Protein 6XYH (pdb70)

Solvent-accessible surface area: 3726 Å² total; per-residue (Å²): 126,78,73,111,70,97,19,111,5,153,166,142,112,174,97,20,33,195,44,28,40,14,116,134,61,160,197,55,93,65,232,33,119,98,43,59,0,55,199,98

Nearest PDB structures (foldseek):
  6xyh-assembly1_A  TM=9.454E-01  e=1.803E-07  Metridium senile
  6xyi-assembly1_A  TM=8.199E-01  e=5.822E-05  Metridium senile
  2h1z-assembly1_A  TM=6.522E-01  e=2.344E-01  Hadronyche versuta
  1h59-assembly1_B  TM=6.121E-01  e=1.317E+00  Homo sapiens
  6xyh-assembly1_A  TM=1.026E+00  e=2.241E-08  Metridium senile

Structure (mmCIF, N/CA/C/O backbone):
data_6XYH
#
_entry.id   6XYH
#
_cell.length_a   1.000
_cell.length_b   1.000
_cell.length_c   1.000
_cell.angle_alpha   90.00
_cell.angle_beta   90.00
_cell.angle_gamma   90.00
#
_symmetry.space_group_name_H-M   'P 1'
#
loop_
_atom_site.group_PDB
_atom_site.id
_atom_site.type_symbol
_atom_site.label_atom_id
_atom_site.label_alt_id
_atom_site.label_comp_id
_atom_site.label_asym_id
_atom_site.label_entity_id
_atom_site.label_seq_id
_atom_site.pdbx_PDB_ins_code
_atom_site.Cartn_x
_atom_site.Cartn_y
_atom_site.Cartn_z
_atom_site.occupancy
_atom_site.B_iso_or_equiv
_atom_site.auth_seq_id
_atom_site.auth_comp_id
_atom_site.auth_asym_id
_atom_site.auth_atom_id
_atom_site.pdbx_PDB_model_num
ATOM 1 N N . GLY A 1 1 ? 1.330 0.000 0.000 1.00 0.00 1 GLY A N 1
ATOM 2 C CA . GLY A 1 1 ? 2.071 0.001 -1.247 1.00 0.00 1 GLY A CA 1
ATOM 3 C C . GLY A 1 1 ? 2.332 1.401 -1.766 1.00 0.00 1 GLY A C 1
ATOM 4 O O . GLY A 1 1 ? 1.498 2.294 -1.610 1.00 0.00 1 GLY A O 1
ATOM 8 N N . CYS A 1 2 ? 3.492 1.596 -2.384 1.00 0.00 2 CYS A N 1
ATOM 9 C CA . CYS A 1 2 ? 3.862 2.898 -2.926 1.00 0.00 2 CYS A CA 1
ATOM 10 C C . CYS A 1 2 ? 2.867 3.345 -3.993 1.00 0.00 2 CYS A C 1
ATOM 11 O O . CYS A 1 2 ? 2.254 2.520 -4.671 1.00 0.00 2 CYS A O 1
ATOM 18 N N . LYS A 1 3 ? 2.712 4.657 -4.136 1.00 0.00 3 LYS A N 1
ATOM 19 C CA . LYS A 1 3 ? 1.794 5.216 -5.121 1.00 0.00 3 LYS A CA 1
ATOM 20 C C . LYS A 1 3 ? 2.401 5.168 -6.520 1.00 0.00 3 LYS A C 1
ATOM 21 O O . LYS A 1 3 ? 3.614 5.282 -6.684 1.00 0.00 3 LYS A O 1
ATOM 40 N N . ASN A 1 4 ? 1.547 5.000 -7.525 1.00 0.00 4 ASN A N 1
ATOM 41 C CA . ASN A 1 4 ? 2.000 4.938 -8.910 1.00 0.00 4 ASN A CA 1
ATOM 42 C C . ASN A 1 4 ? 2.190 6.340 -9.483 1.00 0.00 4 ASN A C 1
ATOM 43 O O . ASN A 1 4 ? 2.081 7.336 -8.766 1.00 0.00 4 ASN A O 1
ATOM 54 N N . LEU A 1 5 ? 2.475 6.409 -10.779 1.00 0.00 5 LEU A N 1
ATOM 55 C CA . LEU A 1 5 ? 2.680 7.688 -11.449 1.00 0.00 5 LEU A CA 1
ATOM 56 C C . LEU A 1 5 ? 1.386 8.495 -11.491 1.00 0.00 5 LEU A C 1
ATOM 57 O O . LEU A 1 5 ? 0.292 7.933 -11.467 1.00 0.00 5 LEU A O 1
ATOM 73 N N . ASN A 1 6 ? 1.520 9.816 -11.554 1.00 0.00 6 ASN A N 1
ATOM 74 C CA . ASN A 1 6 ? 0.361 10.700 -11.601 1.00 0.00 6 ASN A CA 1
ATOM 75 C C . ASN A 1 6 ? -0.548 10.468 -10.398 1.00 0.00 6 ASN A C 1
ATOM 76 O O . ASN A 1 6 ? -1.740 10.772 -10.440 1.00 0.00 6 ASN A O 1
ATOM 87 N N . SER A 1 7 ? 0.023 9.929 -9.326 1.00 0.00 7 SER A N 1
ATOM 88 C CA . SER A 1 7 ? -0.736 9.653 -8.112 1.00 0.00 7 SER A CA 1
ATOM 89 C C . SER A 1 7 ? -0.939 10.927 -7.297 1.00 0.00 7 SER A C 1
ATOM 90 O O . SER A 1 7 ? 0.020 11.627 -6.969 1.00 0.00 7 SER A O 1
ATOM 98 N N . HIS A 1 8 ? -2.194 11.222 -6.973 1.00 0.00 8 HIS A N 1
ATOM 99 C CA . HIS A 1 8 ? -2.524 12.411 -6.196 1.00 0.00 8 HIS A CA 1
ATOM 100 C C . HIS A 1 8 ? -1.825 12.385 -4.840 1.00 0.00 8 HIS A C 1
ATOM 101 O O . HIS A 1 8 ? -2.209 11.631 -3.945 1.00 0.00 8 HIS A O 1
ATOM 115 N N . CYS A 1 9 ? -0.795 13.213 -4.694 1.00 0.00 9 CYS A N 1
ATOM 116 C CA . CYS A 1 9 ? -0.041 13.285 -3.448 1.00 0.00 9 CYS A CA 1
ATOM 117 C C . CYS A 1 9 ? 0.172 14.735 -3.024 1.00 0.00 9 CYS A C 1
ATOM 118 O O . CYS A 1 9 ? 0.050 15.654 -3.835 1.00 0.00 9 CYS A O 1
ATOM 125 N N . TYR A 1 10 ? 0.491 14.932 -1.750 1.00 0.00 10 TYR A N 1
ATOM 126 C CA . TYR A 1 10 ? 0.719 16.270 -1.217 1.00 0.00 10 TYR A CA 1
ATOM 127 C C . TYR A 1 10 ? 2.209 16.600 -1.195 1.00 0.00 10 TYR A C 1
ATOM 128 O O . TYR A 1 10 ? 3.053 15.709 -1.102 1.00 0.00 10 TYR A O 1
ATOM 146 N N . ARG A 1 11 ? 2.523 17.889 -1.279 1.00 0.00 11 ARG A N 1
ATOM 147 C CA . ARG A 1 11 ? 3.910 18.339 -1.269 1.00 0.00 11 ARG A CA 1
ATOM 148 C C . ARG A 1 11 ? 4.555 18.080 0.090 1.00 0.00 11 ARG A C 1
ATOM 149 O O . ARG A 1 11 ? 5.759 18.270 0.261 1.00 0.00 11 ARG A O 1
ATOM 170 N N . GLN A 1 12 ? 3.746 17.646 1.051 1.00 0.00 12 GLN A N 1
ATOM 171 C CA . GLN A 1 12 ? 4.239 17.363 2.394 1.00 0.00 12 GLN A CA 1
ATOM 172 C C . GLN A 1 12 ? 5.001 16.042 2.427 1.00 0.00 12 GLN A C 1
ATOM 173 O O . GLN A 1 12 ? 6.197 16.011 2.719 1.00 0.00 12 GLN A O 1
ATOM 187 N N . HIS A 1 13 ? 4.300 14.953 2.126 1.00 0.00 13 HIS A N 1
ATOM 188 C CA . HIS A 1 13 ? 4.911 13.629 2.121 1.00 0.00 13 HIS A CA 1
ATOM 189 C C . HIS A 1 13 ? 5.353 13.240 0.713 1.00 0.00 13 HIS A C 1
ATOM 190 O O . HIS A 1 13 ? 5.375 14.072 -0.193 1.00 0.00 13 HIS A O 1
ATOM 204 N N . ARG A 1 14 ? 5.705 11.970 0.539 1.00 0.00 14 ARG A N 1
ATOM 205 C CA . ARG A 1 14 ? 6.148 11.472 -0.758 1.00 0.00 14 ARG A CA 1
ATOM 206 C C . ARG A 1 14 ? 6.239 9.948 -0.752 1.00 0.00 14 ARG A C 1
ATOM 207 O O . ARG A 1 14 ? 7.332 9.383 -0.779 1.00 0.00 14 ARG A O 1
ATOM 228 N N . GLU A 1 15 ? 5.084 9.292 -0.718 1.00 0.00 15 GLU A N 1
ATOM 229 C CA . GLU A 1 15 ? 5.034 7.834 -0.707 1.00 0.00 15 GLU A CA 1
ATOM 230 C C . GLU A 1 15 ? 5.010 7.281 -2.129 1.00 0.00 15 GLU A C 1
ATOM 231 O O . GLU A 1 15 ? 4.444 6.218 -2.384 1.00 0.00 15 GLU A O 1
ATOM 243 N N . CYS A 1 16 ? 5.629 8.010 -3.052 1.00 0.00 16 CYS A N 1
ATOM 244 C CA . CYS A 1 16 ? 5.679 7.594 -4.449 1.00 0.00 16 CYS A CA 1
ATOM 245 C C . CYS A 1 16 ? 6.661 6.442 -4.639 1.00 0.00 16 CYS A C 1
ATOM 246 O O . CYS A 1 16 ? 7.692 6.373 -3.968 1.00 0.00 16 CYS A O 1
ATOM 253 N N . CYS A 1 17 ? 6.335 5.539 -5.557 1.00 0.00 17 CYS A N 1
ATOM 254 C CA . CYS A 1 17 ? 7.186 4.389 -5.837 1.00 0.00 17 CYS A CA 1
ATOM 255 C C . CYS A 1 17 ? 8.604 4.834 -6.185 1.00 0.00 17 CYS A C 1
ATOM 256 O O . CYS A 1 17 ? 8.858 6.019 -6.406 1.00 0.00 17 CYS A O 1
ATOM 263 N N . HIS A 1 18 ? 9.524 3.876 -6.233 1.00 0.00 18 HIS A N 1
ATOM 264 C CA . HIS A 1 18 ? 10.916 4.169 -6.555 1.00 0.00 18 HIS A CA 1
ATOM 265 C C . HIS A 1 18 ? 11.046 4.688 -7.984 1.00 0.00 18 HIS A C 1
ATOM 266 O O . HIS A 1 18 ? 10.757 3.973 -8.943 1.00 0.00 18 HIS A O 1
ATOM 280 N N . GLY A 1 19 ? 11.482 5.937 -8.117 1.00 0.00 19 GLY A N 1
ATOM 281 C CA . GLY A 1 19 ? 11.641 6.530 -9.432 1.00 0.00 19 GLY A CA 1
ATOM 282 C C . GLY A 1 19 ? 10.754 7.743 -9.632 1.00 0.00 19 GLY A C 1
ATOM 283 O O . GLY A 1 19 ? 11.039 8.598 -10.471 1.00 0.00 19 GLY A O 1
ATOM 287 N N . LEU A 1 20 ? 9.675 7.818 -8.861 1.00 0.00 20 LEU A N 1
ATOM 288 C CA . LEU A 1 20 ? 8.741 8.934 -8.959 1.00 0.00 20 LEU A CA 1
ATOM 289 C C . LEU A 1 20 ? 8.963 9.930 -7.824 1.00 0.00 20 LEU A C 1
ATOM 290 O O . LEU A 1 20 ? 9.566 9.600 -6.804 1.00 0.00 20 LEU A O 1
ATOM 306 N N . VAL A 1 21 ? 8.468 11.150 -8.010 1.00 0.00 21 VAL A N 1
ATOM 307 C CA . VAL A 1 21 ? 8.609 12.193 -7.001 1.00 0.00 21 VAL A CA 1
ATOM 308 C C . VAL A 1 21 ? 7.385 13.101 -6.974 1.00 0.00 21 VAL A C 1
ATOM 309 O O . VAL A 1 21 ? 6.768 13.361 -8.008 1.00 0.00 21 VAL A O 1
ATOM 322 N N . CYS A 1 22 ? 7.037 13.581 -5.785 1.00 0.00 22 CYS A N 1
ATOM 323 C CA . CYS A 1 22 ? 5.886 14.461 -5.622 1.00 0.00 22 CYS A CA 1
ATOM 324 C C . CYS A 1 22 ? 6.191 15.860 -6.150 1.00 0.00 22 CYS A C 1
ATOM 325 O O . CYS A 1 22 ? 6.970 16.604 -5.553 1.00 0.00 22 CYS A O 1
ATOM 332 N N . ARG A 1 23 ? 5.572 16.210 -7.272 1.00 0.00 23 ARG A N 1
ATOM 333 C CA . ARG A 1 23 ? 5.778 17.519 -7.882 1.00 0.00 23 ARG A CA 1
ATOM 334 C C . ARG A 1 23 ? 4.488 18.034 -8.513 1.00 0.00 23 ARG A C 1
ATOM 335 O O . ARG A 1 23 ? 3.667 17.253 -8.996 1.00 0.00 23 ARG A O 1
ATOM 356 N N . ARG A 1 24 ? 4.316 19.351 -8.506 1.00 0.00 24 ARG A N 1
ATOM 357 C CA . ARG A 1 24 ? 3.126 19.970 -9.076 1.00 0.00 24 ARG A CA 1
ATOM 358 C C . ARG A 1 24 ? 3.181 19.953 -10.601 1.00 0.00 24 ARG A C 1
ATOM 359 O O . ARG A 1 24 ? 4.252 19.914 -11.207 1.00 0.00 24 ARG A O 1
ATOM 380 N N . PRO A 1 25 ? 2.001 19.982 -11.236 1.00 0.00 25 PRO A N 1
ATOM 381 C CA . PRO A 1 25 ? 1.888 19.971 -12.698 1.00 0.00 25 PRO A CA 1
ATOM 382 C C . PRO A 1 25 ? 2.370 21.274 -13.326 1.00 0.00 25 PRO A C 1
ATOM 383 O O . PRO A 1 25 ? 2.608 22.259 -12.629 1.00 0.00 25 PRO A O 1
ATOM 394 N N . ASN A 1 26 ? 2.511 21.272 -14.648 1.00 0.00 26 ASN A N 1
ATOM 395 C CA . ASN A 1 26 ? 2.964 22.455 -15.370 1.00 0.00 26 ASN A CA 1
ATOM 396 C C . ASN A 1 26 ? 1.855 23.499 -15.454 1.00 0.00 26 ASN A C 1
ATOM 397 O O . ASN A 1 26 ? 2.033 24.644 -15.036 1.00 0.00 26 ASN A O 1
ATOM 408 N N . TYR A 1 27 ? 0.711 23.097 -15.996 1.00 0.00 27 TYR A N 1
ATOM 409 C CA . TYR A 1 27 ? -0.427 23.998 -16.136 1.00 0.00 27 TYR A CA 1
ATOM 410 C C . TYR A 1 27 ? -1.737 23.218 -16.184 1.00 0.00 27 TYR A C 1
ATOM 411 O O . TYR A 1 27 ? -1.911 22.325 -17.011 1.00 0.00 27 TYR A O 1
ATOM 429 N N . GLY A 1 28 ? -2.657 23.564 -15.289 1.00 0.00 28 GLY A N 1
ATOM 430 C CA . GLY A 1 28 ? -3.941 22.888 -15.245 1.00 0.00 28 GLY A CA 1
ATOM 431 C C . GLY A 1 28 ? -5.106 23.857 -15.220 1.00 0.00 28 GLY A C 1
ATOM 432 O O . GLY A 1 28 ? -5.735 24.108 -16.248 1.00 0.00 28 GLY A O 1
ATOM 436 N N . ASN A 1 29 ? -5.396 24.402 -14.043 1.00 0.00 29 ASN A N 1
ATOM 437 C CA . ASN A 1 29 ? -6.496 25.347 -13.889 1.00 0.00 29 ASN A CA 1
ATOM 438 C C . ASN A 1 29 ? -6.288 26.229 -12.662 1.00 0.00 29 ASN A C 1
ATOM 439 O O . ASN A 1 29 ? -5.281 26.112 -11.964 1.00 0.00 29 ASN A O 1
ATOM 450 N N . GLY A 1 30 ? -7.248 27.112 -12.404 1.00 0.00 30 GLY A N 1
ATOM 451 C CA . GLY A 1 30 ? -7.151 28.000 -11.260 1.00 0.00 30 GLY A CA 1
ATOM 452 C C . GLY A 1 30 ? -7.123 27.250 -9.944 1.00 0.00 30 GLY A C 1
ATOM 453 O O . GLY A 1 30 ? -6.053 26.982 -9.397 1.00 0.00 30 GLY A O 1
ATOM 457 N N . ARG A 1 31 ? -8.302 26.912 -9.432 1.00 0.00 31 ARG A N 1
ATOM 458 C CA . ARG A 1 31 ? -8.408 26.190 -8.170 1.00 0.00 31 ARG A CA 1
ATOM 459 C C . ARG A 1 31 ? -8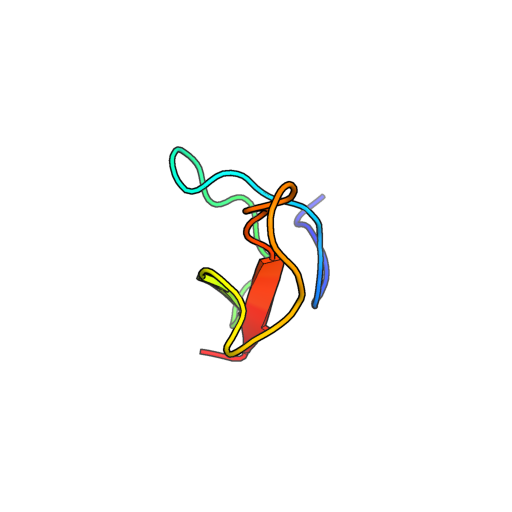.183 24.695 -8.377 1.00 0.00 31 ARG A C 1
ATOM 460 O O . ARG A 1 31 ? -8.928 24.040 -9.104 1.00 0.00 31 ARG A O 1
ATOM 481 N N . GLY A 1 32 ? -7.150 24.163 -7.732 1.00 0.00 32 GLY A N 1
ATOM 482 C CA . GLY A 1 32 ? -6.845 22.750 -7.859 1.00 0.00 32 GLY A CA 1
ATOM 483 C C . GLY A 1 32 ? -5.356 22.486 -7.972 1.00 0.00 32 GLY A C 1
ATOM 484 O O . GLY A 1 32 ? -4.912 21.782 -8.879 1.00 0.00 32 GLY A O 1
ATOM 488 N N . ILE A 1 33 ? -4.585 23.053 -7.051 1.00 0.00 33 ILE A N 1
ATOM 489 C CA . ILE A 1 33 ? -3.138 22.875 -7.052 1.00 0.00 33 ILE A CA 1
ATOM 490 C C . ILE A 1 33 ? -2.743 21.575 -6.359 1.00 0.00 33 ILE A C 1
ATOM 491 O O . ILE A 1 33 ? -2.140 21.590 -5.285 1.00 0.00 33 ILE A O 1
ATOM 507 N N . LEU A 1 34 ? -3.086 20.452 -6.981 1.00 0.00 34 LEU A N 1
ATOM 508 C CA . LEU A 1 34 ? -2.765 19.142 -6.425 1.00 0.00 34 LEU A CA 1
ATOM 509 C C . LEU A 1 34 ? -1.477 18.594 -7.030 1.00 0.00 34 LEU A C 1
ATOM 510 O O . LEU A 1 34 ? -1.284 18.634 -8.245 1.00 0.00 34 LEU A O 1
ATOM 526 N N . TRP A 1 35 ? -0.599 18.083 -6.174 1.00 0.00 35 TRP A N 1
ATOM 527 C CA . TRP A 1 35 ? 0.671 17.525 -6.625 1.00 0.00 35 TRP A CA 1
ATOM 528 C C . TRP A 1 35 ? 0.521 16.051 -6.984 1.00 0.00 35 TRP A C 1
ATOM 529 O O . TRP A 1 35 ? -0.249 15.324 -6.357 1.00 0.00 35 TRP A O 1
ATOM 550 N N . LYS A 1 36 ? 1.263 15.615 -7.997 1.00 0.00 36 LYS A N 1
ATOM 551 C CA . LYS A 1 36 ? 1.214 14.226 -8.439 1.00 0.00 36 LYS A CA 1
ATOM 552 C C . LYS A 1 36 ? 2.618 13.642 -8.552 1.00 0.00 36 LYS A C 1
ATOM 553 O O . LYS A 1 36 ? 3.594 14.372 -8.728 1.00 0.00 36 LYS A O 1
ATOM 572 N N . CYS A 1 37 ? 2.714 12.320 -8.451 1.00 0.00 37 CYS A N 1
ATOM 573 C CA . CYS A 1 37 ? 3.998 11.637 -8.543 1.00 0.00 37 CYS A CA 1
ATOM 574 C C . CYS A 1 37 ? 4.498 11.609 -9.985 1.00 0.00 37 CYS A C 1
ATOM 575 O O . CYS A 1 37 ? 3.947 10.905 -10.831 1.00 0.00 37 CYS A O 1
ATOM 582 N N . VAL A 1 38 ? 5.546 12.380 -10.257 1.00 0.00 38 VAL A N 1
ATOM 583 C CA . VAL A 1 38 ? 6.122 12.443 -11.595 1.00 0.00 38 VAL A CA 1
ATOM 584 C C . VAL A 1 38 ? 7.398 11.613 -11.684 1.00 0.00 38 VAL A C 1
ATOM 585 O O . VAL A 1 38 ? 8.062 11.367 -10.677 1.00 0.00 38 VAL A O 1
ATOM 598 N N . ARG A 1 39 ? 7.735 11.185 -12.896 1.00 0.00 39 ARG A N 1
ATOM 599 C CA . ARG A 1 39 ? 8.932 10.382 -13.117 1.00 0.00 39 ARG A CA 1
ATOM 600 C C . ARG A 1 39 ? 10.188 11.243 -13.030 1.00 0.00 39 ARG A C 1
ATOM 601 O O . ARG A 1 39 ? 10.590 11.872 -14.008 1.00 0.00 39 ARG A O 1
ATOM 622 N N . ALA A 1 40 ? 10.803 11.267 -11.852 1.00 0.00 40 ALA A N 1
ATOM 623 C CA . ALA A 1 40 ? 12.014 12.049 -11.638 1.00 0.00 40 ALA A CA 1
ATOM 624 C C . ALA A 1 40 ? 13.154 11.547 -12.517 1.00 0.00 40 ALA A C 1
ATOM 625 O O . ALA A 1 40 ? 14.275 12.052 -12.443 1.00 0.00 40 ALA A O 1
ATOM 632 N N . GLY A 1 1 ? 2.015 -0.424 -0.001 1.00 0.00 1 GLY A N 2
ATOM 633 C CA . GLY A 1 1 ? 2.984 -0.354 -1.080 1.00 0.00 1 GLY A CA 2
ATOM 634 C C . GLY A 1 1 ? 3.373 1.071 -1.418 1.00 0.00 1 GLY A C 2
ATOM 635 O O . GLY A 1 1 ? 3.502 1.915 -0.530 1.00 0.00 1 GLY A O 2
ATOM 639 N N . CYS A 1 2 ? 3.563 1.342 -2.705 1.00 0.00 2 CYS A N 2
ATOM 640 C CA . CYS A 1 2 ? 3.942 2.674 -3.159 1.00 0.00 2 CYS A CA 2
ATOM 641 C C . CYS A 1 2 ? 2.914 3.228 -4.141 1.00 0.00 2 CYS A C 2
ATOM 642 O O . CYS A 1 2 ? 2.119 2.481 -4.712 1.00 0.00 2 CYS A O 2
ATOM 649 N N . LYS A 1 3 ? 2.936 4.542 -4.333 1.00 0.00 3 LYS A N 2
ATOM 650 C CA . LYS A 1 3 ? 2.008 5.198 -5.247 1.00 0.00 3 LYS A CA 2
ATOM 651 C C . LYS A 1 3 ? 2.549 5.187 -6.673 1.00 0.00 3 LYS A C 2
ATOM 652 O O . LYS A 1 3 ? 3.744 5.375 -6.894 1.00 0.00 3 LYS A O 2
ATOM 671 N N . ASN A 1 4 ? 1.660 4.968 -7.637 1.00 0.00 4 ASN A N 2
ATOM 672 C CA . ASN A 1 4 ? 2.050 4.934 -9.042 1.00 0.00 4 ASN A CA 2
ATOM 673 C C . ASN A 1 4 ? 2.222 6.346 -9.593 1.00 0.00 4 ASN A C 2
ATOM 674 O O . ASN A 1 4 ? 2.163 7.326 -8.849 1.00 0.00 4 ASN A O 2
ATOM 685 N N . LEU A 1 5 ? 2.435 6.443 -10.900 1.00 0.00 5 LEU A N 2
ATOM 686 C CA . LEU A 1 5 ? 2.616 7.735 -11.553 1.00 0.00 5 LEU A CA 2
ATOM 687 C C . LEU A 1 5 ? 1.330 8.554 -11.504 1.00 0.00 5 LEU A C 2
ATOM 688 O O . LEU A 1 5 ? 0.233 8.001 -11.437 1.00 0.00 5 LEU A O 2
ATOM 704 N N . ASN A 1 6 ? 1.474 9.875 -11.541 1.00 0.00 6 ASN A N 2
ATOM 705 C CA . ASN A 1 6 ? 0.323 10.770 -11.503 1.00 0.00 6 ASN A CA 2
ATOM 706 C C . ASN A 1 6 ? -0.545 10.489 -10.280 1.00 0.00 6 ASN A C 2
ATOM 707 O O . ASN A 1 6 ? -1.738 10.794 -10.270 1.00 0.00 6 ASN A O 2
ATOM 718 N N . SER A 1 7 ? 0.062 9.905 -9.252 1.00 0.00 7 SER A N 2
ATOM 719 C CA . SER A 1 7 ? -0.656 9.580 -8.025 1.00 0.00 7 SER A CA 2
ATOM 720 C C . SER A 1 7 ? -0.846 10.822 -7.160 1.00 0.00 7 SER A C 2
ATOM 721 O O . SER A 1 7 ? 0.116 11.519 -6.834 1.00 0.00 7 SER A O 2
ATOM 729 N N . HIS A 1 8 ? -2.094 11.094 -6.792 1.00 0.00 8 HIS A N 2
ATOM 730 C CA . HIS A 1 8 ? -2.411 12.253 -5.965 1.00 0.00 8 HIS A CA 2
ATOM 731 C C . HIS A 1 8 ? -1.615 12.225 -4.663 1.00 0.00 8 HIS A C 2
ATOM 732 O O . HIS A 1 8 ? -1.859 11.391 -3.792 1.00 0.00 8 HIS A O 2
ATOM 746 N N . CYS A 1 9 ? -0.662 13.143 -4.539 1.00 0.00 9 CYS A N 2
ATOM 747 C CA . CYS A 1 9 ? 0.171 13.224 -3.346 1.00 0.00 9 CYS A CA 2
ATOM 748 C C . CYS A 1 9 ? 0.500 14.676 -3.010 1.00 0.00 9 CYS A C 2
ATOM 749 O O . CYS A 1 9 ? 0.756 15.487 -3.899 1.00 0.00 9 CYS A O 2
ATOM 756 N N . TYR A 1 10 ? 0.492 14.995 -1.720 1.00 0.00 10 TYR A N 2
ATOM 757 C CA . TYR A 1 10 ? 0.787 16.348 -1.266 1.00 0.00 10 TYR A CA 2
ATOM 758 C C . TYR A 1 10 ? 2.287 16.542 -1.069 1.00 0.00 10 TYR A C 2
ATOM 759 O O . TYR A 1 10 ? 3.021 15.585 -0.821 1.00 0.00 10 TYR A O 2
ATOM 777 N N . ARG A 1 11 ? 2.736 17.788 -1.181 1.00 0.00 11 ARG A N 2
ATOM 778 C CA . ARG A 1 11 ? 4.149 18.109 -1.016 1.00 0.00 11 ARG A CA 2
ATOM 779 C C . ARG A 1 11 ? 4.593 17.884 0.426 1.00 0.00 11 ARG A C 2
ATOM 780 O O . ARG A 1 11 ? 5.779 17.975 0.741 1.00 0.00 11 ARG A O 2
ATOM 801 N N . GLN A 1 12 ? 3.632 17.591 1.297 1.00 0.00 12 GLN A N 2
ATOM 802 C CA . GLN A 1 12 ? 3.925 17.355 2.706 1.00 0.00 12 GLN A CA 2
ATOM 803 C C . GLN A 1 12 ? 4.567 15.987 2.906 1.00 0.00 12 GLN A C 2
ATOM 804 O O . GLN A 1 12 ? 5.709 15.886 3.358 1.00 0.00 12 GLN A O 2
ATOM 818 N N . HIS A 1 13 ? 3.827 14.935 2.569 1.00 0.00 13 HIS A N 2
ATOM 819 C CA . HIS A 1 13 ? 4.326 13.572 2.712 1.00 0.00 13 HIS A CA 2
ATOM 820 C C . HIS A 1 13 ? 4.993 13.099 1.424 1.00 0.00 13 HIS A C 2
ATOM 821 O O . HIS A 1 13 ? 5.254 13.894 0.521 1.00 0.00 13 HIS A O 2
ATOM 835 N N . ARG A 1 14 ? 5.267 11.801 1.347 1.00 0.00 14 ARG A N 2
ATOM 836 C CA . ARG A 1 14 ? 5.906 11.223 0.171 1.00 0.00 14 ARG A CA 2
ATOM 837 C C . ARG A 1 14 ? 5.969 9.703 0.278 1.00 0.00 14 ARG A C 2
ATOM 838 O O . ARG A 1 14 ? 6.513 9.162 1.241 1.00 0.00 14 ARG A O 2
ATOM 859 N N . GLU A 1 15 ? 5.409 9.020 -0.716 1.00 0.00 15 GLU A N 2
ATOM 860 C CA . GLU A 1 15 ? 5.402 7.562 -0.731 1.00 0.00 15 GLU A CA 2
ATOM 861 C C . GLU A 1 15 ? 5.296 7.033 -2.159 1.00 0.00 15 GLU A C 2
ATOM 862 O O . GLU A 1 15 ? 4.758 5.951 -2.394 1.00 0.00 15 GLU A O 2
ATOM 874 N N . CYS A 1 16 ? 5.813 7.805 -3.109 1.00 0.00 16 CYS A N 2
ATOM 875 C CA . CYS A 1 16 ? 5.777 7.417 -4.514 1.00 0.00 16 CYS A CA 2
ATOM 876 C C . CYS A 1 16 ? 6.740 6.265 -4.785 1.00 0.00 16 CYS A C 2
ATOM 877 O O . CYS A 1 16 ? 7.790 6.157 -4.150 1.00 0.00 16 CYS A O 2
ATOM 884 N N . CYS A 1 17 ? 6.376 5.407 -5.732 1.00 0.00 17 CYS A N 2
ATOM 885 C CA . CYS A 1 17 ? 7.205 4.263 -6.088 1.00 0.00 17 CYS A CA 2
ATOM 886 C C . CYS A 1 17 ? 8.620 4.708 -6.449 1.00 0.00 17 CYS A C 2
ATOM 887 O O . CYS A 1 17 ? 8.881 5.898 -6.628 1.00 0.00 17 CYS A O 2
ATOM 894 N N . HIS A 1 18 ? 9.529 3.744 -6.553 1.00 0.00 18 HIS A N 2
ATOM 895 C CA . HIS A 1 18 ? 10.917 4.036 -6.894 1.00 0.00 18 HIS A CA 2
ATOM 896 C C . HIS A 1 18 ? 11.021 4.615 -8.301 1.00 0.00 18 HIS A C 2
ATOM 897 O O . HIS A 1 18 ? 10.724 3.939 -9.285 1.00 0.00 18 HIS A O 2
ATOM 911 N N . GLY A 1 19 ? 11.444 5.873 -8.389 1.00 0.00 19 GLY A N 2
ATOM 912 C CA . GLY A 1 19 ? 11.578 6.522 -9.680 1.00 0.00 19 GLY A CA 2
ATOM 913 C C . GLY A 1 19 ? 10.684 7.739 -9.813 1.00 0.00 19 GLY A C 2
ATOM 914 O O . GLY A 1 19 ? 10.954 8.632 -10.616 1.00 0.00 19 GLY A O 2
ATOM 918 N N . LEU A 1 20 ? 9.615 7.773 -9.025 1.00 0.00 20 LEU A N 2
ATOM 919 C CA . LEU A 1 20 ? 8.675 8.889 -9.060 1.00 0.00 20 LEU A CA 2
ATOM 920 C C . LEU A 1 20 ? 8.901 9.828 -7.879 1.00 0.00 20 LEU A C 2
ATOM 921 O O . LEU A 1 20 ? 9.509 9.448 -6.878 1.00 0.00 20 LEU A O 2
ATOM 937 N N . VAL A 1 21 ? 8.406 11.055 -8.002 1.00 0.00 21 VAL A N 2
ATOM 938 C CA . VAL A 1 21 ? 8.551 12.048 -6.944 1.00 0.00 21 VAL A CA 2
ATOM 939 C C . VAL A 1 21 ? 7.329 12.957 -6.872 1.00 0.00 21 VAL A C 2
ATOM 940 O O . VAL A 1 21 ? 6.694 13.243 -7.887 1.00 0.00 21 VAL A O 2
ATOM 953 N N . CYS A 1 22 ? 7.004 13.408 -5.665 1.00 0.00 22 CYS A N 2
ATOM 954 C CA . CYS A 1 22 ? 5.858 14.285 -5.459 1.00 0.00 22 CYS A CA 2
ATOM 955 C C . CYS A 1 22 ? 6.152 15.693 -5.967 1.00 0.00 22 CYS A C 2
ATOM 956 O O . CYS A 1 22 ? 6.906 16.443 -5.346 1.00 0.00 22 CYS A O 2
ATOM 963 N N . ARG A 1 23 ? 5.553 16.045 -7.099 1.00 0.00 23 ARG A N 2
ATOM 964 C CA . ARG A 1 23 ? 5.751 17.362 -7.691 1.00 0.00 23 ARG A CA 2
ATOM 965 C C . ARG A 1 23 ? 4.477 17.847 -8.379 1.00 0.00 23 ARG A C 2
ATOM 966 O O . ARG A 1 23 ? 3.603 17.050 -8.720 1.00 0.00 23 ARG A O 2
ATOM 987 N N . ARG A 1 24 ? 4.380 19.157 -8.577 1.00 0.00 24 ARG A N 2
ATOM 988 C CA . ARG A 1 24 ? 3.213 19.748 -9.221 1.00 0.00 24 ARG A CA 2
ATOM 989 C C . ARG A 1 24 ? 3.294 19.596 -10.737 1.00 0.00 24 ARG A C 2
ATOM 990 O O . ARG A 1 24 ? 4.374 19.486 -11.318 1.00 0.00 24 ARG A O 2
ATOM 1011 N N . PRO A 1 25 ? 2.125 19.590 -11.395 1.00 0.00 25 PRO A N 2
ATOM 1012 C CA . PRO A 1 25 ? 2.037 19.452 -12.852 1.00 0.00 25 PRO A CA 2
ATOM 1013 C C . PRO A 1 25 ? 2.554 20.687 -13.583 1.00 0.00 25 PRO A C 2
ATOM 1014 O O . PRO A 1 25 ? 3.141 21.580 -12.973 1.00 0.00 25 PRO A O 2
ATOM 1025 N N . ASN A 1 26 ? 2.330 20.731 -14.892 1.00 0.00 26 ASN A N 2
ATOM 1026 C CA . ASN A 1 26 ? 2.773 21.857 -15.706 1.00 0.00 26 ASN A CA 2
ATOM 1027 C C . ASN A 1 26 ? 1.880 23.074 -15.484 1.00 0.00 26 ASN A C 2
ATOM 1028 O O . ASN A 1 26 ? 2.335 24.111 -15.001 1.00 0.00 26 ASN A O 2
ATOM 1039 N N . TYR A 1 27 ? 0.607 22.939 -15.838 1.00 0.00 27 TYR A N 2
ATOM 1040 C CA . TYR A 1 27 ? -0.350 24.027 -15.680 1.00 0.00 27 TYR A CA 2
ATOM 1041 C C . TYR A 1 27 ? -1.782 23.502 -15.711 1.00 0.00 27 TYR A C 2
ATOM 1042 O O . TYR A 1 27 ? -2.081 22.519 -16.387 1.00 0.00 27 TYR A O 2
ATOM 1060 N N . GLY A 1 28 ? -2.666 24.166 -14.972 1.00 0.00 28 GLY A N 2
ATOM 1061 C CA . GLY A 1 28 ? -4.056 23.753 -14.927 1.00 0.00 28 GLY A CA 2
ATOM 1062 C C . GLY A 1 28 ? -5.001 24.921 -14.724 1.00 0.00 28 GLY A C 2
ATOM 1063 O O . GLY A 1 28 ? -4.727 25.819 -13.929 1.00 0.00 28 GLY A O 2
ATOM 1067 N N . ASN A 1 29 ? -6.117 24.909 -15.446 1.00 0.00 29 ASN A N 2
ATOM 1068 C CA . ASN A 1 29 ? -7.106 25.977 -15.342 1.00 0.00 29 ASN A CA 2
ATOM 1069 C C . ASN A 1 29 ? -7.965 25.803 -14.094 1.00 0.00 29 ASN A C 2
ATOM 1070 O O . ASN A 1 29 ? -8.530 24.735 -13.860 1.00 0.00 29 ASN A O 2
ATOM 1081 N N . GLY A 1 30 ? -8.060 26.861 -13.295 1.00 0.00 30 GLY A N 2
ATOM 1082 C CA . GLY A 1 30 ? -8.853 26.806 -12.081 1.00 0.00 30 GLY A CA 2
ATOM 1083 C C . GLY A 1 30 ? -7.997 26.792 -10.830 1.00 0.00 30 GLY A C 2
ATOM 1084 O O . GLY A 1 30 ? -6.848 26.351 -10.860 1.00 0.00 30 GLY A O 2
ATOM 1088 N N . ARG A 1 31 ? -8.557 27.278 -9.726 1.00 0.00 31 ARG A N 2
ATOM 1089 C CA . ARG A 1 31 ? -7.836 27.322 -8.460 1.00 0.00 31 ARG A CA 2
ATOM 1090 C C . ARG A 1 31 ? -7.744 25.931 -7.838 1.00 0.00 31 ARG A C 2
ATOM 1091 O O . ARG A 1 31 ? -8.753 25.252 -7.659 1.00 0.00 31 ARG A O 2
ATOM 1112 N N . GLY A 1 32 ? -6.524 25.515 -7.511 1.00 0.00 32 GLY A N 2
ATOM 1113 C CA . GLY A 1 32 ? -6.322 24.208 -6.914 1.00 0.00 32 GLY A CA 2
ATOM 1114 C C . GLY A 1 32 ? -5.093 23.505 -7.457 1.00 0.00 32 GLY A C 2
ATOM 1115 O O . GLY A 1 32 ? -5.189 22.701 -8.384 1.00 0.00 32 GLY A O 2
ATOM 1119 N N . ILE A 1 33 ? -3.936 23.811 -6.880 1.00 0.00 33 ILE A N 2
ATOM 1120 C CA . ILE A 1 33 ? -2.684 23.203 -7.312 1.00 0.00 33 ILE A CA 2
ATOM 1121 C C . ILE A 1 33 ? -2.463 21.856 -6.633 1.00 0.00 33 ILE A C 2
ATOM 1122 O O . ILE A 1 33 ? -1.988 21.791 -5.498 1.00 0.00 33 ILE A O 2
ATOM 1138 N N . LEU A 1 34 ? -2.808 20.782 -7.335 1.00 0.00 34 LEU A N 2
ATOM 1139 C CA . LEU A 1 34 ? -2.646 19.434 -6.801 1.00 0.00 34 LEU A CA 2
ATOM 1140 C C . LEU A 1 34 ? -1.332 18.817 -7.270 1.00 0.00 34 LEU A C 2
ATOM 1141 O O . LEU A 1 34 ? -0.995 18.876 -8.453 1.00 0.00 34 LEU A O 2
ATOM 1157 N N . TRP A 1 35 ? -0.596 18.225 -6.337 1.00 0.00 35 TRP A N 2
ATOM 1158 C CA . TRP A 1 35 ? 0.680 17.595 -6.655 1.00 0.00 35 TRP A CA 2
ATOM 1159 C C . TRP A 1 35 ? 0.503 16.100 -6.900 1.00 0.00 35 TRP A C 2
ATOM 1160 O O . TRP A 1 35 ? -0.317 15.447 -6.253 1.00 0.00 35 TRP A O 2
ATOM 1181 N N . LYS A 1 36 ? 1.277 15.563 -7.837 1.00 0.00 36 LYS A N 2
ATOM 1182 C CA . LYS A 1 36 ? 1.207 14.144 -8.167 1.00 0.00 36 LYS A CA 2
ATOM 1183 C C . LYS A 1 36 ? 2.604 13.554 -8.328 1.00 0.00 36 LYS A C 2
ATOM 1184 O O . LYS A 1 36 ? 3.586 14.284 -8.462 1.00 0.00 36 LYS A O 2
ATOM 1203 N N . CYS A 1 37 ? 2.686 12.227 -8.316 1.00 0.00 37 CYS A N 2
ATOM 1204 C CA . CYS A 1 37 ? 3.962 11.538 -8.461 1.00 0.00 37 CYS A CA 2
ATOM 1205 C C . CYS A 1 37 ? 4.441 11.581 -9.910 1.00 0.00 37 CYS A C 2
ATOM 1206 O O . CYS A 1 37 ? 3.882 10.913 -10.780 1.00 0.00 37 CYS A O 2
ATOM 1213 N N . VAL A 1 38 ? 5.480 12.371 -10.161 1.00 0.00 38 VAL A N 2
ATOM 1214 C CA . VAL A 1 38 ? 6.036 12.500 -11.502 1.00 0.00 38 VAL A CA 2
ATOM 1215 C C . VAL A 1 38 ? 7.334 11.712 -11.638 1.00 0.00 38 VAL A C 2
ATOM 1216 O O . VAL A 1 38 ? 8.017 11.446 -10.649 1.00 0.00 38 VAL A O 2
ATOM 1229 N N . ARG A 1 39 ? 7.668 11.340 -12.869 1.00 0.00 39 ARG A N 2
ATOM 1230 C CA . ARG A 1 39 ? 8.884 10.581 -13.135 1.00 0.00 39 ARG A CA 2
ATOM 1231 C C . ARG A 1 39 ? 10.119 11.465 -12.994 1.00 0.00 39 ARG A C 2
ATOM 1232 O O . ARG A 1 39 ? 10.505 12.163 -13.931 1.00 0.00 39 ARG A O 2
ATOM 1253 N N . ALA A 1 40 ? 10.733 11.431 -11.815 1.00 0.00 40 ALA A N 2
ATOM 1254 C CA . ALA A 1 40 ? 11.924 12.228 -11.552 1.00 0.00 40 ALA A CA 2
ATOM 1255 C C . ALA A 1 40 ? 13.076 11.812 -12.461 1.00 0.00 40 ALA A C 2
ATOM 1256 O O . ALA A 1 40 ? 13.269 10.626 -12.730 1.00 0.00 40 ALA A O 2
ATOM 1263 N N . GLY A 1 1 ? 1.555 -0.430 -0.583 1.00 0.00 1 GLY A N 3
ATOM 1264 C CA . GLY A 1 1 ? 2.816 -0.235 -1.273 1.00 0.00 1 GLY A CA 3
ATOM 1265 C C . GLY A 1 1 ? 2.989 1.186 -1.773 1.00 0.00 1 GLY A C 3
ATOM 1266 O O . GLY A 1 1 ? 2.115 2.031 -1.578 1.00 0.00 1 GLY A O 3
ATOM 1270 N N . CYS A 1 2 ? 4.120 1.451 -2.418 1.00 0.00 2 CYS A N 3
ATOM 1271 C CA . CYS A 1 2 ? 4.407 2.780 -2.945 1.00 0.00 2 CYS A CA 3
ATOM 1272 C C . CYS A 1 2 ? 3.255 3.282 -3.811 1.00 0.00 2 CYS A C 3
ATOM 1273 O O . CYS A 1 2 ? 2.358 2.520 -4.173 1.00 0.00 2 CYS A O 3
ATOM 1280 N N . LYS A 1 3 ? 3.286 4.569 -4.139 1.00 0.00 3 LYS A N 3
ATOM 1281 C CA . LYS A 1 3 ? 2.246 5.174 -4.963 1.00 0.00 3 LYS A CA 3
ATOM 1282 C C . LYS A 1 3 ? 2.654 5.184 -6.433 1.00 0.00 3 LYS A C 3
ATOM 1283 O O . LYS A 1 3 ? 3.820 5.398 -6.762 1.00 0.00 3 LYS A O 3
ATOM 1302 N N . ASN A 1 4 ? 1.685 4.953 -7.313 1.00 0.00 4 ASN A N 3
ATOM 1303 C CA . ASN A 1 4 ? 1.944 4.937 -8.748 1.00 0.00 4 ASN A CA 3
ATOM 1304 C C . ASN A 1 4 ? 2.031 6.356 -9.301 1.00 0.00 4 ASN A C 3
ATOM 1305 O O . ASN A 1 4 ? 2.012 7.330 -8.548 1.00 0.00 4 ASN A O 3
ATOM 1316 N N . LEU A 1 5 ? 2.127 6.465 -10.622 1.00 0.00 5 LEU A N 3
ATOM 1317 C CA . LEU A 1 5 ? 2.217 7.765 -11.277 1.00 0.00 5 LEU A CA 3
ATOM 1318 C C . LEU A 1 5 ? 0.918 8.548 -11.114 1.00 0.00 5 LEU A C 3
ATOM 1319 O O . LEU A 1 5 ? -0.155 7.965 -10.964 1.00 0.00 5 LEU A O 3
ATOM 1335 N N . ASN A 1 6 ? 1.023 9.873 -11.147 1.00 0.00 6 ASN A N 3
ATOM 1336 C CA . ASN A 1 6 ? -0.144 10.736 -11.004 1.00 0.00 6 ASN A 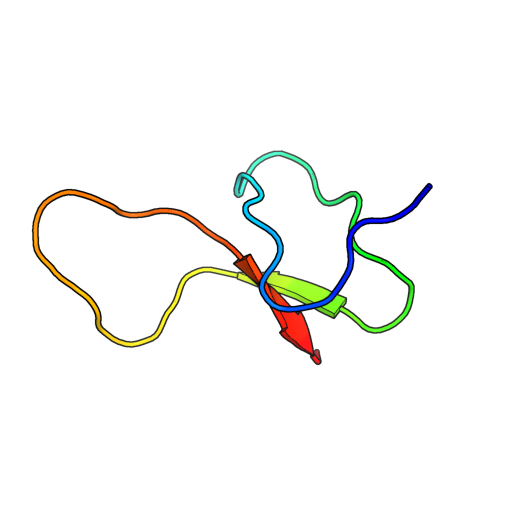CA 3
ATOM 1337 C C . ASN A 1 6 ? -0.886 10.437 -9.705 1.00 0.00 6 ASN A C 3
ATOM 1338 O O . ASN A 1 6 ? -2.078 10.719 -9.580 1.00 0.00 6 ASN A O 3
ATOM 1349 N N . SER A 1 7 ? -0.173 9.864 -8.741 1.00 0.00 7 SER A N 3
ATOM 1350 C CA . SER A 1 7 ? -0.764 9.524 -7.452 1.00 0.00 7 SER A CA 3
ATOM 1351 C C . SER A 1 7 ? -0.883 10.760 -6.565 1.00 0.00 7 SER A C 3
ATOM 1352 O O . SER A 1 7 ? 0.095 11.475 -6.343 1.00 0.00 7 SER A O 3
ATOM 1360 N N . HIS A 1 8 ? -2.088 11.006 -6.062 1.00 0.00 8 HIS A N 3
ATOM 1361 C CA . HIS A 1 8 ? -2.336 12.155 -5.198 1.00 0.00 8 HIS A CA 3
ATOM 1362 C C . HIS A 1 8 ? -1.368 12.167 -4.019 1.00 0.00 8 HIS A C 3
ATOM 1363 O O . HIS A 1 8 ? -1.495 11.368 -3.090 1.00 0.00 8 HIS A O 3
ATOM 1377 N N . CYS A 1 9 ? -0.401 13.077 -4.063 1.00 0.00 9 CYS A N 3
ATOM 1378 C CA . CYS A 1 9 ? 0.589 13.193 -2.999 1.00 0.00 9 CYS A CA 3
ATOM 1379 C C . CYS A 1 9 ? 0.990 14.649 -2.786 1.00 0.00 9 CYS A C 3
ATOM 1380 O O . CYS A 1 9 ? 1.475 15.312 -3.703 1.00 0.00 9 CYS A O 3
ATOM 1387 N N . TYR A 1 10 ? 0.785 15.141 -1.569 1.00 0.00 10 TYR A N 3
ATOM 1388 C CA . TYR A 1 10 ? 1.122 16.520 -1.235 1.00 0.00 10 TYR A CA 3
ATOM 1389 C C . TYR A 1 10 ? 2.625 16.677 -1.024 1.00 0.00 10 TYR A C 3
ATOM 1390 O O . TYR A 1 10 ? 3.341 15.695 -0.825 1.00 0.00 10 TYR A O 3
ATOM 1408 N N . ARG A 1 11 ? 3.096 17.919 -1.068 1.00 0.00 11 ARG A N 3
ATOM 1409 C CA . ARG A 1 11 ? 4.513 18.206 -0.883 1.00 0.00 11 ARG A CA 3
ATOM 1410 C C . ARG A 1 11 ? 4.947 17.901 0.548 1.00 0.00 11 ARG A C 3
ATOM 1411 O O . ARG A 1 11 ? 6.136 17.927 0.864 1.00 0.00 11 ARG A O 3
ATOM 1432 N N . GLN A 1 12 ? 3.975 17.612 1.407 1.00 0.00 12 GLN A N 3
ATOM 1433 C CA . GLN A 1 12 ? 4.257 17.304 2.804 1.00 0.00 12 GLN A CA 3
ATOM 1434 C C . GLN A 1 12 ? 4.840 15.901 2.944 1.00 0.00 12 GLN A C 3
ATOM 1435 O O . GLN A 1 12 ? 5.971 15.731 3.401 1.00 0.00 12 GLN A O 3
ATOM 1449 N N . HIS A 1 13 ? 4.061 14.899 2.549 1.00 0.00 13 HIS A N 3
ATOM 1450 C CA . HIS A 1 13 ? 4.501 13.511 2.631 1.00 0.00 13 HIS A CA 3
ATOM 1451 C C . HIS A 1 13 ? 5.139 13.065 1.319 1.00 0.00 13 HIS A C 3
ATOM 1452 O O . HIS A 1 13 ? 5.127 13.799 0.330 1.00 0.00 13 HIS A O 3
ATOM 1466 N N . ARG A 1 14 ? 5.697 11.859 1.317 1.00 0.00 14 ARG A N 3
ATOM 1467 C CA . ARG A 1 14 ? 6.342 11.317 0.127 1.00 0.00 14 ARG A CA 3
ATOM 1468 C C . ARG A 1 14 ? 6.465 9.799 0.220 1.00 0.00 14 ARG A C 3
ATOM 1469 O O . ARG A 1 14 ? 7.097 9.273 1.135 1.00 0.00 14 ARG A O 3
ATOM 1490 N N . GLU A 1 15 ? 5.856 9.101 -0.734 1.00 0.00 15 GLU A N 3
ATOM 1491 C CA . GLU A 1 15 ? 5.897 7.644 -0.758 1.00 0.00 15 GLU A CA 3
ATOM 1492 C C . GLU A 1 15 ? 5.690 7.117 -2.176 1.00 0.00 15 GLU A C 3
ATOM 1493 O O . GLU A 1 15 ? 5.161 6.023 -2.373 1.00 0.00 15 GLU A O 3
ATOM 1505 N N . CYS A 1 16 ? 6.110 7.905 -3.160 1.00 0.00 16 CYS A N 3
ATOM 1506 C CA . CYS A 1 16 ? 5.971 7.521 -4.559 1.00 0.00 16 CYS A CA 3
ATOM 1507 C C . CYS A 1 16 ? 6.930 6.386 -4.910 1.00 0.00 16 CYS A C 3
ATOM 1508 O O . CYS A 1 16 ? 8.037 6.307 -4.377 1.00 0.00 16 CYS A O 3
ATOM 1515 N N . CYS A 1 17 ? 6.497 5.510 -5.810 1.00 0.00 17 CYS A N 3
ATOM 1516 C CA . CYS A 1 17 ? 7.315 4.380 -6.233 1.00 0.00 17 CYS A CA 3
ATOM 1517 C C . CYS A 1 17 ? 8.684 4.850 -6.716 1.00 0.00 17 CYS A C 3
ATOM 1518 O O . CYS A 1 17 ? 8.904 6.043 -6.929 1.00 0.00 17 CYS A O 3
ATOM 1525 N N . HIS A 1 18 ? 9.602 3.904 -6.886 1.00 0.00 18 HIS A N 3
ATOM 1526 C CA . HIS A 1 18 ? 10.951 4.220 -7.344 1.00 0.00 18 HIS A CA 3
ATOM 1527 C C . HIS A 1 18 ? 10.923 4.795 -8.757 1.00 0.00 18 HIS A C 3
ATOM 1528 O O . HIS A 1 18 ? 10.544 4.113 -9.708 1.00 0.00 18 HIS A O 3
ATOM 1542 N N . GLY A 1 19 ? 11.328 6.055 -8.886 1.00 0.00 19 GLY A N 3
ATOM 1543 C CA . GLY A 1 19 ? 11.341 6.700 -10.186 1.00 0.00 19 GLY A CA 3
ATOM 1544 C C . GLY A 1 19 ? 10.408 7.894 -10.250 1.00 0.00 19 GLY A C 3
ATOM 1545 O O . GLY A 1 19 ? 10.591 8.790 -11.074 1.00 0.00 19 GLY A O 3
ATOM 1549 N N . LEU A 1 20 ? 9.405 7.906 -9.379 1.00 0.00 20 LEU A N 3
ATOM 1550 C CA . LEU A 1 20 ? 8.439 8.998 -9.341 1.00 0.00 20 LEU A CA 3
ATOM 1551 C C . LEU A 1 20 ? 8.734 9.946 -8.183 1.00 0.00 20 LEU A C 3
ATOM 1552 O O . LEU A 1 20 ? 9.433 9.587 -7.235 1.00 0.00 20 LEU A O 3
ATOM 1568 N N . VAL A 1 21 ? 8.196 11.159 -8.266 1.00 0.00 21 VAL A N 3
ATOM 1569 C CA . VAL A 1 21 ? 8.400 12.159 -7.224 1.00 0.00 21 VAL A CA 3
ATOM 1570 C C . VAL A 1 21 ? 7.162 13.032 -7.052 1.00 0.00 21 VAL A C 3
ATOM 1571 O O . VAL A 1 21 ? 6.478 13.357 -8.022 1.00 0.00 21 VAL A O 3
ATOM 1584 N N . CYS A 1 22 ? 6.880 13.410 -5.809 1.00 0.00 22 CYS A N 3
ATOM 1585 C CA . CYS A 1 22 ? 5.725 14.246 -5.507 1.00 0.00 22 CYS A CA 3
ATOM 1586 C C . CYS A 1 22 ? 5.967 15.687 -5.946 1.00 0.00 22 CYS A C 3
ATOM 1587 O O . CYS A 1 22 ? 6.714 16.425 -5.304 1.00 0.00 22 CYS A O 3
ATOM 1594 N N . ARG A 1 23 ? 5.330 16.081 -7.044 1.00 0.00 23 ARG A N 3
ATOM 1595 C CA . ARG A 1 23 ? 5.476 17.433 -7.570 1.00 0.00 23 ARG A CA 3
ATOM 1596 C C . ARG A 1 23 ? 4.179 17.909 -8.215 1.00 0.00 23 ARG A C 3
ATOM 1597 O O . ARG A 1 23 ? 3.295 17.107 -8.520 1.00 0.00 23 ARG A O 3
ATOM 1618 N N . ARG A 1 24 ? 4.071 19.217 -8.421 1.00 0.00 24 ARG A N 3
ATOM 1619 C CA . ARG A 1 24 ? 2.881 19.800 -9.029 1.00 0.00 24 ARG A CA 3
ATOM 1620 C C . ARG A 1 24 ? 2.929 19.674 -10.549 1.00 0.00 24 ARG A C 3
ATOM 1621 O O . ARG A 1 24 ? 3.997 19.588 -11.156 1.00 0.00 24 ARG A O 3
ATOM 1642 N N . PRO A 1 25 ? 1.746 19.661 -11.180 1.00 0.00 25 PRO A N 3
ATOM 1643 C CA . PRO A 1 25 ? 1.626 19.546 -12.636 1.00 0.00 25 PRO A CA 3
ATOM 1644 C C . PRO A 1 25 ? 2.109 20.799 -13.359 1.00 0.00 25 PRO A C 3
ATOM 1645 O O . PRO A 1 25 ? 2.896 20.719 -14.301 1.00 0.00 25 PRO A O 3
ATOM 1656 N N . ASN A 1 26 ? 1.632 21.956 -12.910 1.00 0.00 26 ASN A N 3
ATOM 1657 C CA . ASN A 1 26 ? 2.015 23.226 -13.515 1.00 0.00 26 ASN A CA 3
ATOM 1658 C C . ASN A 1 26 ? 1.546 23.302 -14.965 1.00 0.00 26 ASN A C 3
ATOM 1659 O O . ASN A 1 26 ? 2.223 23.877 -15.818 1.00 0.00 26 ASN A O 3
ATOM 1670 N N . TYR A 1 27 ? 0.384 22.719 -15.236 1.00 0.00 27 TYR A N 3
ATOM 1671 C CA . TYR A 1 27 ? -0.176 22.719 -16.582 1.00 0.00 27 TYR A CA 3
ATOM 1672 C C . TYR A 1 27 ? -0.822 24.063 -16.904 1.00 0.00 27 TYR A C 3
ATOM 1673 O O . TYR A 1 27 ? -0.809 24.513 -18.049 1.00 0.00 27 TYR A O 3
ATOM 1691 N N . GLY A 1 28 ? -1.386 24.701 -15.882 1.00 0.00 28 GLY A N 3
ATOM 1692 C CA . GLY A 1 28 ? -2.029 25.987 -16.075 1.00 0.00 28 GLY A CA 3
ATOM 1693 C C . GLY A 1 28 ? -3.475 25.986 -15.620 1.00 0.00 28 GLY A C 3
ATOM 1694 O O . GLY A 1 28 ? -4.290 26.762 -16.118 1.00 0.00 28 GLY A O 3
ATOM 1698 N N . ASN A 1 29 ? -3.795 25.112 -14.671 1.00 0.00 29 ASN A N 3
ATOM 1699 C CA . ASN A 1 29 ? -5.153 25.012 -14.150 1.00 0.00 29 ASN A CA 3
ATOM 1700 C C . ASN A 1 29 ? -5.379 26.014 -13.022 1.00 0.00 29 ASN A C 3
ATOM 1701 O O . ASN A 1 29 ? -4.706 25.968 -11.993 1.00 0.00 29 ASN A O 3
ATOM 1712 N N . GLY A 1 30 ? -6.331 26.919 -13.223 1.00 0.00 30 GLY A N 3
ATOM 1713 C CA . GLY A 1 30 ? -6.629 27.919 -12.215 1.00 0.00 30 GLY A CA 3
ATOM 1714 C C . GLY A 1 30 ? -7.741 27.487 -11.280 1.00 0.00 30 GLY A C 3
ATOM 1715 O O . GLY A 1 30 ? -8.461 28.322 -10.733 1.00 0.00 30 GLY A O 3
ATOM 1719 N N . ARG A 1 31 ? -7.884 26.178 -11.098 1.00 0.00 31 ARG A N 3
ATOM 1720 C CA . ARG A 1 31 ? -8.919 25.636 -10.226 1.00 0.00 31 ARG A CA 3
ATOM 1721 C C . ARG A 1 31 ? -8.655 24.165 -9.919 1.00 0.00 31 ARG A C 3
ATOM 1722 O O . ARG A 1 31 ? -9.404 23.287 -10.347 1.00 0.00 31 ARG A O 3
ATOM 1743 N N . GLY A 1 32 ? -7.585 23.903 -9.175 1.00 0.00 32 GLY A N 3
ATOM 1744 C CA . GLY A 1 32 ? -7.242 22.537 -8.825 1.00 0.00 32 GLY A CA 3
ATOM 1745 C C . GLY A 1 32 ? -5.785 22.388 -8.431 1.00 0.00 32 GLY A C 3
ATOM 1746 O O . GLY A 1 32 ? -4.990 21.814 -9.175 1.00 0.00 32 GLY A O 3
ATOM 1750 N N . ILE A 1 33 ? -5.435 22.907 -7.259 1.00 0.00 33 ILE A N 3
ATOM 1751 C CA . ILE A 1 33 ? -4.065 22.830 -6.768 1.00 0.00 33 ILE A CA 3
ATOM 1752 C C . ILE A 1 33 ? -3.814 21.511 -6.044 1.00 0.00 33 ILE A C 3
ATOM 1753 O O . ILE A 1 33 ? -4.122 21.372 -4.860 1.00 0.00 33 ILE A O 3
ATOM 1769 N N . LEU A 1 34 ? -3.252 20.546 -6.763 1.00 0.00 34 LEU A N 3
ATOM 1770 C CA . LEU A 1 34 ? -2.957 19.238 -6.189 1.00 0.00 34 LEU A CA 3
ATOM 1771 C C . LEU A 1 34 ? -1.661 18.671 -6.761 1.00 0.00 34 LEU A C 3
ATOM 1772 O O . LEU A 1 34 ? -1.408 18.768 -7.962 1.00 0.00 34 LEU A O 3
ATOM 1788 N N . TRP A 1 35 ? -0.847 18.079 -5.895 1.00 0.00 35 TRP A N 3
ATOM 1789 C CA . TRP A 1 35 ? 0.421 17.495 -6.316 1.00 0.00 35 TRP A CA 3
ATOM 1790 C C . TRP A 1 35 ? 0.276 15.997 -6.561 1.00 0.00 35 TRP A C 3
ATOM 1791 O O . TRP A 1 35 ? -0.456 15.309 -5.850 1.00 0.00 35 TRP A O 3
ATOM 1812 N N . LYS A 1 36 ? 0.977 15.497 -7.573 1.00 0.00 36 LYS A N 3
ATOM 1813 C CA . LYS A 1 36 ? 0.928 14.080 -7.912 1.00 0.00 36 LYS A CA 3
ATOM 1814 C C . LYS A 1 36 ? 2.328 13.535 -8.180 1.00 0.00 36 LYS A C 3
ATOM 1815 O O . LYS A 1 36 ? 3.264 14.296 -8.425 1.00 0.00 36 LYS A O 3
ATOM 1834 N N . CYS A 1 37 ? 2.463 12.214 -8.132 1.00 0.00 37 CYS A N 3
ATOM 1835 C CA . CYS A 1 37 ? 3.747 11.567 -8.370 1.00 0.00 37 CYS A CA 3
ATOM 1836 C C . CYS A 1 37 ? 4.107 11.601 -9.853 1.00 0.00 37 CYS A C 3
ATOM 1837 O O . CYS A 1 37 ? 3.501 10.903 -10.666 1.00 0.00 37 CYS A O 3
ATOM 1844 N N . VAL A 1 38 ? 5.097 12.418 -10.197 1.00 0.00 38 VAL A N 3
ATOM 1845 C CA . VAL A 1 38 ? 5.539 12.543 -11.581 1.00 0.00 38 VAL A CA 3
ATOM 1846 C C . VAL A 1 38 ? 6.833 11.772 -11.817 1.00 0.00 38 VAL A C 3
ATOM 1847 O O . VAL A 1 38 ? 7.599 11.525 -10.885 1.00 0.00 38 VAL A O 3
ATOM 1860 N N . ARG A 1 39 ? 7.070 11.393 -13.068 1.00 0.00 39 ARG A N 3
ATOM 1861 C CA . ARG A 1 39 ? 8.271 10.649 -13.427 1.00 0.00 39 ARG A CA 3
ATOM 1862 C C . ARG A 1 39 ? 9.499 11.555 -13.406 1.00 0.00 39 ARG A C 3
ATOM 1863 O O . ARG A 1 39 ? 9.792 12.243 -14.383 1.00 0.00 39 ARG A O 3
ATOM 1884 N N . ALA A 1 40 ? 10.212 11.551 -12.284 1.00 0.00 40 ALA A N 3
ATOM 1885 C CA . ALA A 1 40 ? 11.408 12.372 -12.136 1.00 0.00 40 ALA A CA 3
ATOM 1886 C C . ALA A 1 40 ? 12.484 11.958 -13.134 1.00 0.00 40 ALA A C 3
ATOM 1887 O O . ALA A 1 40 ? 12.966 12.777 -13.917 1.00 0.00 40 ALA A O 3
ATOM 1894 N N . GLY A 1 1 ? 3.089 0.060 0.978 1.00 0.00 1 GLY A N 4
ATOM 1895 C CA . GLY A 1 1 ? 2.810 0.181 -0.441 1.00 0.00 1 GLY A CA 4
ATOM 1896 C C . GLY A 1 1 ? 3.055 1.583 -0.963 1.00 0.00 1 GLY A C 4
ATOM 1897 O O . GLY A 1 1 ? 2.780 2.567 -0.275 1.00 0.00 1 GLY A O 4
ATOM 1901 N N . CYS A 1 2 ? 3.576 1.676 -2.182 1.00 0.00 2 CYS A N 4
ATOM 1902 C CA . CYS A 1 2 ? 3.861 2.968 -2.795 1.00 0.00 2 CYS A CA 4
ATOM 1903 C C . CYS A 1 2 ? 2.840 3.291 -3.882 1.00 0.00 2 CYS A C 4
ATOM 1904 O O . CYS A 1 2 ? 2.167 2.401 -4.402 1.00 0.00 2 CYS A O 4
ATOM 1911 N N . LYS A 1 3 ? 2.729 4.572 -4.219 1.00 0.00 3 LYS A N 4
ATOM 1912 C CA . LYS A 1 3 ? 1.792 5.015 -5.244 1.00 0.00 3 LYS A CA 4
ATOM 1913 C C . LYS A 1 3 ? 2.440 4.982 -6.625 1.00 0.00 3 LYS A C 4
ATOM 1914 O O . LYS A 1 3 ? 3.658 5.099 -6.752 1.00 0.00 3 LYS A O 4
ATOM 1933 N N . ASN A 1 4 ? 1.617 4.824 -7.656 1.00 0.00 4 ASN A N 4
ATOM 1934 C CA . ASN A 1 4 ? 2.111 4.777 -9.028 1.00 0.00 4 ASN A CA 4
ATOM 1935 C C . ASN A 1 4 ? 2.280 6.184 -9.594 1.00 0.00 4 ASN A C 4
ATOM 1936 O O . ASN A 1 4 ? 2.184 7.173 -8.866 1.00 0.00 4 ASN A O 4
ATOM 1947 N N . LEU A 1 5 ? 2.532 6.266 -10.895 1.00 0.00 5 LEU A N 4
ATOM 1948 C CA . LEU A 1 5 ? 2.714 7.551 -11.560 1.00 0.00 5 LEU A CA 4
ATOM 1949 C C . LEU A 1 5 ? 1.412 8.347 -11.573 1.00 0.00 5 LEU A C 4
ATOM 1950 O O . LEU A 1 5 ? 0.324 7.776 -11.506 1.00 0.00 5 LEU A O 4
ATOM 1966 N N . ASN A 1 6 ? 1.532 9.667 -11.663 1.00 0.00 6 ASN A N 4
ATOM 1967 C CA . ASN A 1 6 ? 0.365 10.541 -11.687 1.00 0.00 6 ASN A CA 4
ATOM 1968 C C . ASN A 1 6 ? -0.514 10.309 -10.462 1.00 0.00 6 ASN A C 4
ATOM 1969 O O . ASN A 1 6 ? -1.709 10.604 -10.477 1.00 0.00 6 ASN A O 4
ATOM 1980 N N . SER A 1 7 ? 0.087 9.779 -9.401 1.00 0.00 7 SER A N 4
ATOM 1981 C CA . SER A 1 7 ? -0.641 9.505 -8.168 1.00 0.00 7 SER A CA 4
ATOM 1982 C C . SER A 1 7 ? -0.825 10.780 -7.350 1.00 0.00 7 SER A C 4
ATOM 1983 O O . SER A 1 7 ? 0.127 11.526 -7.120 1.00 0.00 7 SER A O 4
ATOM 1991 N N . HIS A 1 8 ? -2.056 11.022 -6.913 1.00 0.00 8 HIS A N 4
ATOM 1992 C CA . HIS A 1 8 ? -2.366 12.207 -6.119 1.00 0.00 8 HIS A CA 4
ATOM 1993 C C . HIS A 1 8 ? -1.603 12.191 -4.799 1.00 0.00 8 HIS A C 4
ATOM 1994 O O . HIS A 1 8 ? -1.844 11.342 -3.940 1.00 0.00 8 HIS A O 4
ATOM 2008 N N . CYS A 1 9 ? -0.680 13.134 -4.643 1.00 0.00 9 CYS A N 4
ATOM 2009 C CA . CYS A 1 9 ? 0.120 13.229 -3.428 1.00 0.00 9 CYS A CA 4
ATOM 2010 C C . CYS A 1 9 ? 0.281 14.683 -2.994 1.00 0.00 9 CYS A C 4
ATOM 2011 O O . CYS A 1 9 ? 0.398 15.581 -3.829 1.00 0.00 9 CYS A O 4
ATOM 2018 N N . TYR A 1 10 ? 0.287 14.908 -1.685 1.00 0.00 10 TYR A N 4
ATOM 2019 C CA . TYR A 1 10 ? 0.432 16.252 -1.140 1.00 0.00 10 TYR A CA 4
ATOM 2020 C C . TYR A 1 10 ? 1.890 16.699 -1.173 1.00 0.00 10 TYR A C 4
ATOM 2021 O O . TYR A 1 10 ? 2.804 15.875 -1.155 1.00 0.00 10 TYR A O 4
ATOM 2039 N N . ARG A 1 11 ? 2.099 18.011 -1.220 1.00 0.00 11 ARG A N 4
ATOM 2040 C CA . ARG A 1 11 ? 3.445 18.569 -1.256 1.00 0.00 11 ARG A CA 4
ATOM 2041 C C . ARG A 1 11 ? 4.168 18.330 0.066 1.00 0.00 11 ARG A C 4
ATOM 2042 O O . ARG A 1 11 ? 5.358 18.617 0.194 1.00 0.00 11 ARG A O 4
ATOM 2063 N N . GLN A 1 12 ? 3.441 17.804 1.046 1.00 0.00 12 GLN A N 4
ATOM 2064 C CA . GLN A 1 12 ? 4.013 17.528 2.358 1.00 0.00 12 GLN A CA 4
ATOM 2065 C C . GLN A 1 12 ? 4.771 16.205 2.354 1.00 0.00 12 GLN A C 4
ATOM 2066 O O . GLN A 1 12 ? 5.983 16.171 2.572 1.00 0.00 12 GLN A O 4
ATOM 2080 N N . HIS A 1 13 ? 4.051 15.116 2.105 1.00 0.00 13 HIS A N 4
ATOM 2081 C CA . HIS A 1 13 ? 4.656 13.790 2.072 1.00 0.00 13 HIS A CA 4
ATOM 2082 C C . HIS A 1 13 ? 5.002 13.386 0.642 1.00 0.00 13 HIS A C 4
ATOM 2083 O O . HIS A 1 13 ? 4.970 14.211 -0.271 1.00 0.00 13 HIS A O 4
ATOM 2097 N N . ARG A 1 14 ? 5.333 12.112 0.456 1.00 0.00 14 ARG A N 4
ATOM 2098 C CA . ARG A 1 14 ? 5.687 11.600 -0.863 1.00 0.00 14 ARG A CA 4
ATOM 2099 C C . ARG A 1 14 ? 5.858 10.084 -0.829 1.00 0.00 14 ARG A C 4
ATOM 2100 O O . ARG A 1 14 ? 6.979 9.577 -0.818 1.00 0.00 14 ARG A O 4
ATOM 2121 N N . GLU A 1 15 ? 4.739 9.367 -0.811 1.00 0.00 15 GLU A N 4
ATOM 2122 C CA . GLU A 1 15 ? 4.766 7.910 -0.777 1.00 0.00 15 GLU A CA 4
ATOM 2123 C C . GLU A 1 15 ? 4.814 7.333 -2.189 1.00 0.00 15 GLU A C 4
ATOM 2124 O O . GLU A 1 15 ? 4.295 6.246 -2.446 1.00 0.00 15 GLU A O 4
ATOM 2136 N N . CYS A 1 16 ? 5.440 8.069 -3.101 1.00 0.00 16 CYS A N 4
ATOM 2137 C CA . CYS A 1 16 ? 5.555 7.633 -4.488 1.00 0.00 16 CYS A CA 4
ATOM 2138 C C . CYS A 1 16 ? 6.572 6.503 -4.620 1.00 0.00 16 CYS A C 4
ATOM 2139 O O . CYS A 1 16 ? 7.592 6.487 -3.930 1.00 0.00 16 CYS A O 4
ATOM 2146 N N . CYS A 1 17 ? 6.286 5.559 -5.510 1.00 0.00 17 CYS A N 4
ATOM 2147 C CA . CYS A 1 17 ? 7.174 4.424 -5.733 1.00 0.00 17 CYS A CA 4
ATOM 2148 C C . CYS A 1 17 ? 8.582 4.896 -6.085 1.00 0.00 17 CYS A C 4
ATOM 2149 O O . CYS A 1 17 ? 8.808 6.081 -6.333 1.00 0.00 17 CYS A O 4
ATOM 2156 N N . HIS A 1 18 ? 9.526 3.960 -6.104 1.00 0.00 18 HIS A N 4
ATOM 2157 C CA . HIS A 1 18 ? 10.913 4.280 -6.426 1.00 0.00 18 HIS A CA 4
ATOM 2158 C C . HIS A 1 18 ? 11.037 4.771 -7.865 1.00 0.00 18 HIS A C 4
ATOM 2159 O O . HIS A 1 18 ? 10.729 4.044 -8.808 1.00 0.00 18 HIS A O 4
ATOM 2173 N N . GLY A 1 19 ? 11.490 6.011 -8.025 1.00 0.00 19 GLY A N 4
ATOM 2174 C CA . GLY A 1 19 ? 11.647 6.578 -9.351 1.00 0.00 19 GLY A CA 4
ATOM 2175 C C . GLY A 1 19 ? 10.741 7.772 -9.582 1.00 0.00 19 GLY A C 4
ATOM 2176 O O . GLY A 1 19 ? 11.016 8.613 -10.439 1.00 0.00 19 GLY A O 4
ATOM 2180 N N . LEU A 1 20 ? 9.657 7.846 -8.818 1.00 0.00 20 LEU A N 4
ATOM 2181 C CA . LEU A 1 20 ? 8.706 8.945 -8.943 1.00 0.00 20 LEU A CA 4
ATOM 2182 C C . LEU A 1 20 ? 8.907 9.969 -7.831 1.00 0.00 20 LEU A C 4
ATOM 2183 O O . LEU A 1 20 ? 9.494 9.666 -6.792 1.00 0.00 20 LEU A O 4
ATOM 2199 N N . VAL A 1 21 ? 8.414 11.183 -8.055 1.00 0.00 21 VAL A N 4
ATOM 2200 C CA . VAL A 1 21 ? 8.537 12.252 -7.070 1.00 0.00 21 VAL A CA 4
ATOM 2201 C C . VAL A 1 21 ? 7.319 13.168 -7.099 1.00 0.00 21 VAL A C 4
ATOM 2202 O O . VAL A 1 21 ? 6.683 13.342 -8.140 1.00 0.00 21 VAL A O 4
ATOM 2215 N N . CYS A 1 22 ? 6.998 13.754 -5.950 1.00 0.00 22 CYS A N 4
ATOM 2216 C CA . CYS A 1 22 ? 5.856 14.653 -5.843 1.00 0.00 22 CYS A CA 4
ATOM 2217 C C . CYS A 1 22 ? 6.153 15.992 -6.512 1.00 0.00 22 CYS A C 4
ATOM 2218 O O . CYS A 1 22 ? 6.985 16.765 -6.037 1.00 0.00 22 CYS A O 4
ATOM 2225 N N . ARG A 1 23 ? 5.467 16.259 -7.619 1.00 0.00 23 ARG A N 4
ATOM 2226 C CA . ARG A 1 23 ? 5.657 17.503 -8.354 1.00 0.00 23 ARG A CA 4
ATOM 2227 C C . ARG A 1 23 ? 4.345 17.977 -8.971 1.00 0.00 23 ARG A C 4
ATOM 2228 O O . ARG A 1 23 ? 3.456 17.173 -9.257 1.00 0.00 23 ARG A O 4
ATOM 2249 N N . ARG A 1 24 ? 4.230 19.285 -9.174 1.00 0.00 24 ARG A N 4
ATOM 2250 C CA . ARG A 1 24 ? 3.025 19.865 -9.755 1.00 0.00 24 ARG A CA 4
ATOM 2251 C C . ARG A 1 24 ? 3.036 19.733 -11.275 1.00 0.00 24 ARG A C 4
ATOM 2252 O O . ARG A 1 24 ? 4.089 19.638 -11.906 1.00 0.00 24 ARG A O 4
ATOM 2273 N N . PRO A 1 25 ? 1.838 19.725 -11.877 1.00 0.00 25 PRO A N 4
ATOM 2274 C CA . PRO A 1 25 ? 1.683 19.604 -13.330 1.00 0.00 25 PRO A CA 4
ATOM 2275 C C . PRO A 1 25 ? 2.156 20.851 -14.069 1.00 0.00 25 PRO A C 4
ATOM 2276 O O . PRO A 1 25 ? 2.591 21.822 -13.452 1.00 0.00 25 PRO A O 4
ATOM 2287 N N . ASN A 1 26 ? 2.068 20.816 -15.395 1.00 0.00 26 ASN A N 4
ATOM 2288 C CA . ASN A 1 26 ? 2.488 21.945 -16.219 1.00 0.00 26 ASN A CA 4
ATOM 2289 C C . ASN A 1 26 ? 1.371 22.977 -16.336 1.00 0.00 26 ASN A C 4
ATOM 2290 O O . ASN A 1 26 ? 1.478 24.085 -15.810 1.00 0.00 26 ASN A O 4
ATOM 2301 N N . TYR A 1 27 ? 0.300 22.606 -17.029 1.00 0.00 27 TYR A N 4
ATOM 2302 C CA . TYR A 1 27 ? -0.836 23.500 -17.218 1.00 0.00 27 TYR A CA 4
ATOM 2303 C C . TYR A 1 27 ? -1.788 23.429 -16.028 1.00 0.00 27 TYR A C 4
ATOM 2304 O O . TYR A 1 27 ? -1.921 22.389 -15.385 1.00 0.00 27 TYR A O 4
ATOM 2322 N N . GLY A 1 28 ? -2.450 24.546 -15.741 1.00 0.00 28 GLY A N 4
ATOM 2323 C CA . GLY A 1 28 ? -3.383 24.591 -14.630 1.00 0.00 28 GLY A CA 4
ATOM 2324 C C . GLY A 1 28 ? -3.495 25.976 -14.023 1.00 0.00 28 GLY A C 4
ATOM 2325 O O . GLY A 1 28 ? -4.032 26.891 -14.645 1.00 0.00 28 GLY A O 4
ATOM 2329 N N . ASN A 1 29 ? -2.989 26.129 -12.804 1.00 0.00 29 ASN A N 4
ATOM 2330 C CA . ASN A 1 29 ? -3.038 27.411 -12.112 1.00 0.00 29 ASN A CA 4
ATOM 2331 C C . ASN A 1 29 ? -4.480 27.836 -11.854 1.00 0.00 29 ASN A C 4
ATOM 2332 O O . ASN A 1 29 ? -4.820 29.014 -11.960 1.00 0.00 29 ASN A O 4
ATOM 2343 N N . GLY A 1 30 ? -5.325 26.868 -11.514 1.00 0.00 30 GLY A N 4
ATOM 2344 C CA . GLY A 1 30 ? -6.721 27.161 -11.246 1.00 0.00 30 GLY A CA 4
ATOM 2345 C C . GLY A 1 30 ? -7.214 26.514 -9.967 1.00 0.00 30 GLY A C 4
ATOM 2346 O O . GLY A 1 30 ? -6.471 26.405 -8.992 1.00 0.00 30 GLY A O 4
ATOM 2350 N N . ARG A 1 31 ? -8.472 26.083 -9.971 1.00 0.00 31 ARG A N 4
ATOM 2351 C CA . ARG A 1 31 ? -9.064 25.446 -8.801 1.00 0.00 31 ARG A CA 4
ATOM 2352 C C . ARG A 1 31 ? -8.644 23.982 -8.709 1.00 0.00 31 ARG A C 4
ATOM 2353 O O . ARG A 1 31 ? -8.887 23.197 -9.624 1.00 0.00 31 ARG A O 4
ATOM 2374 N N . GLY A 1 32 ? -8.011 23.622 -7.596 1.00 0.00 32 GLY A N 4
ATOM 2375 C CA . GLY A 1 32 ? -7.567 22.253 -7.405 1.00 0.00 32 GLY A CA 4
ATOM 2376 C C . GLY A 1 32 ? -6.058 22.140 -7.322 1.00 0.00 32 GLY A C 4
ATOM 2377 O O . GLY A 1 32 ? -5.416 21.634 -8.243 1.00 0.00 32 GLY A O 4
ATOM 2381 N N . ILE A 1 33 ? -5.490 22.613 -6.218 1.00 0.00 33 ILE A N 4
ATOM 2382 C CA . ILE A 1 33 ? -4.047 22.562 -6.020 1.00 0.00 33 ILE A CA 4
ATOM 2383 C C . ILE A 1 33 ? -3.616 21.213 -5.456 1.00 0.00 33 ILE A C 4
ATOM 2384 O O . ILE A 1 33 ? -3.697 20.977 -4.249 1.00 0.00 33 ILE A O 4
ATOM 2400 N N . LEU A 1 34 ? -3.157 20.329 -6.335 1.00 0.00 34 LEU A N 4
ATOM 2401 C CA . LEU A 1 34 ? -2.711 19.002 -5.925 1.00 0.00 34 LEU A CA 4
ATOM 2402 C C . LEU A 1 34 ? -1.518 18.547 -6.760 1.00 0.00 34 LEU A C 4
ATOM 2403 O O . LEU A 1 34 ? -1.493 18.731 -7.977 1.00 0.00 34 LEU A O 4
ATOM 2419 N N . TRP A 1 35 ? -0.534 17.950 -6.098 1.00 0.00 35 TRP A N 4
ATOM 2420 C CA . TRP A 1 35 ? 0.661 17.466 -6.780 1.00 0.00 35 TRP A CA 4
ATOM 2421 C C . TRP A 1 35 ? 0.544 15.978 -7.093 1.00 0.00 35 TRP A C 4
ATOM 2422 O O . TRP A 1 35 ? -0.083 15.224 -6.349 1.00 0.00 35 TRP A O 4
ATOM 2443 N N . LYS A 1 36 ? 1.152 15.561 -8.199 1.00 0.00 36 LYS A N 4
ATOM 2444 C CA . LYS A 1 36 ? 1.117 14.163 -8.611 1.00 0.00 36 LYS A CA 4
ATOM 2445 C C . LYS A 1 36 ? 2.527 13.586 -8.696 1.00 0.00 36 LYS A C 4
ATOM 2446 O O . LYS A 1 36 ? 3.501 14.322 -8.850 1.00 0.00 36 LYS A O 4
ATOM 2465 N N . CYS A 1 37 ? 2.627 12.265 -8.597 1.00 0.00 37 CYS A N 4
ATOM 2466 C CA . CYS A 1 37 ? 3.917 11.588 -8.664 1.00 0.00 37 CYS A CA 4
ATOM 2467 C C . CYS A 1 37 ? 4.438 11.551 -10.098 1.00 0.00 37 CYS A C 4
ATOM 2468 O O . CYS A 1 37 ? 3.913 10.825 -10.942 1.00 0.00 37 CYS A O 4
ATOM 2475 N N . VAL A 1 38 ? 5.474 12.340 -10.365 1.00 0.00 38 VAL A N 4
ATOM 2476 C CA . VAL A 1 38 ? 6.067 12.397 -11.696 1.00 0.00 38 VAL A CA 4
ATOM 2477 C C . VAL A 1 38 ? 7.356 11.585 -11.758 1.00 0.00 38 VAL A C 4
ATOM 2478 O O . VAL A 1 38 ? 8.005 11.352 -10.738 1.00 0.00 38 VAL A O 4
ATOM 2491 N N . ARG A 1 39 ? 7.722 11.158 -12.962 1.00 0.00 39 ARG A N 4
ATOM 2492 C CA . ARG A 1 39 ? 8.934 10.371 -13.158 1.00 0.00 39 ARG A CA 4
ATOM 2493 C C . ARG A 1 39 ? 10.176 11.249 -13.046 1.00 0.00 39 ARG A C 4
ATOM 2494 O O . ARG A 1 39 ? 10.588 11.885 -14.016 1.00 0.00 39 ARG A O 4
ATOM 2515 N N . ALA A 1 40 ? 10.769 11.279 -11.857 1.00 0.00 40 ALA A N 4
ATOM 2516 C CA . ALA A 1 40 ? 11.965 12.078 -11.620 1.00 0.00 40 ALA A CA 4
ATOM 2517 C C . ALA A 1 40 ? 13.128 11.594 -12.480 1.00 0.00 40 ALA A C 4
ATOM 2518 O O . ALA A 1 40 ? 14.227 12.146 -12.421 1.00 0.00 40 ALA A O 4
ATOM 2525 N N . GLY A 1 1 ? 1.525 0.084 0.213 1.00 0.00 1 GLY A N 5
ATOM 2526 C CA . GLY A 1 1 ? 2.254 0.063 -1.042 1.00 0.00 1 GLY A CA 5
ATOM 2527 C C . GLY A 1 1 ? 2.424 1.447 -1.636 1.00 0.00 1 GLY A C 5
ATOM 2528 O O . GLY A 1 1 ? 1.497 2.257 -1.620 1.00 0.00 1 GLY A O 5
ATOM 2532 N N . CYS A 1 2 ? 3.614 1.721 -2.162 1.00 0.00 2 CYS A N 5
ATOM 2533 C CA . CYS A 1 2 ? 3.904 3.017 -2.762 1.00 0.00 2 CYS A CA 5
ATOM 2534 C C . CYS A 1 2 ? 2.880 3.359 -3.840 1.00 0.00 2 CYS A C 5
ATOM 2535 O O . CYS A 1 2 ? 2.133 2.495 -4.300 1.00 0.00 2 CYS A O 5
ATOM 2542 N N . LYS A 1 3 ? 2.851 4.626 -4.240 1.00 0.00 3 LYS A N 5
ATOM 2543 C CA . LYS A 1 3 ? 1.920 5.084 -5.265 1.00 0.00 3 LYS A CA 5
ATOM 2544 C C . LYS A 1 3 ? 2.578 5.074 -6.641 1.00 0.00 3 LYS A C 5
ATOM 2545 O O . LYS A 1 3 ? 3.786 5.268 -6.763 1.00 0.00 3 LYS A O 5
ATOM 2564 N N . ASN A 1 4 ? 1.773 4.847 -7.675 1.00 0.00 4 ASN A N 5
ATOM 2565 C CA . ASN A 1 4 ? 2.278 4.813 -9.043 1.00 0.00 4 ASN A CA 5
ATOM 2566 C C . ASN A 1 4 ? 2.426 6.224 -9.603 1.00 0.00 4 ASN A C 5
ATOM 2567 O O . ASN A 1 4 ? 2.342 7.208 -8.868 1.00 0.00 4 ASN A O 5
ATOM 2578 N N . LEU A 1 5 ? 2.648 6.315 -10.910 1.00 0.00 5 LEU A N 5
ATOM 2579 C CA . LEU A 1 5 ? 2.808 7.606 -11.571 1.00 0.00 5 LEU A CA 5
ATOM 2580 C C . LEU A 1 5 ? 1.501 8.393 -11.552 1.00 0.00 5 LEU A C 5
ATOM 2581 O O . LEU A 1 5 ? 0.417 7.814 -11.491 1.00 0.00 5 LEU A O 5
ATOM 2597 N N . ASN A 1 6 ? 1.613 9.716 -11.606 1.00 0.00 6 ASN A N 5
ATOM 2598 C CA . ASN A 1 6 ? 0.440 10.583 -11.596 1.00 0.00 6 ASN A CA 5
ATOM 2599 C C . ASN A 1 6 ? -0.419 10.322 -10.363 1.00 0.00 6 ASN A C 5
ATOM 2600 O O . ASN A 1 6 ? -1.617 10.607 -10.356 1.00 0.00 6 ASN A O 5
ATOM 2611 N N . SER A 1 7 ? 0.201 9.779 -9.320 1.00 0.00 7 SER A N 5
ATOM 2612 C CA . SER A 1 7 ? -0.507 9.476 -8.082 1.00 0.00 7 SER A CA 5
ATOM 2613 C C . SER A 1 7 ? -0.695 10.736 -7.242 1.00 0.00 7 SER A C 5
ATOM 2614 O O . SER A 1 7 ? 0.245 11.504 -7.035 1.00 0.00 7 SER A O 5
ATOM 2622 N N . HIS A 1 8 ? -1.917 10.941 -6.760 1.00 0.00 8 HIS A N 5
ATOM 2623 C CA . HIS A 1 8 ? -2.230 12.107 -5.941 1.00 0.00 8 HIS A CA 5
ATOM 2624 C C . HIS A 1 8 ? -1.423 12.094 -4.646 1.00 0.00 8 HIS A C 5
ATOM 2625 O O . HIS A 1 8 ? -1.547 11.175 -3.835 1.00 0.00 8 HIS A O 5
ATOM 2639 N N . CYS A 1 9 ? -0.597 13.117 -4.459 1.00 0.00 9 CYS A N 5
ATOM 2640 C CA . CYS A 1 9 ? 0.231 13.224 -3.263 1.00 0.00 9 CYS A CA 5
ATOM 2641 C C . CYS A 1 9 ? 0.391 14.681 -2.841 1.00 0.00 9 CYS A C 5
ATOM 2642 O O . CYS A 1 9 ? 0.483 15.576 -3.681 1.00 0.00 9 CYS A O 5
ATOM 2649 N N . TYR A 1 10 ? 0.424 14.911 -1.533 1.00 0.00 10 TYR A N 5
ATOM 2650 C CA . TYR A 1 10 ? 0.571 16.260 -0.998 1.00 0.00 10 TYR A CA 5
ATOM 2651 C C . TYR A 1 10 ? 2.035 16.688 -0.995 1.00 0.00 10 TYR A C 5
ATOM 2652 O O . TYR A 1 10 ? 2.938 15.851 -0.975 1.00 0.00 10 TYR A O 5
ATOM 2670 N N . ARG A 1 11 ? 2.262 17.997 -1.013 1.00 0.00 11 ARG A N 5
ATOM 2671 C CA . ARG A 1 11 ? 3.616 18.538 -1.013 1.00 0.00 11 ARG A CA 5
ATOM 2672 C C . ARG A 1 11 ? 4.309 18.269 0.320 1.00 0.00 11 ARG A C 5
ATOM 2673 O O . ARG A 1 11 ? 5.499 18.540 0.477 1.00 0.00 11 ARG A O 5
ATOM 2694 N N . GLN A 1 12 ? 3.555 17.734 1.275 1.00 0.00 12 GLN A N 5
ATOM 2695 C CA . GLN A 1 12 ? 4.097 17.429 2.594 1.00 0.00 12 GLN A CA 5
ATOM 2696 C C . GLN A 1 12 ? 4.843 16.099 2.582 1.00 0.00 12 GLN A C 5
ATOM 2697 O O . GLN A 1 12 ? 6.050 16.050 2.820 1.00 0.00 12 GLN A O 5
ATOM 2711 N N . HIS A 1 13 ? 4.116 15.021 2.303 1.00 0.00 13 HIS A N 5
ATOM 2712 C CA . HIS A 1 13 ? 4.710 13.690 2.260 1.00 0.00 13 HIS A CA 5
ATOM 2713 C C . HIS A 1 13 ? 5.066 13.300 0.829 1.00 0.00 13 HIS A C 5
ATOM 2714 O O . HIS A 1 13 ? 4.981 14.118 -0.087 1.00 0.00 13 HIS A O 5
ATOM 2728 N N . ARG A 1 14 ? 5.467 12.046 0.644 1.00 0.00 14 ARG A N 5
ATOM 2729 C CA . ARG A 1 14 ? 5.839 11.549 -0.675 1.00 0.00 14 ARG A CA 5
ATOM 2730 C C . ARG A 1 14 ? 5.918 10.026 -0.680 1.00 0.00 14 ARG A C 5
ATOM 2731 O O . ARG A 1 14 ? 7.005 9.451 -0.634 1.00 0.00 14 ARG A O 5
ATOM 2752 N N . GLU A 1 15 ? 4.758 9.378 -0.734 1.00 0.00 15 GLU A N 5
ATOM 2753 C CA . GLU A 1 15 ? 4.697 7.921 -0.743 1.00 0.00 15 GLU A CA 5
ATOM 2754 C C . GLU A 1 15 ? 4.781 7.382 -2.168 1.00 0.00 15 GLU A C 5
ATOM 2755 O O . GLU A 1 15 ? 4.239 6.320 -2.475 1.00 0.00 15 GLU A O 5
ATOM 2767 N N . CYS A 1 16 ? 5.464 8.122 -3.035 1.00 0.00 16 CYS A N 5
ATOM 2768 C CA . CYS A 1 16 ? 5.620 7.721 -4.428 1.00 0.00 16 CYS A CA 5
ATOM 2769 C C . CYS A 1 16 ? 6.629 6.584 -4.557 1.00 0.00 16 CYS A C 5
ATOM 2770 O O . CYS A 1 16 ? 7.642 6.555 -3.857 1.00 0.00 16 CYS A O 5
ATOM 2777 N N . CYS A 1 17 ? 6.347 5.648 -5.457 1.00 0.00 17 CYS A N 5
ATOM 2778 C CA . CYS A 1 17 ? 7.228 4.509 -5.679 1.00 0.00 17 CYS A CA 5
ATOM 2779 C C . CYS A 1 17 ? 8.644 4.973 -6.010 1.00 0.00 17 CYS A C 5
ATOM 2780 O O . CYS A 1 17 ? 8.881 6.157 -6.251 1.00 0.00 17 CYS A O 5
ATOM 2787 N N . HIS A 1 18 ? 9.582 4.031 -6.021 1.00 0.00 18 HIS A N 5
ATOM 2788 C CA . HIS A 1 18 ? 10.974 4.342 -6.323 1.00 0.00 18 HIS A CA 5
ATOM 2789 C C . HIS A 1 18 ? 11.123 4.823 -7.763 1.00 0.00 18 HIS A C 5
ATOM 2790 O O . HIS A 1 18 ? 10.846 4.084 -8.707 1.00 0.00 18 HIS A O 5
ATOM 2804 N N . GLY A 1 19 ? 11.562 6.068 -7.924 1.00 0.00 19 GLY A N 5
ATOM 2805 C CA . GLY A 1 19 ? 11.739 6.626 -9.252 1.00 0.00 19 GLY A CA 5
ATOM 2806 C C . GLY A 1 19 ? 10.837 7.818 -9.505 1.00 0.00 19 GLY A C 5
ATOM 2807 O O . GLY A 1 19 ? 11.125 8.653 -10.364 1.00 0.00 19 GLY A O 5
ATOM 2811 N N . LEU A 1 20 ? 9.743 7.899 -8.757 1.00 0.00 20 LEU A N 5
ATOM 2812 C CA . LEU A 1 20 ? 8.794 8.997 -8.905 1.00 0.00 20 LEU A CA 5
ATOM 2813 C C . LEU A 1 20 ? 8.981 10.031 -7.799 1.00 0.00 20 LEU A C 5
ATOM 2814 O O . LEU A 1 20 ? 9.569 9.742 -6.757 1.00 0.00 20 LEU A O 5
ATOM 2830 N N . VAL A 1 21 ? 8.474 11.238 -8.033 1.00 0.00 21 VAL A N 5
ATOM 2831 C CA . VAL A 1 21 ? 8.583 12.314 -7.056 1.00 0.00 21 VAL A CA 5
ATOM 2832 C C . VAL A 1 21 ? 7.350 13.211 -7.087 1.00 0.00 21 VAL A C 5
ATOM 2833 O O . VAL A 1 21 ? 6.693 13.346 -8.120 1.00 0.00 21 VAL A O 5
ATOM 2846 N N . CYS A 1 22 ? 7.042 13.824 -5.949 1.00 0.00 22 CYS A N 5
ATOM 2847 C CA . CYS A 1 22 ? 5.888 14.709 -5.845 1.00 0.00 22 CYS A CA 5
ATOM 2848 C C . CYS A 1 22 ? 6.154 16.035 -6.552 1.00 0.00 22 CYS A C 5
ATOM 2849 O O . CYS A 1 22 ? 6.983 16.830 -6.111 1.00 0.00 22 CYS A O 5
ATOM 2856 N N . ARG A 1 23 ? 5.444 16.265 -7.652 1.00 0.00 23 ARG A N 5
ATOM 2857 C CA . ARG A 1 23 ? 5.604 17.493 -8.421 1.00 0.00 23 ARG A CA 5
ATOM 2858 C C . ARG A 1 23 ? 4.273 17.935 -9.023 1.00 0.00 23 ARG A C 5
ATOM 2859 O O . ARG A 1 23 ? 3.378 17.118 -9.242 1.00 0.00 23 ARG A O 5
ATOM 2880 N N . ARG A 1 24 ? 4.150 19.232 -9.287 1.00 0.00 24 ARG A N 5
ATOM 2881 C CA . ARG A 1 24 ? 2.928 19.782 -9.861 1.00 0.00 24 ARG A CA 5
ATOM 2882 C C . ARG A 1 24 ? 2.930 19.641 -11.380 1.00 0.00 24 ARG A C 5
ATOM 2883 O O . ARG A 1 24 ? 3.979 19.564 -12.020 1.00 0.00 24 ARG A O 5
ATOM 2904 N N . PRO A 1 25 ? 1.727 19.604 -11.973 1.00 0.00 25 PRO A N 5
ATOM 2905 C CA . PRO A 1 25 ? 1.563 19.472 -13.423 1.00 0.00 25 PRO A CA 5
ATOM 2906 C C . PRO A 1 25 ? 2.003 20.725 -14.173 1.00 0.00 25 PRO A C 5
ATOM 2907 O O . PRO A 1 25 ? 2.447 21.698 -13.567 1.00 0.00 25 PRO A O 5
ATOM 2918 N N . ASN A 1 26 ? 1.876 20.692 -15.496 1.00 0.00 26 ASN A N 5
ATOM 2919 C CA . ASN A 1 26 ? 2.262 21.826 -16.329 1.00 0.00 26 ASN A CA 5
ATOM 2920 C C . ASN A 1 26 ? 1.126 22.840 -16.426 1.00 0.00 26 ASN A C 5
ATOM 2921 O O . ASN A 1 26 ? 1.199 23.926 -15.850 1.00 0.00 26 ASN A O 5
ATOM 2932 N N . TYR A 1 27 ? 0.078 22.479 -17.158 1.00 0.00 27 TYR A N 5
ATOM 2933 C CA . TYR A 1 27 ? -1.072 23.357 -17.333 1.00 0.00 27 TYR A CA 5
ATOM 2934 C C . TYR A 1 27 ? -2.060 23.196 -16.182 1.00 0.00 27 TYR A C 5
ATOM 2935 O O . TYR A 1 27 ? -2.837 22.243 -16.144 1.00 0.00 27 TYR A O 5
ATOM 2953 N N . GLY A 1 28 ? -2.024 24.137 -15.243 1.00 0.00 28 GLY A N 5
ATOM 2954 C CA . GLY A 1 28 ? -2.921 24.083 -14.103 1.00 0.00 28 GLY A CA 5
ATOM 2955 C C . GLY A 1 28 ? -3.366 25.459 -13.650 1.00 0.00 28 GLY A C 5
ATOM 2956 O O . GLY A 1 28 ? -2.544 26.354 -13.461 1.00 0.00 28 GLY A O 5
ATOM 2960 N N . ASN A 1 29 ? -4.673 25.629 -13.477 1.00 0.00 29 ASN A N 5
ATOM 2961 C CA . ASN A 1 29 ? -5.227 26.908 -13.045 1.00 0.00 29 ASN A CA 5
ATOM 2962 C C . ASN A 1 29 ? -5.195 27.029 -11.525 1.00 0.00 29 ASN A C 5
ATOM 2963 O O . ASN A 1 29 ? -4.667 26.159 -10.833 1.00 0.00 29 ASN A O 5
ATOM 2974 N N . GLY A 1 30 ? -5.765 28.115 -11.011 1.00 0.00 30 GLY A N 5
ATOM 2975 C CA . GLY A 1 30 ? -5.791 28.330 -9.576 1.00 0.00 30 GLY A CA 5
ATOM 2976 C C . GLY A 1 30 ? -6.598 27.274 -8.846 1.00 0.00 30 GLY A C 5
ATOM 2977 O O . GLY A 1 30 ? -6.277 26.910 -7.714 1.00 0.00 30 GLY A O 5
ATOM 2981 N N . ARG A 1 31 ? -7.649 26.782 -9.493 1.00 0.00 31 ARG A N 5
ATOM 2982 C CA . ARG A 1 31 ? -8.505 25.763 -8.897 1.00 0.00 31 ARG A CA 5
ATOM 2983 C C . ARG A 1 31 ? -7.939 24.367 -9.140 1.00 0.00 31 ARG A C 5
ATOM 2984 O O . ARG A 1 31 ? -7.395 24.083 -10.206 1.00 0.00 31 ARG A O 5
ATOM 3005 N N . GLY A 1 32 ? -8.072 23.499 -8.141 1.00 0.00 32 GLY A N 5
ATOM 3006 C CA . GLY A 1 32 ? -7.568 22.143 -8.265 1.00 0.00 32 GLY A CA 5
ATOM 3007 C C . GLY A 1 32 ? -6.069 22.061 -8.061 1.00 0.00 32 GLY A C 5
ATOM 3008 O O . GLY A 1 32 ? -5.347 21.543 -8.913 1.00 0.00 32 GLY A O 5
ATOM 3012 N N . ILE A 1 33 ? -5.599 22.574 -6.929 1.00 0.00 33 ILE A N 5
ATOM 3013 C CA . ILE A 1 33 ? -4.175 22.556 -6.616 1.00 0.00 33 ILE A CA 5
ATOM 3014 C C . ILE A 1 33 ? -3.768 21.231 -5.981 1.00 0.00 33 ILE A C 5
ATOM 3015 O O . ILE A 1 33 ? -3.912 21.038 -4.773 1.00 0.00 33 ILE A O 5
ATOM 3031 N N . LEU A 1 34 ? -3.258 20.320 -6.803 1.00 0.00 34 LEU A N 5
ATOM 3032 C CA . LEU A 1 34 ? -2.828 19.011 -6.322 1.00 0.00 34 LEU A CA 5
ATOM 3033 C C . LEU A 1 34 ? -1.589 18.535 -7.074 1.00 0.00 34 LEU A C 5
ATOM 3034 O O . LEU A 1 34 ? -1.494 18.687 -8.292 1.00 0.00 34 LEU A O 5
ATOM 3050 N N . TRP A 1 35 ? -0.645 17.957 -6.342 1.00 0.00 35 TRP A N 5
ATOM 3051 C CA . TRP A 1 35 ? 0.587 17.456 -6.940 1.00 0.00 35 TRP A CA 5
ATOM 3052 C C . TRP A 1 35 ? 0.488 15.960 -7.220 1.00 0.00 35 TRP A C 5
ATOM 3053 O O . TRP A 1 35 ? -0.177 15.225 -6.490 1.00 0.00 35 TRP A O 5
ATOM 3074 N N . LYS A 1 36 ? 1.153 15.516 -8.281 1.00 0.00 36 LYS A N 5
ATOM 3075 C CA . LYS A 1 36 ? 1.141 14.107 -8.657 1.00 0.00 36 LYS A CA 5
ATOM 3076 C C . LYS A 1 36 ? 2.559 13.552 -8.734 1.00 0.00 36 LYS A C 5
ATOM 3077 O O . LYS A 1 36 ? 3.519 14.299 -8.931 1.00 0.00 36 LYS A O 5
ATOM 3096 N N . CYS A 1 37 ? 2.686 12.239 -8.580 1.00 0.00 37 CYS A N 5
ATOM 3097 C CA . CYS A 1 37 ? 3.987 11.583 -8.634 1.00 0.00 37 CYS A CA 5
ATOM 3098 C C . CYS A 1 37 ? 4.509 11.528 -10.066 1.00 0.00 37 CYS A C 5
ATOM 3099 O O . CYS A 1 37 ? 4.004 10.769 -10.894 1.00 0.00 37 CYS A O 5
ATOM 3106 N N . VAL A 1 38 ? 5.525 12.336 -10.352 1.00 0.00 38 VAL A N 5
ATOM 3107 C CA . VAL A 1 38 ? 6.117 12.378 -11.684 1.00 0.00 38 VAL A CA 5
ATOM 3108 C C . VAL A 1 38 ? 7.415 11.579 -11.734 1.00 0.00 38 VAL A C 5
ATOM 3109 O O . VAL A 1 38 ? 8.061 11.361 -10.709 1.00 0.00 38 VAL A O 5
ATOM 3122 N N . ARG A 1 39 ? 7.790 11.144 -12.932 1.00 0.00 39 ARG A N 5
ATOM 3123 C CA . ARG A 1 39 ? 9.010 10.368 -13.116 1.00 0.00 39 ARG A CA 5
ATOM 3124 C C . ARG A 1 39 ? 10.243 11.261 -13.014 1.00 0.00 39 ARG A C 5
ATOM 3125 O O . ARG A 1 39 ? 10.652 11.886 -13.993 1.00 0.00 39 ARG A O 5
ATOM 3146 N N . ALA A 1 40 ? 10.831 11.316 -11.823 1.00 0.00 40 ALA A N 5
ATOM 3147 C CA . ALA A 1 40 ? 12.017 12.131 -11.594 1.00 0.00 40 ALA A CA 5
ATOM 3148 C C . ALA A 1 40 ? 13.190 11.641 -12.436 1.00 0.00 40 ALA A C 5
ATOM 3149 O O . ALA A 1 40 ? 14.223 12.306 -12.526 1.00 0.00 40 ALA A O 5
ATOM 3156 N N . GLY A 1 1 ? 2.593 -0.521 -0.123 1.00 0.00 1 GLY A N 6
ATOM 3157 C CA . GLY A 1 1 ? 3.856 -0.398 -0.826 1.00 0.00 1 GLY A CA 6
ATOM 3158 C C . GLY A 1 1 ? 4.172 1.035 -1.207 1.00 0.00 1 GLY A C 6
ATOM 3159 O O . GLY A 1 1 ? 4.545 1.843 -0.357 1.00 0.00 1 GLY A O 6
ATOM 3163 N N . CYS A 1 2 ? 4.022 1.351 -2.489 1.00 0.00 2 CYS A N 6
ATOM 3164 C CA . CYS A 1 2 ? 4.296 2.695 -2.982 1.00 0.00 2 CYS A CA 6
ATOM 3165 C C . CYS A 1 2 ? 3.201 3.156 -3.940 1.00 0.00 2 CYS A C 6
ATOM 3166 O O . CYS A 1 2 ? 2.415 2.350 -4.437 1.00 0.00 2 CYS A O 6
ATOM 3173 N N . LYS A 1 3 ? 3.155 4.460 -4.195 1.00 0.00 3 LYS A N 6
ATOM 3174 C CA . LYS A 1 3 ? 2.159 5.030 -5.093 1.00 0.00 3 LYS A CA 6
ATOM 3175 C C . LYS A 1 3 ? 2.660 5.027 -6.534 1.00 0.00 3 LYS A C 6
ATOM 3176 O O . LYS A 1 3 ? 3.852 5.197 -6.786 1.00 0.00 3 LYS A O 6
ATOM 3195 N N . ASN A 1 4 ? 1.742 4.833 -7.475 1.00 0.00 4 ASN A N 6
ATOM 3196 C CA . ASN A 1 4 ? 2.091 4.809 -8.891 1.00 0.00 4 ASN A CA 6
ATOM 3197 C C . ASN A 1 4 ? 2.185 6.224 -9.453 1.00 0.00 4 ASN A C 6
ATOM 3198 O O . ASN A 1 4 ? 2.106 7.205 -8.711 1.00 0.00 4 ASN A O 6
ATOM 3209 N N . LEU A 1 5 ? 2.352 6.323 -10.767 1.00 0.00 5 LEU A N 6
ATOM 3210 C CA . LEU A 1 5 ? 2.456 7.618 -11.429 1.00 0.00 5 LEU A CA 6
ATOM 3211 C C . LEU A 1 5 ? 1.136 8.379 -11.347 1.00 0.00 5 LEU A C 6
ATOM 3212 O O . LEU A 1 5 ? 0.068 7.779 -11.238 1.00 0.00 5 LEU A O 6
ATOM 3228 N N . ASN A 1 6 ? 1.219 9.705 -11.403 1.00 0.00 6 ASN A N 6
ATOM 3229 C CA . ASN A 1 6 ? 0.031 10.548 -11.337 1.00 0.00 6 ASN A CA 6
ATOM 3230 C C . ASN A 1 6 ? -0.768 10.263 -10.069 1.00 0.00 6 ASN A C 6
ATOM 3231 O O . ASN A 1 6 ? -1.970 10.525 -10.008 1.00 0.00 6 ASN A O 6
ATOM 3242 N N . SER A 1 7 ? -0.093 9.725 -9.058 1.00 0.00 7 SER A N 6
ATOM 3243 C CA . SER A 1 7 ? -0.740 9.402 -7.792 1.00 0.00 7 SER A CA 6
ATOM 3244 C C . SER A 1 7 ? -0.915 10.653 -6.937 1.00 0.00 7 SER A C 6
ATOM 3245 O O . SER A 1 7 ? 0.042 11.384 -6.683 1.00 0.00 7 SER A O 6
ATOM 3253 N N . HIS A 1 8 ? -2.146 10.891 -6.494 1.00 0.00 8 HIS A N 6
ATOM 3254 C CA . HIS A 1 8 ? -2.448 12.053 -5.665 1.00 0.00 8 HIS A CA 6
ATOM 3255 C C . HIS A 1 8 ? -1.549 12.091 -4.433 1.00 0.00 8 HIS A C 6
ATOM 3256 O O . HIS A 1 8 ? -1.755 11.341 -3.479 1.00 0.00 8 HIS A O 6
ATOM 3270 N N . CYS A 1 9 ? -0.551 12.968 -4.462 1.00 0.00 9 CYS A N 6
ATOM 3271 C CA . CYS A 1 9 ? 0.381 13.103 -3.349 1.00 0.00 9 CYS A CA 6
ATOM 3272 C C . CYS A 1 9 ? 0.716 14.570 -3.094 1.00 0.00 9 CYS A C 6
ATOM 3273 O O . CYS A 1 9 ? 1.333 15.231 -3.930 1.00 0.00 9 CYS A O 6
ATOM 3280 N N . TYR A 1 10 ? 0.304 15.072 -1.936 1.00 0.00 10 TYR A N 6
ATOM 3281 C CA . TYR A 1 10 ? 0.557 16.461 -1.571 1.00 0.00 10 TYR A CA 6
ATOM 3282 C C . TYR A 1 10 ? 2.047 16.701 -1.344 1.00 0.00 10 TYR A C 6
ATOM 3283 O O . TYR A 1 10 ? 2.806 15.766 -1.090 1.00 0.00 10 TYR A O 6
ATOM 3301 N N . ARG A 1 11 ? 2.457 17.962 -1.438 1.00 0.00 11 ARG A N 6
ATOM 3302 C CA . ARG A 1 11 ? 3.855 18.327 -1.243 1.00 0.00 11 ARG A CA 6
ATOM 3303 C C . ARG A 1 11 ? 4.274 18.120 0.209 1.00 0.00 11 ARG A C 6
ATOM 3304 O O . ARG A 1 11 ? 5.449 18.254 0.551 1.00 0.00 11 ARG A O 6
ATOM 3325 N N . GLN A 1 12 ? 3.305 17.792 1.058 1.00 0.00 12 GLN A N 6
ATOM 3326 C CA . GLN A 1 12 ? 3.575 17.568 2.474 1.00 0.00 12 GLN A CA 6
ATOM 3327 C C . GLN A 1 12 ? 4.257 16.221 2.691 1.00 0.00 12 GLN A C 6
ATOM 3328 O O . GLN A 1 12 ? 5.390 16.158 3.169 1.00 0.00 12 GLN A O 6
ATOM 3342 N N . HIS A 1 13 ? 3.560 15.146 2.338 1.00 0.00 13 HIS A N 6
ATOM 3343 C CA . HIS A 1 13 ? 4.099 13.800 2.495 1.00 0.00 13 HIS A CA 6
ATOM 3344 C C . HIS A 1 13 ? 4.779 13.334 1.211 1.00 0.00 13 HIS A C 6
ATOM 3345 O O . HIS A 1 13 ? 4.977 14.118 0.282 1.00 0.00 13 HIS A O 6
ATOM 3359 N N . ARG A 1 14 ? 5.134 12.054 1.165 1.00 0.00 14 ARG A N 6
ATOM 3360 C CA . ARG A 1 14 ? 5.793 11.485 -0.004 1.00 0.00 14 ARG A CA 6
ATOM 3361 C C . ARG A 1 14 ? 5.979 9.979 0.156 1.00 0.00 14 ARG A C 6
ATOM 3362 O O . ARG A 1 14 ? 6.559 9.517 1.138 1.00 0.00 14 ARG A O 6
ATOM 3383 N N . GLU A 1 15 ? 5.483 9.220 -0.816 1.00 0.00 15 GLU A N 6
ATOM 3384 C CA . GLU A 1 15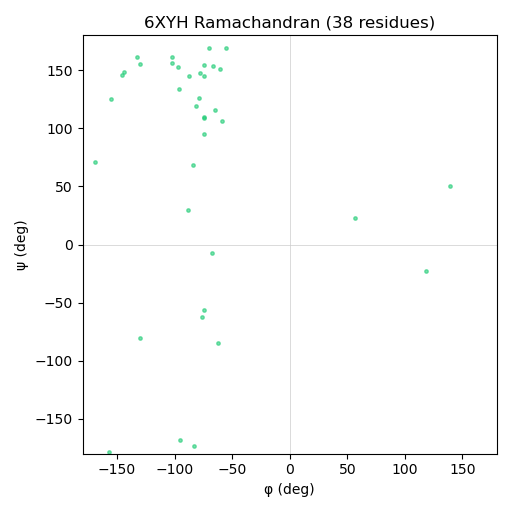 ? 5.594 7.767 -0.781 1.00 0.00 15 GLU A CA 6
ATOM 3385 C C . GLU A 1 15 ? 5.482 7.179 -2.185 1.00 0.00 15 GLU A C 6
ATOM 3386 O O . GLU A 1 15 ? 5.019 6.052 -2.363 1.00 0.00 15 GLU A O 6
ATOM 3398 N N . CYS A 1 16 ? 5.908 7.951 -3.179 1.00 0.00 16 CYS A N 6
ATOM 3399 C CA . CYS A 1 16 ? 5.856 7.509 -4.567 1.00 0.00 16 CYS A CA 6
ATOM 3400 C C . CYS A 1 16 ? 6.869 6.397 -4.823 1.00 0.00 16 CYS A C 6
ATOM 3401 O O . CYS A 1 16 ? 7.949 6.378 -4.231 1.00 0.00 16 CYS A O 6
ATOM 3408 N N . CYS A 1 17 ? 6.515 5.473 -5.710 1.00 0.00 17 CYS A N 6
ATOM 3409 C CA . CYS A 1 17 ? 7.391 4.358 -6.045 1.00 0.00 17 CYS A CA 6
ATOM 3410 C C . CYS A 1 17 ? 8.773 4.857 -6.458 1.00 0.00 17 CYS A C 6
ATOM 3411 O O . CYS A 1 17 ? 8.974 6.053 -6.673 1.00 0.00 17 CYS A O 6
ATOM 3418 N N . HIS A 1 18 ? 9.722 3.933 -6.569 1.00 0.00 18 HIS A N 6
ATOM 3419 C CA . HIS A 1 18 ? 11.085 4.278 -6.957 1.00 0.00 18 HIS A CA 6
ATOM 3420 C C . HIS A 1 18 ? 11.122 4.822 -8.382 1.00 0.00 18 HIS A C 6
ATOM 3421 O O . HIS A 1 18 ? 10.836 4.104 -9.339 1.00 0.00 18 HIS A O 6
ATOM 3435 N N . GLY A 1 19 ? 11.476 6.097 -8.515 1.00 0.00 19 GLY A N 6
ATOM 3436 C CA . GLY A 1 19 ? 11.542 6.716 -9.826 1.00 0.00 19 GLY A CA 6
ATOM 3437 C C . GLY A 1 19 ? 10.595 7.891 -9.961 1.00 0.00 19 GLY A C 6
ATOM 3438 O O . GLY A 1 19 ? 10.803 8.773 -10.796 1.00 0.00 19 GLY A O 6
ATOM 3442 N N . LEU A 1 20 ? 9.550 7.904 -9.141 1.00 0.00 20 LEU A N 6
ATOM 3443 C CA . LEU A 1 20 ? 8.565 8.980 -9.174 1.00 0.00 20 LEU A CA 6
ATOM 3444 C C . LEU A 1 20 ? 8.789 9.958 -8.025 1.00 0.00 20 LEU A C 6
ATOM 3445 O O . LEU A 1 20 ? 9.450 9.633 -7.038 1.00 0.00 20 LEU A O 6
ATOM 3461 N N . VAL A 1 21 ? 8.232 11.158 -8.159 1.00 0.00 21 VAL A N 6
ATOM 3462 C CA . VAL A 1 21 ? 8.368 12.183 -7.131 1.00 0.00 21 VAL A CA 6
ATOM 3463 C C . VAL A 1 21 ? 7.107 13.034 -7.034 1.00 0.00 21 VAL A C 6
ATOM 3464 O O . VAL A 1 21 ? 6.460 13.322 -8.042 1.00 0.00 21 VAL A O 6
ATOM 3477 N N . CYS A 1 22 ? 6.764 13.436 -5.815 1.00 0.00 22 CYS A N 6
ATOM 3478 C CA . CYS A 1 22 ? 5.580 14.255 -5.585 1.00 0.00 22 CYS A CA 6
ATOM 3479 C C . CYS A 1 22 ? 5.816 15.692 -6.041 1.00 0.00 22 CYS A C 6
ATOM 3480 O O . CYS A 1 22 ? 6.520 16.456 -5.382 1.00 0.00 22 CYS A O 6
ATOM 3487 N N . ARG A 1 23 ? 5.221 16.052 -7.174 1.00 0.00 23 ARG A N 6
ATOM 3488 C CA . ARG A 1 23 ? 5.367 17.396 -7.720 1.00 0.00 23 ARG A CA 6
ATOM 3489 C C . ARG A 1 23 ? 4.090 17.836 -8.431 1.00 0.00 23 ARG A C 6
ATOM 3490 O O . ARG A 1 23 ? 3.302 17.005 -8.883 1.00 0.00 23 ARG A O 6
ATOM 3511 N N . ARG A 1 24 ? 3.893 19.147 -8.526 1.00 0.00 24 ARG A N 6
ATOM 3512 C CA . ARG A 1 24 ? 2.712 19.696 -9.181 1.00 0.00 24 ARG A CA 6
ATOM 3513 C C . ARG A 1 24 ? 2.820 19.565 -10.697 1.00 0.00 24 ARG A C 6
ATOM 3514 O O . ARG A 1 24 ? 3.912 19.504 -11.263 1.00 0.00 24 ARG A O 6
ATOM 3535 N N . PRO A 1 25 ? 1.662 19.519 -11.372 1.00 0.00 25 PRO A N 6
ATOM 3536 C CA . PRO A 1 25 ? 1.600 19.395 -12.831 1.00 0.00 25 PRO A CA 6
ATOM 3537 C C . PRO A 1 25 ? 2.077 20.657 -13.541 1.00 0.00 25 PRO A C 6
ATOM 3538 O O . PRO A 1 25 ? 2.905 20.593 -14.449 1.00 0.00 25 PRO A O 6
ATOM 3549 N N . ASN A 1 26 ? 1.549 21.802 -13.122 1.00 0.00 26 ASN A N 6
ATOM 3550 C CA . ASN A 1 26 ? 1.922 23.079 -13.719 1.00 0.00 26 ASN A CA 6
ATOM 3551 C C . ASN A 1 26 ? 1.543 23.121 -15.196 1.00 0.00 26 ASN A C 6
ATOM 3552 O O . ASN A 1 26 ? 2.263 23.690 -16.017 1.00 0.00 26 ASN A O 6
ATOM 3563 N N . TYR A 1 27 ? 0.409 22.514 -15.527 1.00 0.00 27 TYR A N 6
ATOM 3564 C CA . TYR A 1 27 ? -0.065 22.479 -16.906 1.00 0.00 27 TYR A CA 6
ATOM 3565 C C . TYR A 1 27 ? -0.848 23.744 -17.245 1.00 0.00 27 TYR A C 6
ATOM 3566 O O . TYR A 1 27 ? -0.717 24.295 -18.337 1.00 0.00 27 TYR A O 6
ATOM 3584 N N . GLY A 1 28 ? -1.663 24.200 -16.298 1.00 0.00 28 GLY A N 6
ATOM 3585 C CA . GLY A 1 28 ? -2.455 25.396 -16.514 1.00 0.00 28 GLY A CA 6
ATOM 3586 C C . GLY A 1 28 ? -3.809 25.326 -15.836 1.00 0.00 28 GLY A C 6
ATOM 3587 O O . GLY A 1 28 ? -4.816 25.748 -16.401 1.00 0.00 28 GLY A O 6
ATOM 3591 N N . ASN A 1 29 ? -3.833 24.788 -14.620 1.00 0.00 29 ASN A N 6
ATOM 3592 C CA . ASN A 1 29 ? -5.074 24.662 -13.865 1.00 0.00 29 ASN A CA 6
ATOM 3593 C C . ASN A 1 29 ? -5.415 25.969 -13.156 1.00 0.00 29 ASN A C 6
ATOM 3594 O O . ASN A 1 29 ? -4.586 26.873 -13.065 1.00 0.00 29 ASN A O 6
ATOM 3605 N N . GLY A 1 30 ? -6.644 26.061 -12.656 1.00 0.00 30 GLY A N 6
ATOM 3606 C CA . G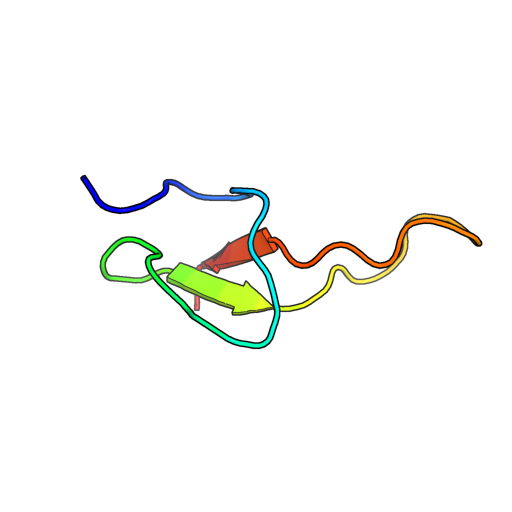LY A 1 30 ? -7.074 27.261 -11.962 1.00 0.00 30 GLY A CA 6
ATOM 3607 C C . GLY A 1 30 ? -6.912 27.150 -10.459 1.00 0.00 30 GLY A C 6
ATOM 3608 O O . GLY A 1 30 ? -5.795 27.028 -9.955 1.00 0.00 30 GLY A O 6
ATOM 3612 N N . ARG A 1 31 ? -8.029 27.195 -9.740 1.00 0.00 31 ARG A N 6
ATOM 3613 C CA . ARG A 1 31 ? -8.006 27.102 -8.285 1.00 0.00 31 ARG A CA 6
ATOM 3614 C C . ARG A 1 31 ? -7.934 25.646 -7.835 1.00 0.00 31 ARG A C 6
ATOM 3615 O O . ARG A 1 31 ? -8.766 24.824 -8.218 1.00 0.00 31 ARG A O 6
ATOM 3636 N N . GLY A 1 32 ? -6.932 25.333 -7.018 1.00 0.00 32 GLY A N 6
ATOM 3637 C CA . GLY A 1 32 ? -6.769 23.976 -6.530 1.00 0.00 32 GLY A CA 6
ATOM 3638 C C . GLY A 1 32 ? -5.584 23.272 -7.159 1.00 0.00 32 GLY A C 6
ATOM 3639 O O . GLY A 1 32 ? -5.745 22.483 -8.091 1.00 0.00 32 GLY A O 6
ATOM 3643 N N . ILE A 1 33 ? -4.390 23.557 -6.651 1.00 0.00 33 ILE A N 6
ATOM 3644 C CA . ILE A 1 33 ? -3.173 22.945 -7.170 1.00 0.00 33 ILE A CA 6
ATOM 3645 C C . ILE A 1 33 ? -2.942 21.570 -6.552 1.00 0.00 33 ILE A C 6
ATOM 3646 O O . ILE A 1 33 ? -2.489 21.458 -5.412 1.00 0.00 33 ILE A O 6
ATOM 3662 N N . LEU A 1 34 ? -3.256 20.527 -7.311 1.00 0.00 34 LEU A N 6
ATOM 3663 C CA . LEU A 1 34 ? -3.082 19.157 -6.840 1.00 0.00 34 LEU A CA 6
ATOM 3664 C C . LEU A 1 34 ? -1.747 18.586 -7.308 1.00 0.00 34 LEU A C 6
ATOM 3665 O O . LEU A 1 34 ? -1.395 18.689 -8.483 1.00 0.00 34 LEU A O 6
ATOM 3681 N N . TRP A 1 35 ? -1.011 17.982 -6.383 1.00 0.00 35 TRP A N 6
ATOM 3682 C CA . TRP A 1 35 ? 0.284 17.392 -6.702 1.00 0.00 35 TRP A CA 6
ATOM 3683 C C . TRP A 1 35 ? 0.147 15.901 -6.990 1.00 0.00 35 TRP A C 6
ATOM 3684 O O . TRP A 1 35 ? -0.658 15.209 -6.365 1.00 0.00 35 TRP A O 6
ATOM 3705 N N . LYS A 1 36 ? 0.937 15.411 -7.939 1.00 0.00 36 LYS A N 6
ATOM 3706 C CA . LYS A 1 36 ? 0.905 14.001 -8.309 1.00 0.00 36 LYS A CA 6
ATOM 3707 C C . LYS A 1 36 ? 2.317 13.458 -8.506 1.00 0.00 36 LYS A C 6
ATOM 3708 O O . LYS A 1 36 ? 3.246 14.210 -8.802 1.00 0.00 36 LYS A O 6
ATOM 3727 N N . CYS A 1 37 ? 2.470 12.149 -8.342 1.00 0.00 37 CYS A N 6
ATOM 3728 C CA . CYS A 1 37 ? 3.768 11.504 -8.502 1.00 0.00 37 CYS A CA 6
ATOM 3729 C C . CYS A 1 37 ? 4.205 11.518 -9.964 1.00 0.00 37 CYS A C 6
ATOM 3730 O O . CYS A 1 37 ? 3.643 10.809 -10.799 1.00 0.00 37 CYS A O 6
ATOM 3737 N N . VAL A 1 38 ? 5.212 12.331 -10.268 1.00 0.00 38 VAL A N 6
ATOM 3738 C CA . VAL A 1 38 ? 5.726 12.437 -11.628 1.00 0.00 38 VAL A CA 6
ATOM 3739 C C . VAL A 1 38 ? 7.042 11.681 -11.779 1.00 0.00 38 VAL A C 6
ATOM 3740 O O . VAL A 1 38 ? 7.760 11.465 -10.803 1.00 0.00 38 VAL A O 6
ATOM 3753 N N . ARG A 1 39 ? 7.352 11.283 -13.008 1.00 0.00 39 ARG A N 6
ATOM 3754 C CA . ARG A 1 39 ? 8.581 10.551 -13.287 1.00 0.00 39 ARG A CA 6
ATOM 3755 C C . ARG A 1 39 ? 9.792 11.477 -13.222 1.00 0.00 39 ARG A C 6
ATOM 3756 O O . ARG A 1 39 ? 10.126 12.147 -14.198 1.00 0.00 39 ARG A O 6
ATOM 3777 N N . ALA A 1 40 ? 10.446 11.508 -12.065 1.00 0.00 40 ALA A N 6
ATOM 3778 C CA . ALA A 1 40 ? 11.620 12.350 -11.873 1.00 0.00 40 ALA A CA 6
ATOM 3779 C C . ALA A 1 40 ? 12.753 11.932 -12.805 1.00 0.00 40 ALA A C 6
ATOM 3780 O O . ALA A 1 40 ? 12.876 10.759 -13.161 1.00 0.00 40 ALA A O 6
ATOM 3787 N N . GLY A 1 1 ? 5.021 -0.138 0.700 1.00 0.00 1 GLY A N 7
ATOM 3788 C CA . GLY A 1 1 ? 3.828 0.413 0.084 1.00 0.00 1 GLY A CA 7
ATOM 3789 C C . GLY A 1 1 ? 4.064 1.788 -0.509 1.00 0.00 1 GLY A C 7
ATOM 3790 O O . GLY A 1 1 ? 4.357 2.741 0.213 1.00 0.00 1 GLY A O 7
ATOM 3794 N N . CYS A 1 2 ? 3.937 1.892 -1.828 1.00 0.00 2 CYS A N 7
ATOM 3795 C CA . CYS A 1 2 ? 4.140 3.159 -2.518 1.00 0.00 2 CYS A CA 7
ATOM 3796 C C . CYS A 1 2 ? 3.094 3.356 -3.612 1.00 0.00 2 CYS A C 7
ATOM 3797 O O . CYS A 1 2 ? 2.421 2.410 -4.021 1.00 0.00 2 CYS A O 7
ATOM 3804 N N . LYS A 1 3 ? 2.963 4.592 -4.082 1.00 0.00 3 LYS A N 7
ATOM 3805 C CA . LYS A 1 3 ? 2.001 4.915 -5.129 1.00 0.00 3 LYS A CA 7
ATOM 3806 C C . LYS A 1 3 ? 2.663 4.890 -6.503 1.00 0.00 3 LYS A C 7
ATOM 3807 O O . LYS A 1 3 ? 3.864 5.126 -6.627 1.00 0.00 3 LYS A O 7
ATOM 3826 N N . ASN A 1 4 ? 1.871 4.605 -7.531 1.00 0.00 4 ASN A N 7
ATOM 3827 C CA . ASN A 1 4 ? 2.381 4.550 -8.896 1.00 0.00 4 ASN A CA 7
ATOM 3828 C C . ASN A 1 4 ? 2.449 5.946 -9.508 1.00 0.00 4 ASN A C 7
ATOM 3829 O O . ASN A 1 4 ? 2.290 6.949 -8.812 1.00 0.00 4 ASN A O 7
ATOM 3840 N N . LEU A 1 5 ? 2.685 6.002 -10.814 1.00 0.00 5 LEU A N 7
ATOM 3841 C CA . LEU A 1 5 ? 2.773 7.275 -11.521 1.00 0.00 5 LEU A CA 7
ATOM 3842 C C . LEU A 1 5 ? 1.416 7.970 -11.563 1.00 0.00 5 LEU A C 7
ATOM 3843 O O . LEU A 1 5 ? 0.373 7.322 -11.484 1.00 0.00 5 LEU A O 7
ATOM 3859 N N . ASN A 1 6 ? 1.438 9.293 -11.689 1.00 0.00 6 ASN A N 7
ATOM 3860 C CA . ASN A 1 6 ? 0.208 10.076 -11.743 1.00 0.00 6 ASN A CA 7
ATOM 3861 C C . ASN A 1 6 ? -0.662 9.808 -10.519 1.00 0.00 6 ASN A C 7
ATOM 3862 O O . ASN A 1 6 ? -1.873 10.026 -10.546 1.00 0.00 6 ASN A O 7
ATOM 3873 N N . SER A 1 7 ? -0.035 9.334 -9.447 1.00 0.00 7 SER A N 7
ATOM 3874 C CA . SER A 1 7 ? -0.752 9.033 -8.213 1.00 0.00 7 SER A CA 7
ATOM 3875 C C . SER A 1 7 ? -1.007 10.304 -7.408 1.00 0.00 7 SER A C 7
ATOM 3876 O O . SER A 1 7 ? -0.153 11.189 -7.337 1.00 0.00 7 SER A O 7
ATOM 3884 N N . HIS A 1 8 ? -2.187 10.387 -6.803 1.00 0.00 8 HIS A N 7
ATOM 3885 C CA . HIS A 1 8 ? -2.555 11.549 -6.002 1.00 0.00 8 HIS A CA 7
ATOM 3886 C C . HIS A 1 8 ? -1.664 11.665 -4.770 1.00 0.00 8 HIS A C 7
ATOM 3887 O O . HIS A 1 8 ? -1.679 10.797 -3.896 1.00 0.00 8 HIS A O 7
ATOM 3901 N N . CYS A 1 9 ? -0.887 12.741 -4.706 1.00 0.00 9 CYS A N 7
ATOM 3902 C CA . CYS A 1 9 ? 0.013 12.970 -3.582 1.00 0.00 9 CYS A CA 7
ATOM 3903 C C . CYS A 1 9 ? 0.123 14.459 -3.268 1.00 0.00 9 CYS A C 7
ATOM 3904 O O . CYS A 1 9 ? 0.247 15.287 -4.170 1.00 0.00 9 CYS A O 7
ATOM 3911 N N . TYR A 1 10 ? 0.078 14.791 -1.983 1.00 0.00 10 TYR A N 7
ATOM 3912 C CA . TYR A 1 10 ? 0.170 16.180 -1.549 1.00 0.00 10 TYR A CA 7
ATOM 3913 C C . TYR A 1 10 ? 1.622 16.651 -1.535 1.00 0.00 10 TYR A C 7
ATOM 3914 O O . TYR A 1 10 ? 2.545 15.849 -1.396 1.00 0.00 10 TYR A O 7
ATOM 3932 N N . ARG A 1 11 ? 1.814 17.958 -1.680 1.00 0.00 11 ARG A N 7
ATOM 3933 C CA . ARG A 1 11 ? 3.152 18.537 -1.685 1.00 0.00 11 ARG A CA 7
ATOM 3934 C C . ARG A 1 11 ? 3.812 18.394 -0.317 1.00 0.00 11 ARG A C 7
ATOM 3935 O O . ARG A 1 11 ? 4.990 18.708 -0.150 1.00 0.00 11 ARG A O 7
ATOM 3956 N N . GLN A 1 12 ? 3.043 17.919 0.658 1.00 0.00 12 GLN A N 7
ATOM 3957 C CA . GLN A 1 12 ? 3.553 17.735 2.012 1.00 0.00 12 GLN A CA 7
ATOM 3958 C C . GLN A 1 12 ? 4.399 16.470 2.108 1.00 0.00 12 GLN A C 7
ATOM 3959 O O . GLN A 1 12 ? 5.598 16.532 2.386 1.00 0.00 12 GLN A O 7
ATOM 3973 N N . HIS A 1 13 ? 3.769 15.323 1.877 1.00 0.00 13 HIS A N 7
ATOM 3974 C CA . HIS A 1 13 ? 4.464 14.043 1.938 1.00 0.00 13 HIS A CA 7
ATOM 3975 C C . HIS A 1 13 ? 4.895 13.592 0.545 1.00 0.00 13 HIS A C 7
ATOM 3976 O O . HIS A 1 13 ? 4.825 14.359 -0.415 1.00 0.00 13 HIS A O 7
ATOM 3990 N N . ARG A 1 14 ? 5.343 12.345 0.444 1.00 0.00 14 ARG A N 7
ATOM 3991 C CA . ARG A 1 14 ? 5.787 11.793 -0.830 1.00 0.00 14 ARG A CA 7
ATOM 3992 C C . ARG A 1 14 ? 5.829 10.269 -0.778 1.00 0.00 14 ARG A C 7
ATOM 3993 O O . ARG A 1 14 ? 6.901 9.671 -0.687 1.00 0.00 14 ARG A O 7
ATOM 4014 N N . GLU A 1 15 ? 4.655 9.648 -0.836 1.00 0.00 15 GLU A N 7
ATOM 4015 C CA . GLU A 1 15 ? 4.559 8.193 -0.794 1.00 0.00 15 GLU A CA 7
ATOM 4016 C C . GLU A 1 15 ? 4.654 7.601 -2.197 1.00 0.00 15 GLU A C 7
ATOM 4017 O O . GLU A 1 15 ? 4.064 6.559 -2.485 1.00 0.00 15 GLU A O 7
ATOM 4029 N N . CYS A 1 16 ? 5.401 8.273 -3.067 1.00 0.00 16 CYS A N 7
ATOM 4030 C CA . CYS A 1 16 ? 5.574 7.815 -4.441 1.00 0.00 16 CYS A CA 7
ATOM 4031 C C . CYS A 1 16 ? 6.649 6.735 -4.523 1.00 0.00 16 CYS A C 7
ATOM 4032 O O . CYS A 1 16 ? 7.668 6.804 -3.835 1.00 0.00 16 CYS A O 7
ATOM 4039 N N . CYS A 1 17 ? 6.415 5.738 -5.369 1.00 0.00 17 CYS A N 7
ATOM 4040 C CA . CYS A 1 17 ? 7.361 4.643 -5.543 1.00 0.00 17 CYS A CA 7
ATOM 4041 C C . CYS A 1 17 ? 8.739 5.171 -5.930 1.00 0.00 17 CYS A C 7
ATOM 4042 O O . CYS A 1 17 ? 8.902 6.356 -6.222 1.00 0.00 17 CYS A O 7
ATOM 4049 N N . HIS A 1 18 ? 9.729 4.283 -5.930 1.00 0.00 18 HIS A N 7
ATOM 4050 C CA . HIS A 1 18 ? 11.093 4.659 -6.283 1.00 0.00 18 HIS A CA 7
ATOM 4051 C C . HIS A 1 18 ? 11.175 5.106 -7.739 1.00 0.00 18 HIS A C 7
ATOM 4052 O O . HIS A 1 18 ? 10.826 4.355 -8.650 1.00 0.00 18 HIS A O 7
ATOM 4066 N N . GLY A 1 19 ? 11.637 6.335 -7.952 1.00 0.00 19 GLY A N 7
ATOM 4067 C CA . GLY A 1 19 ? 11.755 6.860 -9.299 1.00 0.00 19 GLY A CA 7
ATOM 4068 C C . GLY A 1 19 ? 10.788 7.997 -9.565 1.00 0.00 19 GLY A C 7
ATOM 4069 O O . GLY A 1 19 ? 11.014 8.820 -10.453 1.00 0.00 19 GLY A O 7
ATOM 4073 N N . LEU A 1 20 ? 9.706 8.043 -8.795 1.00 0.00 20 LEU A N 7
ATOM 4074 C CA . LEU A 1 20 ? 8.699 9.087 -8.952 1.00 0.00 20 LEU A CA 7
ATOM 4075 C C . LEU A 1 20 ? 8.858 10.163 -7.883 1.00 0.00 20 LEU A C 7
ATOM 4076 O O . LEU A 1 20 ? 9.491 9.938 -6.851 1.00 0.00 20 LEU A O 7
ATOM 4092 N N . VAL A 1 21 ? 8.277 11.332 -8.135 1.00 0.00 21 VAL A N 7
ATOM 4093 C CA . VAL A 1 21 ? 8.352 12.441 -7.192 1.00 0.00 21 VAL A CA 7
ATOM 4094 C C . VAL A 1 21 ? 7.063 13.255 -7.199 1.00 0.00 21 VAL A C 7
ATOM 4095 O O . VAL A 1 21 ? 6.422 13.415 -8.238 1.00 0.00 21 VAL A O 7
ATOM 4108 N N . CYS A 1 22 ? 6.688 13.769 -6.032 1.00 0.00 22 CYS A N 7
ATOM 4109 C CA . CYS A 1 22 ? 5.475 14.568 -5.902 1.00 0.00 22 CYS A CA 7
ATOM 4110 C C . CYS A 1 22 ? 5.672 15.958 -6.499 1.00 0.00 22 CYS A C 7
ATOM 4111 O O . CYS A 1 22 ? 6.401 16.784 -5.948 1.00 0.00 22 CYS A O 7
ATOM 4118 N N . ARG A 1 23 ? 5.018 16.209 -7.628 1.00 0.00 23 ARG A N 7
ATOM 4119 C CA . ARG A 1 23 ? 5.122 17.499 -8.301 1.00 0.00 23 ARG A CA 7
ATOM 4120 C C . ARG A 1 23 ? 3.802 17.871 -8.970 1.00 0.00 23 ARG A C 7
ATOM 4121 O O . ARG A 1 23 ? 3.019 17.000 -9.348 1.00 0.00 23 ARG A O 7
ATOM 4142 N N . ARG A 1 24 ? 3.562 19.171 -9.112 1.00 0.00 24 ARG A N 7
ATOM 4143 C CA . ARG A 1 24 ? 2.337 19.658 -9.733 1.00 0.00 24 ARG A CA 7
ATOM 4144 C C . ARG A 1 24 ? 2.380 19.462 -11.246 1.00 0.00 24 ARG A C 7
ATOM 4145 O O . ARG A 1 24 ? 3.446 19.409 -11.860 1.00 0.00 24 ARG A O 7
ATOM 4166 N N . PRO A 1 25 ? 1.193 19.352 -11.862 1.00 0.00 25 PRO A N 7
ATOM 4167 C CA . PRO A 1 25 ? 1.069 19.161 -13.310 1.00 0.00 25 PRO A CA 7
ATOM 4168 C C . PRO A 1 25 ? 1.472 20.403 -14.097 1.00 0.00 25 PRO A C 7
ATOM 4169 O O . PRO A 1 25 ? 1.581 21.494 -13.538 1.00 0.00 25 PRO A O 7
ATOM 4180 N N . ASN A 1 26 ? 1.693 20.231 -15.396 1.00 0.00 26 ASN A N 7
ATOM 4181 C CA . ASN A 1 26 ? 2.084 21.339 -16.259 1.00 0.00 26 ASN A CA 7
ATOM 4182 C C . ASN A 1 26 ? 0.869 22.166 -16.667 1.00 0.00 26 ASN A C 7
ATOM 4183 O O . ASN A 1 26 ? -0.217 21.629 -16.882 1.00 0.00 26 ASN A O 7
ATOM 4194 N N . TYR A 1 27 ? 1.061 23.476 -16.773 1.00 0.00 27 TYR A N 7
ATOM 4195 C CA . TYR A 1 27 ? -0.019 24.379 -17.154 1.00 0.00 27 TYR A CA 7
ATOM 4196 C C . TYR A 1 27 ? -1.220 24.213 -16.228 1.00 0.00 27 TYR A C 7
ATOM 4197 O O . TYR A 1 27 ? -2.216 23.589 -16.591 1.00 0.00 27 TYR A O 7
ATOM 4215 N N . GLY A 1 28 ? -1.116 24.777 -15.028 1.00 0.00 28 GLY A N 7
ATOM 4216 C CA . GLY A 1 28 ? -2.200 24.681 -14.068 1.00 0.00 28 GLY A CA 7
ATOM 4217 C C . GLY A 1 28 ? -1.857 25.328 -12.741 1.00 0.00 28 GLY A C 7
ATOM 4218 O O . GLY A 1 28 ? -0.851 24.989 -12.119 1.00 0.00 28 GLY A O 7
ATOM 4222 N N . ASN A 1 29 ? -2.695 26.263 -12.306 1.00 0.00 29 ASN A N 7
ATOM 4223 C CA . ASN A 1 29 ? -2.474 26.961 -11.045 1.00 0.00 29 ASN A CA 7
ATOM 4224 C C . ASN A 1 29 ? -3.733 27.703 -10.606 1.00 0.00 29 ASN A C 7
ATOM 4225 O O . ASN A 1 29 ? -4.365 28.398 -11.400 1.00 0.00 29 ASN A O 7
ATOM 4236 N N . GLY A 1 30 ? -4.091 27.550 -9.334 1.00 0.00 30 GLY A N 7
ATOM 4237 C CA . GLY A 1 30 ? -5.272 28.211 -8.811 1.00 0.00 30 GLY A CA 7
ATOM 4238 C C . GLY A 1 30 ? -6.362 27.231 -8.427 1.00 0.00 30 GLY A C 7
ATOM 4239 O O . GLY A 1 30 ? -6.446 26.805 -7.275 1.00 0.00 30 GLY A O 7
ATOM 4243 N N . ARG A 1 31 ? -7.202 26.874 -9.393 1.00 0.00 31 ARG A N 7
ATOM 4244 C CA . ARG A 1 31 ? -8.295 25.941 -9.149 1.00 0.00 31 ARG A CA 7
ATOM 4245 C C . ARG A 1 31 ? -7.818 24.498 -9.283 1.00 0.00 31 ARG A C 7
ATOM 4246 O O . ARG A 1 31 ? -7.255 24.112 -10.307 1.00 0.00 31 ARG A O 7
ATOM 4267 N N . GLY A 1 32 ? -8.046 23.705 -8.241 1.00 0.00 32 GLY A N 7
ATOM 4268 C CA . GLY A 1 32 ? -7.633 22.314 -8.262 1.00 0.00 32 GLY A CA 7
ATOM 4269 C C . GLY A 1 32 ? -6.127 22.158 -8.343 1.00 0.00 32 GLY A C 7
ATOM 4270 O O . GLY A 1 32 ? -5.602 21.644 -9.331 1.00 0.00 32 GLY A O 7
ATOM 4274 N N . ILE A 1 33 ? -5.431 22.602 -7.302 1.00 0.00 33 ILE A N 7
ATOM 4275 C CA . ILE A 1 33 ? -3.977 22.510 -7.260 1.00 0.00 33 ILE A CA 7
ATOM 4276 C C . ILE A 1 33 ? -3.528 21.215 -6.592 1.00 0.00 33 ILE A C 7
ATOM 4277 O O . ILE A 1 33 ? -2.936 21.233 -5.512 1.00 0.00 33 ILE A O 7
ATOM 4293 N N . LEU A 1 34 ? -3.811 20.091 -7.242 1.00 0.00 34 LEU A N 7
ATOM 4294 C CA . LEU A 1 34 ? -3.435 18.785 -6.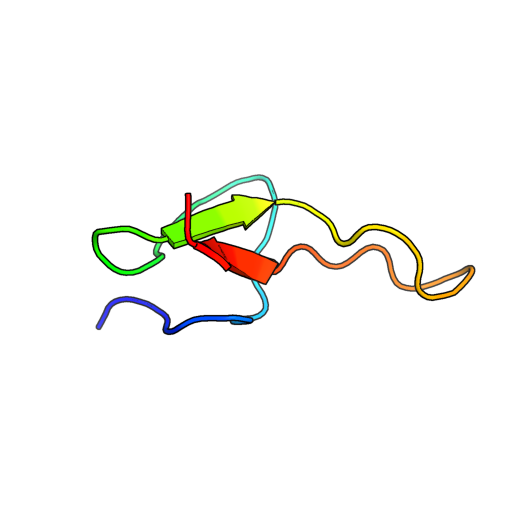712 1.00 0.00 34 LEU A CA 7
ATOM 4295 C C . LEU A 1 34 ? -2.132 18.299 -7.338 1.00 0.00 34 LEU A C 7
ATOM 4296 O O . LEU A 1 34 ? -1.947 18.380 -8.552 1.00 0.00 34 LEU A O 7
ATOM 4312 N N . TRP A 1 35 ? -1.233 17.791 -6.502 1.00 0.00 35 TRP A N 7
ATOM 4313 C CA . TRP A 1 35 ? 0.052 17.289 -6.974 1.00 0.00 35 TRP A CA 7
ATOM 4314 C C . TRP A 1 35 ? -0.013 15.789 -7.237 1.00 0.00 35 TRP A C 7
ATOM 4315 O O . TRP A 1 35 ? -0.725 15.058 -6.548 1.00 0.00 35 TRP A O 7
ATOM 4336 N N . LYS A 1 36 ? 0.734 15.334 -8.237 1.00 0.00 36 LYS A N 7
ATOM 4337 C CA . LYS A 1 36 ? 0.763 13.920 -8.590 1.00 0.00 36 LYS A CA 7
ATOM 4338 C C . LYS A 1 36 ? 2.198 13.414 -8.694 1.00 0.00 36 LYS A C 7
ATOM 4339 O O . LYS A 1 36 ? 3.132 14.197 -8.871 1.00 0.00 36 LYS A O 7
ATOM 4358 N N . CYS A 1 37 ? 2.367 12.101 -8.584 1.00 0.00 37 CYS A N 7
ATOM 4359 C CA . CYS A 1 37 ? 3.688 11.490 -8.667 1.00 0.00 37 CYS A CA 7
ATOM 4360 C C . CYS A 1 37 ? 4.180 11.450 -10.111 1.00 0.00 37 CYS A C 7
ATOM 4361 O O . CYS A 1 37 ? 3.638 10.721 -10.942 1.00 0.00 37 CYS A O 7
ATOM 4368 N N . VAL A 1 38 ? 5.210 12.237 -10.401 1.00 0.00 38 VAL A N 7
ATOM 4369 C CA . VAL A 1 38 ? 5.777 12.291 -11.744 1.00 0.00 38 VAL A CA 7
ATOM 4370 C C . VAL A 1 38 ? 7.096 11.531 -11.815 1.00 0.00 38 VAL A C 7
ATOM 4371 O O . VAL A 1 38 ? 7.773 11.347 -10.803 1.00 0.00 38 VAL A O 7
ATOM 4384 N N . ARG A 1 39 ? 7.456 11.093 -13.016 1.00 0.00 39 ARG A N 7
ATOM 4385 C CA . ARG A 1 39 ? 8.695 10.351 -13.220 1.00 0.00 39 ARG A CA 7
ATOM 4386 C C . ARG A 1 39 ? 9.900 11.287 -13.185 1.00 0.00 39 ARG A C 7
ATOM 4387 O O . ARG A 1 39 ? 10.257 11.893 -14.194 1.00 0.00 39 ARG A O 7
ATOM 4408 N N . ALA A 1 40 ? 10.522 11.399 -12.016 1.00 0.00 40 ALA A N 7
ATOM 4409 C CA . ALA A 1 40 ? 11.687 12.259 -11.850 1.00 0.00 40 ALA A CA 7
ATOM 4410 C C . ALA A 1 40 ? 12.848 11.785 -12.718 1.00 0.00 40 ALA A C 7
ATOM 4411 O O . ALA A 1 40 ? 13.649 12.590 -13.193 1.00 0.00 40 ALA A O 7
ATOM 4418 N N . GLY A 1 1 ? 0.867 0.207 -0.019 1.00 0.00 1 GLY A N 8
ATOM 4419 C CA . GLY A 1 1 ? 1.775 0.187 -1.151 1.00 0.00 1 GLY A CA 8
ATOM 4420 C C . GLY A 1 1 ? 2.012 1.568 -1.730 1.00 0.00 1 GLY A C 8
ATOM 4421 O O . GLY A 1 1 ? 1.152 2.444 -1.635 1.00 0.00 1 GLY A O 8
ATOM 4425 N N . CYS A 1 2 ? 3.181 1.763 -2.330 1.00 0.00 2 CYS A N 8
ATOM 4426 C CA . CYS A 1 2 ? 3.530 3.048 -2.924 1.00 0.00 2 CYS A CA 8
ATOM 4427 C C . CYS A 1 2 ? 2.541 3.426 -4.023 1.00 0.00 2 CYS A C 8
ATOM 4428 O O . CYS A 1 2 ? 1.847 2.569 -4.571 1.00 0.00 2 CYS A O 8
ATOM 4435 N N . LYS A 1 3 ? 2.481 4.715 -4.340 1.00 0.00 3 LYS A N 8
ATOM 4436 C CA . LYS A 1 3 ? 1.578 5.208 -5.373 1.00 0.00 3 LYS A CA 8
ATOM 4437 C C . LYS A 1 3 ? 2.253 5.185 -6.741 1.00 0.00 3 LYS A C 8
ATOM 4438 O O . LYS A 1 3 ? 3.474 5.291 -6.843 1.00 0.00 3 LYS A O 8
ATOM 4457 N N . ASN A 1 4 ? 1.449 5.048 -7.790 1.00 0.00 4 ASN A N 8
ATOM 4458 C CA . ASN A 1 4 ? 1.969 5.012 -9.152 1.00 0.00 4 ASN A CA 8
ATOM 4459 C C . ASN A 1 4 ? 2.205 6.423 -9.682 1.00 0.00 4 ASN A C 8
ATOM 4460 O O . ASN A 1 4 ? 2.156 7.397 -8.929 1.00 0.00 4 ASN A O 8
ATOM 4471 N N . LEU A 1 5 ? 2.461 6.527 -10.981 1.00 0.00 5 LEU A N 8
ATOM 4472 C CA . LEU A 1 5 ? 2.704 7.819 -11.612 1.00 0.00 5 LEU A CA 8
ATOM 4473 C C . LEU A 1 5 ? 1.438 8.671 -11.613 1.00 0.00 5 LEU A C 8
ATOM 4474 O O . LEU A 1 5 ? 0.326 8.149 -11.554 1.00 0.00 5 LEU A O 8
ATOM 4490 N N . ASN A 1 6 ? 1.617 9.987 -11.683 1.00 0.00 6 ASN A N 8
ATOM 4491 C CA . ASN A 1 6 ? 0.489 10.911 -11.694 1.00 0.00 6 ASN A CA 8
ATOM 4492 C C . ASN A 1 6 ? -0.417 10.677 -10.489 1.00 0.00 6 ASN A C 8
ATOM 4493 O O . ASN A 1 6 ? -1.597 11.028 -10.510 1.00 0.00 6 ASN A O 8
ATOM 4504 N N . SER A 1 7 ? 0.143 10.083 -9.440 1.00 0.00 7 SER A N 8
ATOM 4505 C CA . SER A 1 7 ? -0.616 9.799 -8.228 1.00 0.00 7 SER A CA 8
ATOM 4506 C C . SER A 1 7 ? -0.749 11.051 -7.365 1.00 0.00 7 SER A C 8
ATOM 4507 O O . SER A 1 7 ? 0.228 11.759 -7.123 1.00 0.00 7 SER A O 8
ATOM 4515 N N . HIS A 1 8 ? -1.968 11.316 -6.904 1.00 0.00 8 HIS A N 8
ATOM 4516 C CA . HIS A 1 8 ? -2.231 12.482 -6.068 1.00 0.00 8 HIS A CA 8
ATOM 4517 C C . HIS A 1 8 ? -1.445 12.403 -4.763 1.00 0.00 8 HIS A C 8
ATOM 4518 O O . HIS A 1 8 ? -1.665 11.509 -3.946 1.00 0.00 8 HIS A O 8
ATOM 4532 N N . CYS A 1 9 ? -0.526 13.345 -4.573 1.00 0.00 9 CYS A N 8
ATOM 4533 C CA . CYS A 1 9 ? 0.294 13.382 -3.369 1.00 0.00 9 CYS A CA 8
ATOM 4534 C C . CYS A 1 9 ? 0.490 14.817 -2.888 1.00 0.00 9 CYS A C 8
ATOM 4535 O O . CYS A 1 9 ? 0.611 15.741 -3.692 1.00 0.00 9 CYS A O 8
ATOM 4542 N N . TYR A 1 10 ? 0.521 14.995 -1.572 1.00 0.00 10 TYR A N 8
ATOM 4543 C CA . TYR A 1 10 ? 0.699 16.317 -0.984 1.00 0.00 10 TYR A CA 8
ATOM 4544 C C . TYR A 1 10 ? 2.171 16.719 -0.984 1.00 0.00 10 TYR A C 8
ATOM 4545 O O . TYR A 1 10 ? 3.059 15.866 -0.987 1.00 0.00 10 TYR A O 8
ATOM 4563 N N . ARG A 1 11 ? 2.421 18.024 -0.980 1.00 0.00 11 ARG A N 8
ATOM 4564 C CA . ARG A 1 11 ? 3.784 18.541 -0.980 1.00 0.00 11 ARG A CA 8
ATOM 4565 C C . ARG A 1 11 ? 4.483 18.230 0.341 1.00 0.00 11 ARG A C 8
ATOM 4566 O O . ARG A 1 11 ? 5.680 18.476 0.493 1.00 0.00 11 ARG A O 8
ATOM 4587 N N . GLN A 1 12 ? 3.728 17.690 1.292 1.00 0.00 12 GLN A N 8
ATOM 4588 C CA . GLN A 1 12 ? 4.276 17.348 2.599 1.00 0.00 12 GLN A CA 8
ATOM 4589 C C . GLN A 1 12 ? 4.959 15.985 2.564 1.00 0.00 12 GLN A C 8
ATOM 4590 O O . GLN A 1 12 ? 6.167 15.879 2.775 1.00 0.00 12 GLN A O 8
ATOM 4604 N N . HIS A 1 13 ? 4.177 14.944 2.295 1.00 0.00 13 HIS A N 8
ATOM 4605 C CA . HIS A 1 13 ? 4.707 13.586 2.231 1.00 0.00 13 HIS A CA 8
ATOM 4606 C C . HIS A 1 13 ? 5.007 13.187 0.789 1.00 0.00 13 HIS A C 8
ATOM 4607 O O . HIS A 1 13 ? 4.724 13.938 -0.144 1.00 0.00 13 HIS A O 8
ATOM 4621 N N . ARG A 1 14 ? 5.581 12.001 0.616 1.00 0.00 14 ARG A N 8
ATOM 4622 C CA . ARG A 1 14 ? 5.921 11.504 -0.712 1.00 0.00 14 ARG A CA 8
ATOM 4623 C C . ARG A 1 14 ? 5.921 9.978 -0.737 1.00 0.00 14 ARG A C 8
ATOM 4624 O O . ARG A 1 14 ? 6.978 9.348 -0.720 1.00 0.00 14 ARG A O 8
ATOM 4645 N N . GLU A 1 15 ? 4.729 9.391 -0.776 1.00 0.00 15 GLU A N 8
ATOM 4646 C CA . GLU A 1 15 ? 4.593 7.940 -0.802 1.00 0.00 15 GLU A CA 8
ATOM 4647 C C . GLU A 1 15 ? 4.621 7.416 -2.235 1.00 0.00 15 GLU A C 8
ATOM 4648 O O . GLU A 1 15 ? 3.968 6.424 -2.559 1.00 0.00 15 GLU A O 8
ATOM 4660 N N . CYS A 1 16 ? 5.382 8.091 -3.090 1.00 0.00 16 CYS A N 8
ATOM 4661 C CA . CYS A 1 16 ? 5.497 7.696 -4.489 1.00 0.00 16 CYS A CA 8
ATOM 4662 C C . CYS A 1 16 ? 6.445 6.510 -4.644 1.00 0.00 16 CYS A C 8
ATOM 4663 O O . CYS A 1 16 ? 7.458 6.417 -3.950 1.00 0.00 16 CYS A O 8
ATOM 4670 N N . CYS A 1 17 ? 6.109 5.607 -5.558 1.00 0.00 17 CYS A N 8
ATOM 4671 C CA . CYS A 1 17 ? 6.929 4.427 -5.805 1.00 0.00 17 CYS A CA 8
ATOM 4672 C C . CYS A 1 17 ? 8.363 4.822 -6.144 1.00 0.00 17 CYS A C 8
ATOM 4673 O O . CYS A 1 17 ? 8.661 5.998 -6.356 1.00 0.00 17 CYS A O 8
ATOM 4680 N N . HIS A 1 18 ? 9.248 3.832 -6.194 1.00 0.00 18 HIS A N 8
ATOM 4681 C CA . HIS A 1 18 ? 10.652 4.076 -6.509 1.00 0.00 18 HIS A CA 8
ATOM 4682 C C . HIS A 1 18 ? 10.807 4.587 -7.938 1.00 0.00 18 HIS A C 8
ATOM 4683 O O . HIS A 1 18 ? 10.420 3.916 -8.893 1.00 0.00 18 HIS A O 8
ATOM 4697 N N . GLY A 1 19 ? 11.377 5.781 -8.075 1.00 0.00 19 GLY A N 8
ATOM 4698 C CA . GLY A 1 19 ? 11.573 6.362 -9.391 1.00 0.00 19 GLY A CA 8
ATOM 4699 C C . GLY A 1 19 ? 10.729 7.602 -9.608 1.00 0.00 19 GLY A C 8
ATOM 4700 O O . GLY A 1 19 ? 11.053 8.444 -10.447 1.00 0.00 19 GLY A O 8
ATOM 4704 N N . LEU A 1 20 ? 9.642 7.716 -8.853 1.00 0.00 20 LEU A N 8
ATOM 4705 C CA . LEU A 1 20 ? 8.747 8.862 -8.968 1.00 0.00 20 LEU A CA 8
ATOM 4706 C C . LEU A 1 20 ? 8.987 9.857 -7.837 1.00 0.00 20 LEU A C 8
ATOM 4707 O O . LEU A 1 20 ? 9.554 9.509 -6.800 1.00 0.00 20 LEU A O 8
ATOM 4723 N N . VAL A 1 21 ? 8.551 1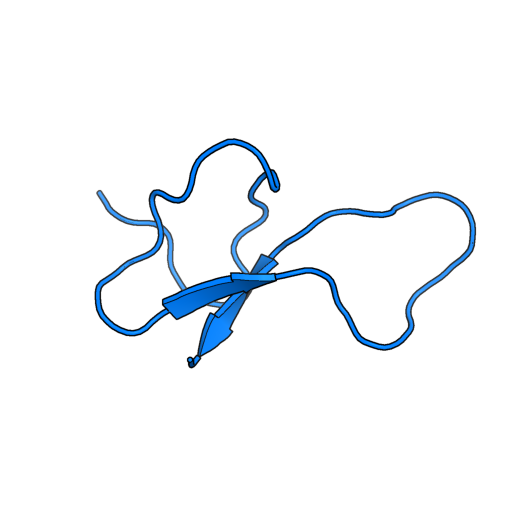1.095 -8.041 1.00 0.00 21 VAL A N 8
ATOM 4724 C CA . VAL A 1 21 ? 8.716 12.140 -7.037 1.00 0.00 21 VAL A CA 8
ATOM 4725 C C . VAL A 1 21 ? 7.535 13.104 -7.049 1.00 0.00 21 VAL A C 8
ATOM 4726 O O . VAL A 1 21 ? 6.923 13.341 -8.091 1.00 0.00 21 VAL A O 8
ATOM 4739 N N . CYS A 1 22 ? 7.220 13.659 -5.884 1.00 0.00 22 CYS A N 8
ATOM 4740 C CA . CYS A 1 22 ? 6.113 14.599 -5.758 1.00 0.00 22 CYS A CA 8
ATOM 4741 C C . CYS A 1 22 ? 6.472 15.949 -6.373 1.00 0.00 22 CYS A C 8
ATOM 4742 O O . CYS A 1 22 ? 7.322 16.672 -5.853 1.00 0.00 22 CYS A O 8
ATOM 4749 N N . ARG A 1 23 ? 5.819 16.280 -7.481 1.00 0.00 23 ARG A N 8
ATOM 4750 C CA . ARG A 1 23 ? 6.070 17.542 -8.168 1.00 0.00 23 ARG A CA 8
ATOM 4751 C C . ARG A 1 23 ? 4.790 18.080 -8.802 1.00 0.00 23 ARG A C 8
ATOM 4752 O O . ARG A 1 23 ? 3.924 17.313 -9.222 1.00 0.00 23 ARG A O 8
ATOM 4773 N N . ARG A 1 24 ? 4.679 19.403 -8.866 1.00 0.00 24 ARG A N 8
ATOM 4774 C CA . ARG A 1 24 ? 3.505 20.043 -9.447 1.00 0.00 24 ARG A CA 8
ATOM 4775 C C . ARG A 1 24 ? 3.536 19.956 -10.971 1.00 0.00 24 ARG A C 8
ATOM 4776 O O . ARG A 1 24 ? 4.595 19.847 -11.589 1.00 0.00 24 ARG A O 8
ATOM 4797 N N . PRO A 1 25 ? 2.348 20.006 -11.591 1.00 0.00 25 PRO A N 8
ATOM 4798 C CA . PRO A 1 25 ? 2.213 19.935 -13.049 1.00 0.00 25 PRO A CA 8
ATOM 4799 C C . PRO A 1 25 ? 2.737 21.188 -13.742 1.00 0.00 25 PRO A C 8
ATOM 4800 O O . PRO A 1 25 ? 3.280 22.084 -13.097 1.00 0.00 25 PRO A O 8
ATOM 4811 N N . ASN A 1 26 ? 2.570 21.244 -15.059 1.00 0.00 26 ASN A N 8
ATOM 4812 C CA . ASN A 1 26 ? 3.028 22.388 -15.839 1.00 0.00 26 ASN A CA 8
ATOM 4813 C C . ASN A 1 26 ? 1.995 23.511 -15.814 1.00 0.00 26 ASN A C 8
ATOM 4814 O O . ASN A 1 26 ? 2.220 24.562 -15.213 1.00 0.00 26 ASN A O 8
ATOM 4825 N N . TYR A 1 27 ? 0.864 23.282 -16.471 1.00 0.00 27 TYR A N 8
ATOM 4826 C CA . TYR A 1 27 ? -0.203 24.274 -16.526 1.00 0.00 27 TYR A CA 8
ATOM 4827 C C . TYR A 1 27 ? -1.550 23.612 -16.795 1.00 0.00 27 TYR A C 8
ATOM 4828 O O . TYR A 1 27 ? -1.622 22.558 -17.425 1.00 0.00 27 TYR A O 8
ATOM 4846 N N . GLY A 1 28 ? -2.618 24.240 -16.312 1.00 0.00 28 GLY A N 8
ATOM 4847 C CA . GLY A 1 28 ? -3.950 23.698 -16.510 1.00 0.00 28 GLY A CA 8
ATOM 4848 C C . GLY A 1 28 ? -5.016 24.503 -15.793 1.00 0.00 28 GLY A C 8
ATOM 4849 O O . GLY A 1 28 ? -4.941 25.730 -15.733 1.00 0.00 28 GLY A O 8
ATOM 4853 N N . ASN A 1 29 ? -6.012 23.811 -15.248 1.00 0.00 29 ASN A N 8
ATOM 4854 C CA . ASN A 1 29 ? -7.099 24.470 -14.534 1.00 0.00 29 ASN A CA 8
ATOM 4855 C C . ASN A 1 29 ? -6.636 24.947 -13.160 1.00 0.00 29 ASN A C 8
ATOM 4856 O O . ASN A 1 29 ? -5.592 24.525 -12.664 1.00 0.00 29 ASN A O 8
ATOM 4867 N N . GLY A 1 30 ? -7.423 25.828 -12.549 1.00 0.00 30 GLY A N 8
ATOM 4868 C CA . GLY A 1 30 ? -7.078 26.347 -11.239 1.00 0.00 30 GLY A CA 8
ATOM 4869 C C . GLY A 1 30 ? -7.940 25.761 -10.138 1.00 0.00 30 GLY A C 8
ATOM 4870 O O . GLY A 1 30 ? -8.535 24.696 -10.306 1.00 0.00 30 GLY A O 8
ATOM 4874 N N . ARG A 1 31 ? -8.008 26.456 -9.008 1.00 0.00 31 ARG A N 8
ATOM 4875 C CA . ARG A 1 31 ? -8.801 25.997 -7.874 1.00 0.00 31 ARG A CA 8
ATOM 4876 C C . ARG A 1 31 ? -8.529 24.524 -7.581 1.00 0.00 31 ARG A C 8
ATOM 4877 O O . ARG A 1 31 ? -9.343 23.658 -7.895 1.00 0.00 31 ARG A O 8
ATOM 4898 N N . GLY A 1 32 ? -7.377 24.249 -6.977 1.00 0.00 32 GLY A N 8
ATOM 4899 C CA . GLY A 1 32 ? -7.017 22.881 -6.653 1.00 0.00 32 GLY A CA 8
ATOM 4900 C C . GLY A 1 32 ? -5.519 22.654 -6.678 1.00 0.00 32 GLY A C 8
ATOM 4901 O O . GLY A 1 32 ? -4.977 22.150 -7.662 1.00 0.00 32 GLY A O 8
ATOM 4905 N N . ILE A 1 33 ? -4.847 23.028 -5.594 1.00 0.00 33 ILE A N 8
ATOM 4906 C CA . ILE A 1 33 ? -3.402 22.862 -5.496 1.00 0.00 33 ILE A CA 8
ATOM 4907 C C . ILE A 1 33 ? -3.041 21.460 -5.019 1.00 0.00 33 ILE A C 8
ATOM 4908 O O . ILE A 1 33 ? -3.134 21.153 -3.830 1.00 0.00 33 ILE A O 8
ATOM 4924 N N . LEU A 1 34 ? -2.625 20.612 -5.954 1.00 0.00 34 LEU A N 8
ATOM 4925 C CA . LEU A 1 34 ? -2.247 19.241 -5.630 1.00 0.00 34 LEU A CA 8
ATOM 4926 C C . LEU A 1 34 ? -1.077 18.780 -6.493 1.00 0.00 34 LEU A C 8
ATOM 4927 O O . LEU A 1 34 ? -1.047 19.029 -7.698 1.00 0.00 34 LEU A O 8
ATOM 4943 N N . TRP A 1 35 ? -0.117 18.107 -5.869 1.00 0.00 35 TRP A N 8
ATOM 4944 C CA . TRP A 1 35 ? 1.054 17.609 -6.581 1.00 0.00 35 TRP A CA 8
ATOM 4945 C C . TRP A 1 35 ? 0.875 16.145 -6.967 1.00 0.00 35 TRP A C 8
ATOM 4946 O O . TRP A 1 35 ? 0.205 15.386 -6.268 1.00 0.00 35 TRP A O 8
ATOM 4967 N N . LYS A 1 36 ? 1.479 15.754 -8.084 1.00 0.00 36 LYS A N 8
ATOM 4968 C CA . LYS A 1 36 ? 1.388 14.380 -8.563 1.00 0.00 36 LYS A CA 8
ATOM 4969 C C . LYS A 1 36 ? 2.771 13.744 -8.658 1.00 0.00 36 LYS A C 8
ATOM 4970 O O . LYS A 1 36 ? 3.777 14.440 -8.809 1.00 0.00 36 LYS A O 8
ATOM 4989 N N . CYS A 1 37 ? 2.816 12.419 -8.572 1.00 0.00 37 CYS A N 8
ATOM 4990 C CA . CYS A 1 37 ? 4.075 11.689 -8.649 1.00 0.00 37 CYS A CA 8
ATOM 4991 C C . CYS A 1 37 ? 4.602 11.663 -10.081 1.00 0.00 37 CYS A C 8
ATOM 4992 O O . CYS A 1 37 ? 4.053 10.979 -10.944 1.00 0.00 37 CYS A O 8
ATOM 4999 N N . VAL A 1 38 ? 5.671 12.415 -10.326 1.00 0.00 38 VAL A N 8
ATOM 5000 C CA . VAL A 1 38 ? 6.273 12.478 -11.653 1.00 0.00 38 VAL A CA 8
ATOM 5001 C C . VAL A 1 38 ? 7.525 11.611 -11.729 1.00 0.00 38 VAL A C 8
ATOM 5002 O O . VAL A 1 38 ? 8.152 11.317 -10.712 1.00 0.00 38 VAL A O 8
ATOM 5015 N N . ARG A 1 39 ? 7.883 11.205 -12.943 1.00 0.00 39 ARG A N 8
ATOM 5016 C CA . ARG A 1 39 ? 9.061 10.371 -13.153 1.00 0.00 39 ARG A CA 8
ATOM 5017 C C . ARG A 1 39 ? 10.340 11.194 -13.026 1.00 0.00 39 ARG A C 8
ATOM 5018 O O . ARG A 1 39 ? 10.778 11.830 -13.984 1.00 0.00 39 ARG A O 8
ATOM 5039 N N . ALA A 1 40 ? 10.932 11.177 -11.836 1.00 0.00 40 ALA A N 8
ATOM 5040 C CA . ALA A 1 40 ? 12.161 11.919 -11.584 1.00 0.00 40 ALA A CA 8
ATOM 5041 C C . ALA A 1 40 ? 13.303 11.401 -12.450 1.00 0.00 40 ALA A C 8
ATOM 5042 O O . ALA A 1 40 ? 13.309 10.238 -12.856 1.00 0.00 40 ALA A O 8
ATOM 5049 N N . GLY A 1 1 ? 1.991 0.695 0.984 1.00 0.00 1 GLY A N 9
ATOM 5050 C CA . GLY A 1 1 ? 3.185 0.676 0.159 1.00 0.00 1 GLY A CA 9
ATOM 5051 C C . GLY A 1 1 ? 3.462 2.017 -0.490 1.00 0.00 1 GLY A C 9
ATOM 5052 O O . GLY A 1 1 ? 3.691 3.012 0.197 1.00 0.00 1 GLY A O 9
ATOM 5056 N N . CYS A 1 2 ? 3.445 2.044 -1.819 1.00 0.00 2 CYS A N 9
ATOM 5057 C CA . CYS A 1 2 ? 3.699 3.273 -2.562 1.00 0.00 2 CYS A CA 9
ATOM 5058 C C . CYS A 1 2 ? 2.707 3.428 -3.712 1.00 0.00 2 CYS A C 9
ATOM 5059 O O . CYS A 1 2 ? 2.080 2.459 -4.140 1.00 0.00 2 CYS A O 9
ATOM 5066 N N . LYS A 1 3 ? 2.572 4.653 -4.207 1.00 0.00 3 LYS A N 9
ATOM 5067 C CA . LYS A 1 3 ? 1.659 4.937 -5.308 1.00 0.00 3 LYS A CA 9
ATOM 5068 C C . LYS A 1 3 ? 2.394 4.916 -6.644 1.00 0.00 3 LYS A C 9
ATOM 5069 O O . LYS A 1 3 ? 3.609 5.099 -6.697 1.00 0.00 3 LYS A O 9
ATOM 5088 N N . ASN A 1 4 ? 1.648 4.692 -7.721 1.00 0.00 4 ASN A N 9
ATOM 5089 C CA . ASN A 1 4 ? 2.230 4.648 -9.058 1.00 0.00 4 ASN A CA 9
ATOM 5090 C C . ASN A 1 4 ? 2.385 6.054 -9.630 1.00 0.00 4 ASN A C 9
ATOM 5091 O O . ASN A 1 4 ? 2.257 7.046 -8.912 1.00 0.00 4 ASN A O 9
ATOM 5102 N N . LEU A 1 5 ? 2.661 6.131 -10.928 1.00 0.00 5 LEU A N 9
ATOM 5103 C CA . LEU A 1 5 ? 2.833 7.415 -11.598 1.00 0.00 5 LEU A CA 9
ATOM 5104 C C . LEU A 1 5 ? 1.512 8.174 -11.669 1.00 0.00 5 LEU A C 9
ATOM 5105 O O . LEU A 1 5 ? 0.438 7.577 -11.607 1.00 0.00 5 LEU A O 9
ATOM 5121 N N . ASN A 1 6 ? 1.599 9.493 -11.801 1.00 0.00 6 ASN A N 9
ATOM 5122 C CA . ASN A 1 6 ? 0.410 10.334 -11.882 1.00 0.00 6 ASN A CA 9
ATOM 5123 C C . ASN A 1 6 ? -0.508 10.094 -10.688 1.00 0.00 6 ASN A C 9
ATOM 5124 O O . ASN A 1 6 ? -1.705 10.375 -10.745 1.00 0.00 6 ASN A O 9
ATOM 5135 N N . SER A 1 7 ? 0.062 9.574 -9.605 1.00 0.00 7 SER A N 9
ATOM 5136 C CA . SER A 1 7 ? -0.705 9.294 -8.397 1.00 0.00 7 SER A CA 9
ATOM 5137 C C . SER A 1 7 ? -0.878 10.556 -7.558 1.00 0.00 7 SER A C 9
ATOM 5138 O O . SER A 1 7 ? 0.035 11.376 -7.454 1.00 0.00 7 SER A O 9
ATOM 5146 N N . HIS A 1 8 ? -2.056 10.706 -6.961 1.00 0.00 8 HIS A N 9
ATOM 5147 C CA . HIS A 1 8 ? -2.350 11.868 -6.130 1.00 0.00 8 HIS A CA 9
ATOM 5148 C C . HIS A 1 8 ? -1.467 11.883 -4.886 1.00 0.00 8 HIS A C 9
ATOM 5149 O O . HIS A 1 8 ? -1.582 11.015 -4.020 1.00 0.00 8 HIS A O 9
ATOM 5163 N N . CYS A 1 9 ? -0.586 12.875 -4.803 1.00 0.00 9 CYS A N 9
ATOM 5164 C CA . CYS A 1 9 ? 0.317 13.003 -3.666 1.00 0.00 9 CYS A CA 9
ATOM 5165 C C . CYS A 1 9 ? 0.459 14.463 -3.246 1.00 0.00 9 CYS A C 9
ATOM 5166 O O . CYS A 1 9 ? 0.539 15.357 -4.088 1.00 0.00 9 CYS A O 9
ATOM 5173 N N . TYR A 1 10 ? 0.489 14.696 -1.939 1.00 0.00 10 TYR A N 9
ATOM 5174 C CA . TYR A 1 10 ? 0.618 16.047 -1.406 1.00 0.00 10 TYR A CA 9
ATOM 5175 C C . TYR A 1 10 ? 2.068 16.518 -1.461 1.00 0.00 10 TYR A C 9
ATOM 5176 O O . TYR A 1 10 ? 2.997 15.716 -1.361 1.00 0.00 10 TYR A O 9
ATOM 5194 N N . ARG A 1 11 ? 2.254 17.824 -1.620 1.00 0.00 11 ARG A N 9
ATOM 5195 C CA . ARG A 1 11 ? 3.590 18.403 -1.688 1.00 0.00 11 ARG A CA 9
ATOM 5196 C C . ARG A 1 11 ? 4.305 18.282 -0.346 1.00 0.00 11 ARG A C 9
ATOM 5197 O O . ARG A 1 11 ? 5.485 18.610 -0.229 1.00 0.00 11 ARG A O 9
ATOM 5218 N N . GLN A 1 12 ? 3.581 17.808 0.663 1.00 0.00 12 GLN A N 9
ATOM 5219 C CA . GLN A 1 12 ? 4.147 17.645 1.997 1.00 0.00 12 GLN A CA 9
ATOM 5220 C C . GLN A 1 12 ? 4.953 16.354 2.092 1.00 0.00 12 GLN A C 9
ATOM 5221 O O . GLN A 1 12 ? 6.166 16.381 2.305 1.00 0.00 12 GLN A O 9
ATOM 5235 N N . HIS A 1 13 ? 4.272 15.223 1.934 1.00 0.00 13 HIS A N 9
ATOM 5236 C CA . HIS A 1 13 ? 4.926 13.921 2.002 1.00 0.00 13 HIS A CA 9
ATOM 5237 C C . HIS A 1 13 ? 5.264 13.410 0.605 1.00 0.00 13 HIS A C 9
ATOM 5238 O O . HIS A 1 13 ? 5.060 14.108 -0.388 1.00 0.00 13 HIS A O 9
ATOM 5252 N N . ARG A 1 14 ? 5.783 12.188 0.537 1.00 0.00 14 ARG A N 9
ATOM 5253 C CA . ARG A 1 14 ? 6.151 11.585 -0.738 1.00 0.00 14 ARG A CA 9
ATOM 5254 C C . ARG A 1 14 ? 5.829 10.093 -0.747 1.00 0.00 14 ARG A C 9
ATOM 5255 O O . ARG A 1 14 ? 6.708 9.258 -0.540 1.00 0.00 14 ARG A O 9
ATOM 5276 N N . GLU A 1 15 ? 4.562 9.768 -0.989 1.00 0.00 15 GLU A N 9
ATOM 5277 C CA . GLU A 1 15 ? 4.124 8.378 -1.024 1.00 0.00 15 GLU A CA 9
ATOM 5278 C C . GLU A 1 15 ? 4.272 7.796 -2.426 1.00 0.00 15 GLU A C 9
ATOM 5279 O O . GLU A 1 15 ? 3.575 6.850 -2.795 1.00 0.00 15 GLU A O 9
ATOM 5291 N N . CYS A 1 16 ? 5.185 8.368 -3.205 1.00 0.00 16 CYS A N 9
ATOM 5292 C CA . CYS A 1 16 ? 5.425 7.908 -4.567 1.00 0.00 16 CYS A CA 9
ATOM 5293 C C . CYS A 1 16 ? 6.434 6.763 -4.585 1.00 0.00 16 CYS A C 9
ATOM 5294 O O . CYS A 1 16 ? 7.433 6.790 -3.865 1.00 0.00 16 CYS A O 9
ATOM 5301 N N . CYS A 1 17 ? 6.168 5.759 -5.413 1.00 0.00 17 CYS A N 9
ATOM 5302 C CA . CYS A 1 17 ? 7.051 4.605 -5.526 1.00 0.00 17 CYS A CA 9
ATOM 5303 C C . CYS A 1 17 ? 8.471 5.039 -5.876 1.00 0.00 17 CYS A C 9
ATOM 5304 O O . CYS A 1 17 ? 8.726 6.215 -6.140 1.00 0.00 17 CYS A O 9
ATOM 5311 N N . HIS A 1 18 ? 9.394 4.082 -5.876 1.00 0.00 18 HIS A N 9
ATOM 5312 C CA . HIS A 1 18 ? 10.789 4.365 -6.194 1.00 0.00 18 HIS A CA 9
ATOM 5313 C C . HIS A 1 18 ? 10.936 4.809 -7.646 1.00 0.00 18 HIS A C 9
ATOM 5314 O O . HIS A 1 18 ? 10.528 4.101 -8.566 1.00 0.00 18 HIS A O 9
ATOM 5328 N N . GLY A 1 19 ? 11.522 5.986 -7.844 1.00 0.00 19 GLY A N 9
ATOM 5329 C CA . GLY A 1 19 ? 11.711 6.504 -9.186 1.00 0.00 19 GLY A CA 9
ATOM 5330 C C . GLY A 1 19 ? 10.822 7.696 -9.478 1.00 0.00 19 GLY A C 9
ATOM 5331 O O . GLY A 1 19 ? 11.123 8.504 -10.358 1.00 0.00 19 GLY A O 9
ATOM 5335 N N . LEU A 1 20 ? 9.723 7.807 -8.741 1.00 0.00 20 LEU A N 9
ATOM 5336 C CA . LEU A 1 20 ? 8.785 8.909 -8.926 1.00 0.00 20 LEU A CA 9
ATOM 5337 C C . LEU A 1 20 ? 8.973 9.972 -7.848 1.00 0.00 20 LEU A C 9
ATOM 5338 O O . LEU A 1 20 ? 9.558 9.708 -6.797 1.00 0.00 20 LEU A O 9
ATOM 5354 N N . VAL A 1 21 ? 8.473 11.174 -8.115 1.00 0.00 21 VAL A N 9
ATOM 5355 C CA . VAL A 1 21 ? 8.583 12.276 -7.167 1.00 0.00 21 VAL A CA 9
ATOM 5356 C C . VAL A 1 21 ? 7.341 13.160 -7.206 1.00 0.00 21 VAL A C 9
ATOM 5357 O O . VAL A 1 21 ? 6.735 13.352 -8.260 1.00 0.00 21 VAL A O 9
ATOM 5370 N N . CYS A 1 22 ? 6.968 13.698 -6.049 1.00 0.00 22 CYS A N 9
ATOM 5371 C CA . CYS A 1 22 ? 5.799 14.563 -5.949 1.00 0.00 22 CYS A CA 9
ATOM 5372 C C . CYS A 1 22 ? 6.090 15.940 -6.538 1.00 0.00 22 CYS A C 9
ATOM 5373 O O . CYS A 1 22 ? 6.892 16.701 -5.997 1.00 0.00 22 CYS A O 9
ATOM 5380 N N . ARG A 1 23 ? 5.432 16.253 -7.650 1.00 0.00 23 ARG A N 9
ATOM 5381 C CA . ARG A 1 23 ? 5.619 17.538 -8.313 1.00 0.00 23 ARG A CA 9
ATOM 5382 C C . ARG A 1 23 ? 4.321 18.009 -8.962 1.00 0.00 23 ARG A C 9
ATOM 5383 O O . ARG A 1 23 ? 3.503 17.199 -9.397 1.00 0.00 23 ARG A O 9
ATOM 5404 N N . ARG A 1 24 ? 4.141 19.324 -9.024 1.00 0.00 24 ARG A N 9
ATOM 5405 C CA . ARG A 1 24 ? 2.942 19.904 -9.618 1.00 0.00 24 ARG A CA 9
ATOM 5406 C C . ARG A 1 24 ? 3.005 19.839 -11.141 1.00 0.00 24 ARG A C 9
ATOM 5407 O O . ARG A 1 24 ? 4.079 19.803 -11.742 1.00 0.00 24 ARG A O 9
ATOM 5428 N N . PRO A 1 25 ? 1.827 19.824 -11.782 1.00 0.00 25 PRO A N 9
ATOM 5429 C CA . PRO A 1 25 ? 1.721 19.763 -13.243 1.00 0.00 25 PRO A CA 9
ATOM 5430 C C . PRO A 1 25 ? 2.178 21.055 -13.911 1.00 0.00 25 PRO A C 9
ATOM 5431 O O . PRO A 1 25 ? 2.634 21.982 -13.244 1.00 0.00 25 PRO A O 9
ATOM 5442 N N . ASN A 1 26 ? 2.053 21.109 -15.233 1.00 0.00 26 ASN A N 9
ATOM 5443 C CA . ASN A 1 26 ? 2.454 22.288 -15.992 1.00 0.00 26 ASN A CA 9
ATOM 5444 C C . ASN A 1 26 ? 1.337 23.327 -16.013 1.00 0.00 26 ASN A C 9
ATOM 5445 O O . ASN A 1 26 ? 1.453 24.391 -15.403 1.00 0.00 26 ASN A O 9
ATOM 5456 N N . TYR A 1 27 ? 0.256 23.012 -16.718 1.00 0.00 27 TYR A N 9
ATOM 5457 C CA . TYR A 1 27 ? -0.881 23.918 -16.820 1.00 0.00 27 TYR A CA 9
ATOM 5458 C C . TYR A 1 27 ? -1.786 23.798 -15.598 1.00 0.00 27 TYR A C 9
ATOM 5459 O O . TYR A 1 27 ? -2.428 22.770 -15.385 1.00 0.00 27 TYR A O 9
ATOM 5477 N N . GLY A 1 28 ? -1.831 24.858 -14.796 1.00 0.00 28 GLY A N 9
ATOM 5478 C CA . GLY A 1 28 ? -2.659 24.852 -13.605 1.00 0.00 28 GLY A CA 9
ATOM 5479 C C . GLY A 1 28 ? -3.150 26.238 -13.233 1.00 0.00 28 GLY A C 9
ATOM 5480 O O . GLY A 1 28 ? -3.713 26.948 -14.065 1.00 0.00 28 GLY A O 9
ATOM 5484 N N . ASN A 1 29 ? -2.937 26.622 -11.979 1.00 0.00 29 ASN A N 9
ATOM 5485 C CA . ASN A 1 29 ? -3.363 27.931 -11.498 1.00 0.00 29 ASN A CA 9
ATOM 5486 C C . ASN A 1 29 ? -4.843 28.163 -11.790 1.00 0.00 29 ASN A C 9
ATOM 5487 O O . ASN A 1 29 ? -5.255 29.274 -12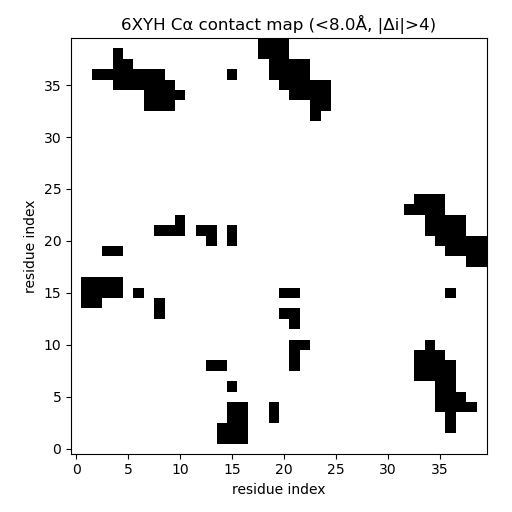.117 1.00 0.00 29 ASN A O 9
ATOM 5498 N N . GLY A 1 30 ? -5.637 27.103 -11.668 1.00 0.00 30 GLY A N 9
ATOM 5499 C CA . GLY A 1 30 ? -7.062 27.211 -11.922 1.00 0.00 30 GLY A CA 9
ATOM 5500 C C . GLY A 1 30 ? -7.897 26.790 -10.729 1.00 0.00 30 GLY A C 9
ATOM 5501 O O . GLY A 1 30 ? -8.463 27.632 -10.031 1.00 0.00 30 GLY A O 9
ATOM 5505 N N . ARG A 1 31 ? -7.976 25.485 -10.495 1.00 0.00 31 ARG A N 9
ATOM 5506 C CA . ARG A 1 31 ? -8.751 24.954 -9.380 1.00 0.00 31 ARG A CA 9
ATOM 5507 C C . ARG A 1 31 ? -8.266 23.559 -8.997 1.00 0.00 31 ARG A C 9
ATOM 5508 O O . ARG A 1 31 ? -7.970 22.734 -9.860 1.00 0.00 31 ARG A O 9
ATOM 5529 N N . GLY A 1 32 ? -8.186 23.302 -7.695 1.00 0.00 32 GLY A N 9
ATOM 5530 C CA . GLY A 1 32 ? -7.736 22.007 -7.219 1.00 0.00 32 GLY A CA 9
ATOM 5531 C C . GLY A 1 32 ? -6.225 21.911 -7.141 1.00 0.00 32 GLY A C 9
ATOM 5532 O O . GLY A 1 32 ? -5.576 21.454 -8.082 1.00 0.00 32 GLY A O 9
ATOM 5536 N N . ILE A 1 33 ? -5.664 22.345 -6.017 1.00 0.00 33 ILE A N 9
ATOM 5537 C CA . ILE A 1 33 ? -4.220 22.307 -5.821 1.00 0.00 33 ILE A CA 9
ATOM 5538 C C . ILE A 1 33 ? -3.770 20.939 -5.320 1.00 0.00 33 ILE A C 9
ATOM 5539 O O . ILE A 1 33 ? -3.848 20.646 -4.126 1.00 0.00 33 ILE A O 9
ATOM 5555 N N . LEU A 1 34 ? -3.297 20.104 -6.239 1.00 0.00 34 LEU A N 9
ATOM 5556 C CA . LEU A 1 34 ? -2.832 18.766 -5.891 1.00 0.00 34 LEU A CA 9
ATOM 5557 C C . LEU A 1 34 ? -1.635 18.366 -6.747 1.00 0.00 34 LEU A C 9
ATOM 5558 O O . LEU A 1 34 ? -1.613 18.611 -7.953 1.00 0.00 34 LEU A O 9
ATOM 5574 N N . TRP A 1 35 ? -0.643 17.748 -6.116 1.00 0.00 35 TRP A N 9
ATOM 5575 C CA . TRP A 1 35 ? 0.556 17.311 -6.821 1.00 0.00 35 TRP A CA 9
ATOM 5576 C C . TRP A 1 35 ? 0.453 15.842 -7.214 1.00 0.00 35 TRP A C 9
ATOM 5577 O O . TRP A 1 35 ? -0.207 15.053 -6.538 1.00 0.00 35 TRP A O 9
ATOM 5598 N N . LYS A 1 36 ? 1.109 15.479 -8.311 1.00 0.00 36 LYS A N 9
ATOM 5599 C CA . LYS A 1 36 ? 1.092 14.103 -8.794 1.00 0.00 36 LYS A CA 9
ATOM 5600 C C . LYS A 1 36 ? 2.505 13.531 -8.855 1.00 0.00 36 LYS A C 9
ATOM 5601 O O . LYS A 1 36 ? 3.478 14.269 -9.014 1.00 0.00 36 LYS A O 9
ATOM 5620 N N . CYS A 1 37 ? 2.610 12.212 -8.730 1.00 0.00 37 CYS A N 9
ATOM 5621 C CA . CYS A 1 37 ? 3.904 11.541 -8.772 1.00 0.00 37 CYS A CA 9
ATOM 5622 C C . CYS A 1 37 ? 4.437 11.476 -10.201 1.00 0.00 37 CYS A C 9
ATOM 5623 O O . CYS A 1 37 ? 3.893 10.766 -11.047 1.00 0.00 37 CYS A O 9
ATOM 5630 N N . VAL A 1 38 ? 5.505 12.223 -10.462 1.00 0.00 38 VAL A N 9
ATOM 5631 C CA . VAL A 1 38 ? 6.113 12.250 -11.787 1.00 0.00 38 VAL A CA 9
ATOM 5632 C C . VAL A 1 38 ? 7.390 11.418 -11.822 1.00 0.00 38 VAL A C 9
ATOM 5633 O O . VAL A 1 38 ? 8.028 11.197 -10.793 1.00 0.00 38 VAL A O 9
ATOM 5646 N N . ARG A 1 39 ? 7.758 10.959 -13.014 1.00 0.00 39 ARG A N 9
ATOM 5647 C CA . ARG A 1 39 ? 8.958 10.150 -13.184 1.00 0.00 39 ARG A CA 9
ATOM 5648 C C . ARG A 1 39 ? 10.212 11.018 -13.123 1.00 0.00 39 ARG A C 9
ATOM 5649 O O . ARG A 1 39 ? 10.627 11.598 -14.126 1.00 0.00 39 ARG A O 9
ATOM 5670 N N . ALA A 1 40 ? 10.810 11.101 -11.939 1.00 0.00 40 ALA A N 9
ATOM 5671 C CA . ALA A 1 40 ? 12.016 11.897 -11.747 1.00 0.00 40 ALA A CA 9
ATOM 5672 C C . ALA A 1 40 ? 13.171 11.353 -12.582 1.00 0.00 40 ALA A C 9
ATOM 5673 O O . ALA A 1 40 ? 14.304 11.822 -12.472 1.00 0.00 40 ALA A O 9
ATOM 5680 N N . GLY A 1 1 ? 1.807 -0.786 -1.777 1.00 0.00 1 GLY A N 10
ATOM 5681 C CA . GLY A 1 1 ? 1.984 0.241 -0.768 1.00 0.00 1 GLY A CA 10
ATOM 5682 C C . GLY A 1 1 ? 2.210 1.613 -1.372 1.00 0.00 1 GLY A C 10
ATOM 5683 O O . GLY A 1 1 ? 1.365 2.500 -1.250 1.00 0.00 1 GLY A O 10
ATOM 5687 N N . CYS A 1 2 ? 3.355 1.791 -2.023 1.00 0.00 2 CYS A N 10
ATOM 5688 C CA . CYS A 1 2 ? 3.692 3.065 -2.646 1.00 0.00 2 CYS A CA 10
ATOM 5689 C C . CYS A 1 2 ? 2.675 3.429 -3.724 1.00 0.00 2 CYS A C 10
ATOM 5690 O O . CYS A 1 2 ? 1.896 2.586 -4.168 1.00 0.00 2 CYS A O 10
ATOM 5697 N N . LYS A 1 3 ? 2.690 4.690 -4.141 1.00 0.00 3 LYS A N 10
ATOM 5698 C CA . LYS A 1 3 ? 1.772 5.167 -5.168 1.00 0.00 3 LYS A CA 10
ATOM 5699 C C . LYS A 1 3 ? 2.423 5.117 -6.547 1.00 0.00 3 LYS A C 10
ATOM 5700 O O . LYS A 1 3 ? 3.633 5.299 -6.679 1.00 0.00 3 LYS A O 10
ATOM 5719 N N . ASN A 1 4 ? 1.613 4.869 -7.571 1.00 0.00 4 ASN A N 10
ATOM 5720 C CA . ASN A 1 4 ? 2.111 4.796 -8.939 1.00 0.00 4 ASN A CA 10
ATOM 5721 C C . ASN A 1 4 ? 2.271 6.191 -9.536 1.00 0.00 4 ASN A C 10
ATOM 5722 O O . ASN A 1 4 ? 2.206 7.194 -8.823 1.00 0.00 4 ASN A O 10
ATOM 5733 N N . LEU A 1 5 ? 2.479 6.248 -10.846 1.00 0.00 5 LEU A N 10
ATOM 5734 C CA . LEU A 1 5 ? 2.647 7.520 -11.540 1.00 0.00 5 LEU A CA 10
ATOM 5735 C C . LEU A 1 5 ? 1.354 8.329 -11.514 1.00 0.00 5 LEU A C 10
ATOM 5736 O O . LEU A 1 5 ? 0.263 7.770 -11.419 1.00 0.00 5 LEU A O 10
ATOM 5752 N N . ASN A 1 6 ? 1.486 9.649 -11.602 1.00 0.00 6 ASN A N 10
ATOM 5753 C CA . ASN A 1 6 ? 0.329 10.535 -11.591 1.00 0.00 6 ASN A CA 10
ATOM 5754 C C . ASN A 1 6 ? -0.523 10.301 -10.347 1.00 0.00 6 ASN A C 10
ATOM 5755 O O . ASN A 1 6 ? -1.717 10.602 -10.334 1.00 0.00 6 ASN A O 10
ATOM 5766 N N . SER A 1 7 ? 0.099 9.763 -9.303 1.00 0.00 7 SER A N 10
ATOM 5767 C CA . SER A 1 7 ? -0.602 9.486 -8.054 1.00 0.00 7 SER A CA 10
ATOM 5768 C C . SER A 1 7 ? -0.767 10.759 -7.229 1.00 0.00 7 SER A C 10
ATOM 5769 O O . SER A 1 7 ? 0.176 11.533 -7.067 1.00 0.00 7 SER A O 10
ATOM 5777 N N . HIS A 1 8 ? -1.973 10.968 -6.710 1.00 0.00 8 HIS A N 10
ATOM 5778 C CA . HIS A 1 8 ? -2.263 12.146 -5.901 1.00 0.00 8 HIS A CA 10
ATOM 5779 C C . HIS A 1 8 ? -1.442 12.137 -4.615 1.00 0.00 8 HIS A C 10
ATOM 5780 O O . HIS A 1 8 ? -1.687 11.332 -3.716 1.00 0.00 8 HIS A O 10
ATOM 5794 N N . CYS A 1 9 ? -0.468 13.037 -4.534 1.00 0.00 9 CYS A N 10
ATOM 5795 C CA . CYS A 1 9 ? 0.389 13.133 -3.359 1.00 0.00 9 CYS A CA 10
ATOM 5796 C C . CYS A 1 9 ? 0.592 14.589 -2.950 1.00 0.00 9 CYS A C 10
ATOM 5797 O O . CYS A 1 9 ? 0.722 15.471 -3.800 1.00 0.00 9 CYS A O 10
ATOM 5804 N N . TYR A 1 10 ? 0.617 14.833 -1.645 1.00 0.00 10 TYR A N 10
ATOM 5805 C CA . TYR A 1 10 ? 0.801 16.182 -1.123 1.00 0.00 10 TYR A CA 10
ATOM 5806 C C . TYR A 1 10 ? 2.257 16.620 -1.247 1.00 0.00 10 TYR A C 10
ATOM 5807 O O . TYR A 1 10 ? 3.171 15.796 -1.200 1.00 0.00 10 TYR A O 10
ATOM 5825 N N . ARG A 1 11 ? 2.465 17.923 -1.405 1.00 0.00 11 ARG A N 10
ATOM 5826 C CA . ARG A 1 11 ? 3.809 18.472 -1.536 1.00 0.00 11 ARG A CA 10
ATOM 5827 C C . ARG A 1 11 ? 4.586 18.326 -0.231 1.00 0.00 11 ARG A C 10
ATOM 5828 O O . ARG A 1 11 ? 5.782 18.611 -0.174 1.00 0.00 11 ARG A O 10
ATOM 5849 N N . GLN A 1 12 ? 3.897 17.881 0.815 1.00 0.00 12 GLN A N 10
ATOM 5850 C CA . GLN A 1 12 ? 4.523 17.698 2.120 1.00 0.00 12 GLN A CA 10
ATOM 5851 C C . GLN A 1 12 ? 5.324 16.401 2.163 1.00 0.00 12 GLN A C 10
ATOM 5852 O O . GLN A 1 12 ? 6.543 16.418 2.334 1.00 0.00 12 GLN A O 10
ATOM 5866 N N . HIS A 1 13 ? 4.631 15.278 2.006 1.00 0.00 13 HIS A N 10
ATOM 5867 C CA . HIS A 1 13 ? 5.279 13.971 2.026 1.00 0.00 13 HIS A CA 10
ATOM 5868 C C . HIS A 1 13 ? 5.588 13.496 0.610 1.00 0.00 13 HIS A C 10
ATOM 5869 O O . HIS A 1 13 ? 5.498 14.265 -0.347 1.00 0.00 13 HIS A O 10
ATOM 5883 N N . ARG A 1 14 ? 5.955 12.225 0.484 1.00 0.00 14 ARG A N 10
ATOM 5884 C CA . ARG A 1 14 ? 6.280 11.648 -0.815 1.00 0.00 14 ARG A CA 10
ATOM 5885 C C . ARG A 1 14 ? 6.232 10.124 -0.761 1.00 0.00 14 ARG A C 10
ATOM 5886 O O . ARG A 1 14 ? 7.268 9.462 -0.739 1.00 0.00 14 ARG A O 10
ATOM 5907 N N . GLU A 1 15 ? 5.021 9.576 -0.739 1.00 0.00 15 GLU A N 10
ATOM 5908 C CA . GLU A 1 15 ? 4.839 8.130 -0.685 1.00 0.00 15 GLU A CA 10
ATOM 5909 C C . GLU A 1 15 ? 4.818 7.532 -2.089 1.00 0.00 15 GLU A C 10
ATOM 5910 O O . GLU A 1 15 ? 4.170 6.513 -2.333 1.00 0.00 15 GLU A O 10
ATOM 5922 N N . CYS A 1 16 ? 5.530 8.174 -3.010 1.00 0.00 16 CYS A N 10
ATOM 5923 C CA . CYS A 1 16 ? 5.593 7.708 -4.390 1.00 0.00 16 CYS A CA 10
ATOM 5924 C C . CYS A 1 16 ? 6.549 6.525 -4.522 1.00 0.00 16 CYS A C 10
ATOM 5925 O O . CYS A 1 16 ? 7.576 6.464 -3.845 1.00 0.00 16 CYS A O 10
ATOM 5932 N N . CYS A 1 17 ? 6.204 5.588 -5.398 1.00 0.00 17 CYS A N 10
ATOM 5933 C CA . CYS A 1 17 ? 7.029 4.407 -5.619 1.00 0.00 17 CYS A CA 10
ATOM 5934 C C . CYS A 1 17 ? 8.457 4.801 -5.983 1.00 0.00 17 CYS A C 10
ATOM 5935 O O . CYS A 1 17 ? 8.743 5.971 -6.240 1.00 0.00 17 CYS A O 10
ATOM 5942 N N . HIS A 1 18 ? 9.351 3.817 -6.003 1.00 0.00 18 HIS A N 10
ATOM 5943 C CA . HIS A 1 18 ? 10.750 4.061 -6.337 1.00 0.00 18 HIS A CA 10
ATOM 5944 C C . HIS A 1 18 ? 10.891 4.519 -7.785 1.00 0.00 18 HIS A C 10
ATOM 5945 O O . HIS A 1 18 ? 10.565 3.781 -8.714 1.00 0.00 18 HIS A O 10
ATOM 5959 N N . GLY A 1 19 ? 11.379 5.742 -7.970 1.00 0.00 19 GLY A N 10
ATOM 5960 C CA . GLY A 1 19 ? 11.554 6.277 -9.307 1.00 0.00 19 GLY A CA 10
ATOM 5961 C C . GLY A 1 19 ? 10.695 7.501 -9.559 1.00 0.00 19 GLY A C 10
ATOM 5962 O O . GLY A 1 19 ? 11.005 8.317 -10.427 1.00 0.00 19 GLY A O 10
ATOM 5966 N N . LEU A 1 20 ? 9.613 7.628 -8.799 1.00 0.00 20 LEU A N 10
ATOM 5967 C CA . LEU A 1 20 ? 8.705 8.761 -8.945 1.00 0.00 20 LEU A CA 10
ATOM 5968 C C . LEU A 1 20 ? 8.936 9.789 -7.842 1.00 0.00 20 LEU A C 10
ATOM 5969 O O . LEU A 1 20 ? 9.527 9.482 -6.807 1.00 0.00 20 LEU A O 10
ATOM 5985 N N . VAL A 1 21 ? 8.463 11.010 -8.070 1.00 0.00 21 VAL A N 10
ATOM 5986 C CA . VAL A 1 21 ? 8.614 12.083 -7.095 1.00 0.00 21 VAL A CA 10
ATOM 5987 C C . VAL A 1 21 ? 7.403 13.010 -7.105 1.00 0.00 21 VAL A C 10
ATOM 5988 O O . VAL A 1 21 ? 6.791 13.238 -8.149 1.00 0.00 21 VAL A O 10
ATOM 6001 N N . CYS A 1 22 ? 7.064 13.543 -5.936 1.00 0.00 22 CYS A N 10
ATOM 6002 C CA . CYS A 1 22 ? 5.926 14.445 -5.809 1.00 0.00 22 CYS A CA 10
ATOM 6003 C C . CYS A 1 22 ? 6.255 15.820 -6.383 1.00 0.00 22 CYS A C 10
ATOM 6004 O O . CYS A 1 22 ? 7.078 16.553 -5.833 1.00 0.00 22 CYS A O 10
ATOM 6011 N N . ARG A 1 23 ? 5.607 16.163 -7.491 1.00 0.00 23 ARG A N 10
ATOM 6012 C CA . ARG A 1 23 ? 5.831 17.449 -8.141 1.00 0.00 23 ARG A CA 10
ATOM 6013 C C . ARG A 1 23 ? 4.545 17.969 -8.775 1.00 0.00 23 ARG A C 10
ATOM 6014 O O . ARG A 1 23 ? 3.706 17.191 -9.231 1.00 0.00 23 ARG A O 10
ATOM 6035 N N . ARG A 1 24 ? 4.396 19.289 -8.801 1.00 0.00 24 ARG A N 10
ATOM 6036 C CA . ARG A 1 24 ? 3.211 19.913 -9.378 1.00 0.00 24 ARG A CA 10
ATOM 6037 C C . ARG A 1 24 ? 3.253 19.853 -10.902 1.00 0.00 24 ARG A C 10
ATOM 6038 O O . ARG A 1 24 ? 4.317 19.784 -11.516 1.00 0.00 24 ARG A O 10
ATOM 6059 N N . PRO A 1 25 ? 2.067 19.880 -11.528 1.00 0.00 25 PRO A N 10
ATOM 6060 C CA . PRO A 1 25 ? 1.941 19.829 -12.988 1.00 0.00 25 PRO A CA 10
ATOM 6061 C C . PRO A 1 25 ? 2.432 21.108 -13.657 1.00 0.00 25 PRO A C 10
ATOM 6062 O O . PRO A 1 25 ? 3.220 21.062 -14.600 1.00 0.00 25 PRO A O 10
ATOM 6073 N N . ASN A 1 26 ? 1.962 22.248 -13.161 1.00 0.00 26 ASN A N 10
ATOM 6074 C CA . ASN A 1 26 ? 2.355 23.540 -13.711 1.00 0.00 26 ASN A CA 10
ATOM 6075 C C . ASN A 1 26 ? 1.886 23.681 -15.156 1.00 0.00 26 ASN A C 10
ATOM 6076 O O . ASN A 1 26 ? 2.677 23.983 -16.050 1.00 0.00 26 ASN A O 10
ATOM 6087 N N . TYR A 1 27 ? 0.595 23.461 -15.378 1.00 0.00 27 TYR A N 10
ATOM 6088 C CA . TYR A 1 27 ? 0.020 23.561 -16.714 1.00 0.00 27 TYR A CA 10
ATOM 6089 C C . TYR A 1 27 ? -1.502 23.630 -16.649 1.00 0.00 27 TYR A C 10
ATOM 6090 O O . TYR A 1 27 ? -2.174 22.615 -16.473 1.00 0.00 27 TYR A O 10
ATOM 6108 N N . GLY A 1 28 ? -2.040 24.837 -16.793 1.00 0.00 28 GLY A N 10
ATOM 6109 C CA . GLY A 1 28 ? -3.480 25.018 -16.748 1.00 0.00 28 GLY A CA 10
ATOM 6110 C C . GLY A 1 28 ? -3.895 26.130 -15.805 1.00 0.00 28 GLY A C 10
ATOM 6111 O O . GLY A 1 28 ? -3.059 26.905 -15.342 1.00 0.00 28 GLY A O 10
ATOM 6115 N N . ASN A 1 29 ? -5.191 26.209 -15.521 1.00 0.00 29 ASN A N 10
ATOM 6116 C CA . ASN A 1 29 ? -5.716 27.236 -14.628 1.00 0.00 29 ASN A CA 10
ATOM 6117 C C . ASN A 1 29 ? -7.032 26.788 -13.999 1.00 0.00 29 ASN A C 10
ATOM 6118 O O . ASN A 1 29 ? -7.770 25.991 -14.577 1.00 0.00 29 ASN A O 10
ATOM 6129 N N . GLY A 1 30 ? -7.320 27.308 -12.809 1.00 0.00 30 GLY A N 10
ATOM 6130 C CA . GLY A 1 30 ? -8.547 26.951 -12.121 1.00 0.00 30 GLY A CA 10
ATOM 6131 C C . GLY A 1 30 ? -8.362 26.854 -10.620 1.00 0.00 30 GLY A C 10
ATOM 6132 O O . GLY A 1 30 ? -8.079 27.852 -9.957 1.00 0.00 30 GLY A O 10
ATOM 6136 N N . ARG A 1 31 ? -8.525 25.650 -10.081 1.00 0.00 31 ARG A N 10
ATOM 6137 C CA . ARG A 1 31 ? -8.378 25.428 -8.648 1.00 0.00 31 ARG A CA 10
ATOM 6138 C C . ARG A 1 31 ? -7.946 23.993 -8.362 1.00 0.00 31 ARG A C 10
ATOM 6139 O O . ARG A 1 31 ? -7.800 23.184 -9.277 1.00 0.00 31 ARG A O 10
ATOM 6160 N N . GLY A 1 32 ? -7.741 23.685 -7.084 1.00 0.00 32 GLY A N 10
ATOM 6161 C CA . GLY A 1 32 ? -7.327 22.348 -6.701 1.00 0.00 32 GLY A CA 10
ATOM 6162 C C . GLY A 1 32 ? -5.819 22.196 -6.666 1.00 0.00 32 GLY A C 10
ATOM 6163 O O . GLY A 1 32 ? -5.214 21.728 -7.631 1.00 0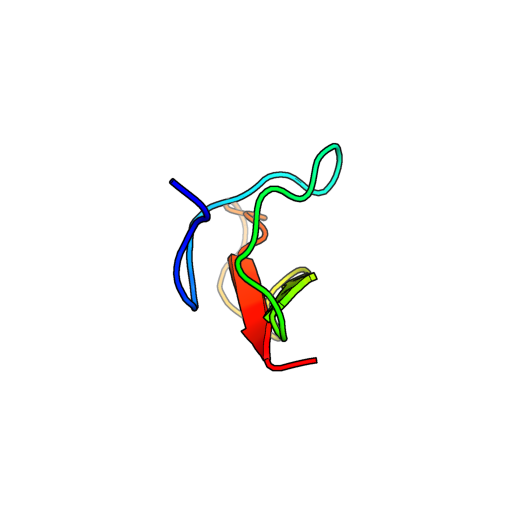.00 32 GLY A O 10
ATOM 6167 N N . ILE A 1 33 ? -5.212 22.593 -5.553 1.00 0.00 33 ILE A N 10
ATOM 6168 C CA . ILE A 1 33 ? -3.766 22.498 -5.397 1.00 0.00 33 ILE A CA 10
ATOM 6169 C C . ILE A 1 33 ? -3.354 21.107 -4.925 1.00 0.00 33 ILE A C 10
ATOM 6170 O O . ILE A 1 33 ? -3.418 20.799 -3.734 1.00 0.00 33 ILE A O 10
ATOM 6186 N N . LEU A 1 34 ? -2.929 20.272 -5.866 1.00 0.00 34 LEU A N 10
ATOM 6187 C CA . LEU A 1 34 ? -2.503 18.913 -5.547 1.00 0.00 34 LEU A CA 10
ATOM 6188 C C . LEU A 1 34 ? -1.334 18.487 -6.429 1.00 0.00 34 LEU A C 10
ATOM 6189 O O . LEU A 1 34 ? -1.327 18.743 -7.633 1.00 0.00 34 LEU A O 10
ATOM 6205 N N . TRP A 1 35 ? -0.349 17.835 -5.823 1.00 0.00 35 TRP A N 10
ATOM 6206 C CA . TRP A 1 35 ? 0.825 17.371 -6.554 1.00 0.00 35 TRP A CA 10
ATOM 6207 C C . TRP A 1 35 ? 0.672 15.909 -6.957 1.00 0.00 35 TRP A C 10
ATOM 6208 O O . TRP A 1 35 ? 0.016 15.129 -6.267 1.00 0.00 35 TRP A O 10
ATOM 6229 N N . LYS A 1 36 ? 1.283 15.543 -8.079 1.00 0.00 36 LYS A N 10
ATOM 6230 C CA . LYS A 1 36 ? 1.216 14.173 -8.574 1.00 0.00 36 LYS A CA 10
ATOM 6231 C C . LYS A 1 36 ? 2.610 13.560 -8.669 1.00 0.00 36 LYS A C 10
ATOM 6232 O O . LYS A 1 36 ? 3.602 14.271 -8.835 1.00 0.00 36 LYS A O 10
ATOM 6251 N N . CYS A 1 37 ? 2.678 12.237 -8.563 1.00 0.00 37 CYS A N 10
ATOM 6252 C CA . CYS A 1 37 ? 3.950 11.528 -8.637 1.00 0.00 37 CYS A CA 10
ATOM 6253 C C . CYS A 1 37 ? 4.452 11.462 -10.076 1.00 0.00 37 CYS A C 10
ATOM 6254 O O . CYS A 1 37 ? 3.873 10.773 -10.916 1.00 0.00 37 CYS A O 10
ATOM 6261 N N . VAL A 1 38 ? 5.534 12.182 -10.354 1.00 0.00 38 VAL A N 10
ATOM 6262 C CA . VAL A 1 38 ? 6.116 12.204 -11.691 1.00 0.00 38 VAL A CA 10
ATOM 6263 C C . VAL A 1 38 ? 7.386 11.361 -11.751 1.00 0.00 38 VAL A C 10
ATOM 6264 O O . VAL A 1 38 ? 8.042 11.136 -10.734 1.00 0.00 38 VAL A O 10
ATOM 6277 N N . ARG A 1 39 ? 7.726 10.899 -12.950 1.00 0.00 39 ARG A N 10
ATOM 6278 C CA . ARG A 1 39 ? 8.916 10.081 -13.143 1.00 0.00 39 ARG A CA 10
ATOM 6279 C C . ARG A 1 39 ? 10.180 10.933 -13.071 1.00 0.00 39 ARG A C 10
ATOM 6280 O O . ARG A 1 39 ? 10.589 11.538 -14.062 1.00 0.00 39 ARG A O 10
ATOM 6301 N N . ALA A 1 40 ? 10.793 10.975 -11.893 1.00 0.00 40 ALA A N 10
ATOM 6302 C CA . ALA A 1 40 ? 12.010 11.752 -11.692 1.00 0.00 40 ALA A CA 10
ATOM 6303 C C . ALA A 1 40 ? 13.149 11.220 -12.555 1.00 0.00 40 ALA A C 10
ATOM 6304 O O . ALA A 1 40 ? 14.303 11.619 -12.391 1.00 0.00 40 ALA A O 10
#

Organism: Metridium senile (NCBI:txid6116)

Radius of gyration: 9.79 Å; Cα contacts (8 Å, |Δi|>4): 74; chains: 1; bounding box: 20×28×18 Å

GO terms:
  GO:0005576 extracellular region (C, EXP)

Secondary structure (DSSP, 8-state):
--B-TT-EE-SS---B-TTEEEE--SS--SS---EEEEE-

Sequence (40 aa):
GCKNLNSHCYRQHRECCHGLVCRRPNYGNGRGILWKCVRAGCKNLNSHCYRQHRECCHGLVCRRPNYGNGRGILWKCVRAGCKNLNSHCYRQHRECCHGLVCRRPNYGNGRGILWKCVRAGCKNLNSHCYRQHRECCHGLVCRRPNYGNGRGILWKCVRAGCKNLNSHCYRQHRECCHGLVCRRPNYGNGRGILWKCVRAGCKNLNSHCYRQHRECCHGLVCRRPNYGNGRGILWKCVRAGCKNLNSHCYRQHRECCHGLVCRRPNYGNGRGILWKCVRAGCKNLNSHCYRQHRECCHGLVCRRPNYGNGRGILWKCVRAGCKNLNSHCYRQHRECCHGLVCRRPNYGNGRGILWKCVRAGCKNLNSHCYRQHRECCHGLVCRRPNYGNGRGILWKCVRA

Foldseek 3Di:
DADEWQAWDAPPDFSHPPQWGWDQPPDDDDDDDTTTTHRD